Protein AF-A0A9D6MMX1-F1 (afdb_monomer)

Structure (mmCIF, N/CA/C/O backbone):
data_AF-A0A9D6MMX1-F1
#
_entry.id   AF-A0A9D6MMX1-F1
#
loop_
_atom_site.group_PDB
_atom_site.id
_atom_site.type_symbol
_atom_site.label_atom_id
_atom_site.label_alt_id
_atom_site.label_comp_id
_atom_site.label_asym_id
_atom_site.label_entity_id
_atom_site.label_seq_id
_atom_site.pdbx_PDB_ins_code
_atom_site.Cartn_x
_atom_site.Cartn_y
_atom_site.Cartn_z
_atom_site.occupancy
_atom_site.B_iso_or_equiv
_atom_site.auth_seq_id
_atom_site.auth_comp_id
_atom_site.auth_asym_id
_atom_site.auth_atom_id
_atom_site.pdbx_PDB_model_num
ATOM 1 N N . MET A 1 1 ? -53.018 -69.168 -6.377 1.00 38.03 1 MET A N 1
ATOM 2 C CA . MET A 1 1 ? -51.899 -69.593 -7.239 1.00 38.03 1 MET A CA 1
ATOM 3 C C . MET A 1 1 ? -51.483 -68.393 -8.081 1.00 38.03 1 MET A C 1
ATOM 5 O O . MET A 1 1 ? -52.353 -67.804 -8.701 1.00 38.03 1 MET A O 1
ATOM 9 N N . THR A 1 2 ? -50.204 -67.999 -7.970 1.00 39.16 2 THR A N 1
ATOM 10 C CA . THR A 1 2 ? -49.379 -67.255 -8.962 1.00 39.16 2 THR A CA 1
ATOM 11 C C . THR A 1 2 ? -50.019 -66.037 -9.648 1.00 39.16 2 THR A C 1
ATOM 13 O O . THR A 1 2 ? -50.788 -66.190 -10.584 1.00 39.16 2 THR A O 1
ATOM 16 N N . ARG A 1 3 ? -49.842 -64.813 -9.120 1.00 39.12 3 ARG A N 1
ATOM 17 C CA . ARG A 1 3 ? -48.726 -63.858 -9.371 1.00 39.12 3 ARG A CA 1
ATOM 18 C C . ARG A 1 3 ? -48.495 -63.585 -10.867 1.00 39.12 3 ARG A C 1
ATOM 20 O O . ARG A 1 3 ? -48.343 -64.536 -11.615 1.00 39.12 3 ARG A O 1
ATOM 27 N N . TRP A 1 4 ? -48.420 -62.299 -11.224 1.00 38.41 4 TRP A N 1
ATOM 28 C CA . TRP A 1 4 ? -47.456 -61.623 -12.119 1.00 38.41 4 TRP A CA 1
ATOM 29 C C . TRP A 1 4 ? -48.097 -60.304 -12.600 1.00 38.41 4 TRP A C 1
ATOM 31 O O . TRP A 1 4 ? -48.757 -60.248 -13.630 1.00 38.41 4 TRP A O 1
ATOM 41 N N . THR A 1 5 ? -47.925 -59.235 -11.821 1.00 42.16 5 THR A N 1
ATOM 42 C CA . THR A 1 5 ? -48.168 -57.855 -12.267 1.00 42.16 5 THR A CA 1
ATOM 43 C C . THR A 1 5 ? -46.875 -57.083 -12.077 1.00 42.16 5 THR A C 1
ATOM 45 O O . THR A 1 5 ? -46.398 -56.898 -10.957 1.00 42.16 5 THR A O 1
ATOM 48 N N . THR A 1 6 ? -46.289 -56.705 -13.201 1.00 39.97 6 THR A N 1
ATOM 49 C CA . THR A 1 6 ? -45.070 -55.922 -13.357 1.00 39.97 6 THR A CA 1
ATOM 50 C C . THR A 1 6 ? -45.279 -54.531 -12.753 1.00 39.97 6 THR A C 1
ATOM 52 O O . THR A 1 6 ? -46.044 -53.731 -13.283 1.00 39.97 6 THR A O 1
ATOM 55 N N . LEU A 1 7 ? -44.616 -54.236 -11.633 1.00 38.66 7 LEU A N 1
ATOM 56 C CA . LEU A 1 7 ? -44.490 -52.875 -11.110 1.00 38.66 7 LEU A CA 1
ATOM 57 C C . LEU A 1 7 ? -43.286 -52.218 -11.789 1.00 38.66 7 LEU A C 1
ATOM 59 O O . LEU A 1 7 ? -42.140 -52.570 -11.518 1.00 38.66 7 LEU A O 1
ATOM 63 N N . VAL A 1 8 ? -43.557 -51.275 -12.690 1.00 39.72 8 VAL A N 1
ATOM 64 C CA . VAL A 1 8 ? -42.559 -50.345 -13.226 1.00 39.72 8 VAL A CA 1
ATOM 65 C C . VAL A 1 8 ? -42.269 -49.317 -12.132 1.00 39.72 8 VAL A C 1
ATOM 67 O O . VAL A 1 8 ? -43.088 -48.443 -11.858 1.00 39.72 8 VAL A O 1
ATOM 70 N N . ALA A 1 9 ? -41.119 -49.442 -11.473 1.00 36.94 9 ALA A N 1
ATOM 71 C CA . ALA A 1 9 ? -40.614 -48.421 -10.566 1.00 36.94 9 ALA A CA 1
ATOM 72 C C . ALA A 1 9 ? -40.028 -47.268 -11.396 1.00 36.94 9 ALA A C 1
ATOM 74 O O . ALA A 1 9 ? -38.931 -47.377 -11.943 1.00 36.94 9 ALA A O 1
ATOM 75 N N . ILE A 1 10 ? -40.769 -46.166 -11.505 1.00 38.41 10 ILE A N 1
ATOM 76 C CA . ILE A 1 10 ? -40.238 -44.896 -12.005 1.00 38.41 10 ILE A CA 1
ATOM 77 C C . ILE A 1 10 ? -39.390 -44.299 -10.877 1.00 38.41 10 ILE A C 1
ATOM 79 O O . ILE A 1 10 ? -39.916 -43.724 -9.926 1.00 38.41 10 ILE A O 1
ATOM 83 N N . ALA A 1 11 ? -38.073 -44.462 -10.964 1.00 37.06 11 ALA A N 1
ATOM 84 C CA . ALA A 1 11 ? -37.140 -43.710 -10.140 1.00 37.06 11 ALA A CA 1
ATOM 85 C C . ALA A 1 11 ? -37.073 -42.269 -10.674 1.00 37.06 11 ALA A C 1
ATOM 87 O O . ALA A 1 11 ? -36.419 -42.004 -11.682 1.00 37.06 11 ALA A O 1
ATOM 88 N N . LEU A 1 12 ? -37.767 -41.334 -10.016 1.00 37.78 12 LEU A N 1
ATOM 89 C CA . LEU A 1 12 ? -37.498 -39.906 -10.190 1.00 37.78 12 LEU A CA 1
ATOM 90 C C . LEU A 1 12 ? -36.109 -39.611 -9.608 1.00 37.78 12 LEU A C 1
ATOM 92 O O . LEU A 1 12 ? -35.944 -39.475 -8.397 1.00 37.78 12 LEU A O 1
ATOM 96 N N . ALA A 1 13 ? -35.107 -39.504 -10.477 1.00 36.59 13 ALA A N 1
ATOM 97 C CA . ALA A 1 13 ? -33.850 -38.860 -10.135 1.00 36.59 13 ALA A CA 1
ATOM 98 C C . ALA A 1 13 ? -34.105 -37.349 -10.016 1.00 36.59 13 ALA A C 1
ATOM 100 O O . ALA A 1 13 ? -34.213 -36.640 -11.016 1.00 36.59 13 ALA A O 1
ATOM 101 N N . LEU A 1 14 ? -34.231 -36.860 -8.781 1.00 36.56 14 LEU A N 1
ATOM 102 C CA . LEU A 1 14 ? -34.102 -35.440 -8.463 1.00 36.56 14 LEU A CA 1
ATOM 103 C C . LEU A 1 14 ? -32.655 -35.027 -8.757 1.00 36.56 14 LEU A C 1
ATOM 105 O O . LEU A 1 14 ? -31.758 -35.216 -7.938 1.00 36.56 14 LEU A O 1
ATOM 109 N N . VAL A 1 15 ? -32.423 -34.496 -9.956 1.00 34.88 15 VAL A N 1
ATOM 110 C CA . VAL A 1 15 ? -31.188 -33.784 -10.286 1.00 34.88 15 VAL A CA 1
ATOM 111 C C . VAL A 1 15 ? -31.246 -32.447 -9.556 1.00 34.88 15 VAL A C 1
ATOM 113 O O . VAL A 1 15 ? -31.789 -31.465 -10.057 1.00 34.88 15 VAL A O 1
ATOM 116 N N . SER A 1 16 ? -30.720 -32.417 -8.334 1.00 35.53 16 SER A N 1
ATOM 117 C CA . SER A 1 16 ? -30.366 -31.168 -7.669 1.00 35.53 16 SER A CA 1
ATOM 118 C C . SER A 1 16 ? -29.275 -30.504 -8.503 1.00 35.53 16 SER A C 1
ATOM 120 O O . SER A 1 16 ? -28.126 -30.946 -8.496 1.00 35.53 16 SER A O 1
ATOM 122 N N . ALA A 1 17 ? -29.640 -29.469 -9.257 1.00 33.06 17 ALA A N 1
ATOM 123 C CA . ALA A 1 17 ? -28.690 -28.577 -9.900 1.00 33.06 17 ALA A CA 1
ATOM 124 C C . ALA A 1 17 ? -27.917 -27.833 -8.802 1.00 33.06 17 ALA A C 1
ATOM 126 O O . ALA A 1 17 ? -28.325 -26.777 -8.325 1.00 33.06 17 ALA A O 1
ATOM 127 N N . VAL A 1 18 ? -26.814 -28.432 -8.353 1.00 33.44 18 VAL A N 1
ATOM 128 C CA . VAL A 1 18 ? -25.785 -27.736 -7.589 1.00 33.44 18 VAL A CA 1
ATOM 129 C C . VAL A 1 18 ? -25.142 -26.761 -8.566 1.00 33.44 18 VAL A C 1
ATOM 131 O O . VAL A 1 18 ? -24.314 -27.146 -9.391 1.00 33.44 18 VAL A O 1
ATOM 134 N N . SER A 1 19 ? -25.567 -25.502 -8.507 1.00 30.84 19 SER A N 1
ATOM 135 C CA . SER A 1 19 ? -24.850 -24.390 -9.118 1.00 30.84 19 SER A CA 1
ATOM 136 C C . SER A 1 19 ? -23.493 -24.284 -8.430 1.00 30.84 19 SER A C 1
ATOM 138 O O . SER A 1 19 ? -23.352 -23.640 -7.393 1.00 30.84 19 SER A O 1
ATOM 140 N N . ALA A 1 20 ? -22.500 -24.985 -8.971 1.00 27.14 20 ALA A N 1
ATOM 141 C CA . ALA A 1 20 ? -21.110 -24.783 -8.619 1.00 27.14 20 ALA A CA 1
ATOM 142 C C . ALA A 1 20 ? -20.724 -23.377 -9.090 1.00 27.14 20 ALA A C 1
ATOM 144 O O . ALA A 1 20 ? -20.540 -23.140 -10.283 1.00 27.14 20 ALA A O 1
ATOM 145 N N . SER A 1 21 ? -20.652 -22.432 -8.154 1.00 29.41 21 SER A N 1
ATOM 146 C CA . SER A 1 21 ? -20.025 -21.137 -8.395 1.00 29.41 21 SER A CA 1
ATOM 147 C C . SER A 1 21 ? -18.577 -21.388 -8.825 1.00 29.41 21 SER A C 1
ATOM 149 O O . SER A 1 21 ? -17.851 -22.066 -8.089 1.00 29.41 21 SER A O 1
ATOM 151 N N . PRO A 1 22 ? -18.128 -20.894 -9.990 1.00 30.33 22 PRO A N 1
ATOM 152 C CA . PRO A 1 22 ? -16.727 -20.998 -10.344 1.00 30.33 22 PRO A CA 1
ATOM 153 C C . PRO A 1 22 ? -15.923 -20.169 -9.339 1.00 30.33 22 PRO A C 1
ATOM 155 O O . PRO A 1 22 ? -16.138 -18.971 -9.168 1.00 30.33 22 PRO A O 1
ATOM 158 N N . SER A 1 23 ? -15.014 -20.842 -8.639 1.00 30.48 23 SER A N 1
ATOM 159 C CA . SER A 1 23 ? -13.913 -20.208 -7.928 1.00 30.48 23 SER A CA 1
ATOM 160 C C . SER A 1 23 ? -13.032 -19.528 -8.974 1.00 30.48 23 SER A C 1
ATOM 162 O O . SER A 1 23 ? -12.185 -20.164 -9.596 1.00 30.48 23 SER A O 1
ATOM 164 N N . GLU A 1 24 ? -13.240 -18.233 -9.198 1.00 30.95 24 GLU A N 1
ATOM 165 C CA . GLU A 1 24 ? -12.280 -17.390 -9.910 1.00 30.95 24 GLU A CA 1
ATOM 166 C C . GLU A 1 24 ? -11.145 -16.997 -8.957 1.00 30.95 24 GLU A C 1
ATOM 168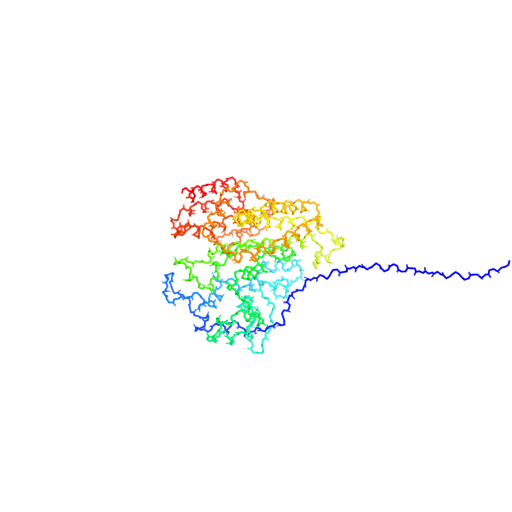 O O . GLU A 1 24 ? -10.926 -15.840 -8.622 1.00 30.95 24 GLU A O 1
ATOM 173 N N . ALA A 1 25 ? -10.353 -17.999 -8.576 1.00 31.48 25 ALA A N 1
ATOM 174 C CA . ALA A 1 25 ? -8.911 -17.827 -8.474 1.00 31.48 25 ALA A CA 1
ATOM 175 C C . ALA A 1 25 ? -8.316 -17.991 -9.884 1.00 31.48 25 ALA A C 1
ATOM 177 O O . ALA A 1 25 ? -7.488 -18.859 -10.145 1.00 31.48 25 ALA A O 1
ATOM 178 N N . ALA A 1 26 ? -8.794 -17.181 -10.827 1.00 26.95 26 ALA A N 1
ATOM 179 C CA . ALA A 1 26 ? -8.183 -17.032 -12.130 1.00 26.95 26 ALA A CA 1
ATOM 180 C C . ALA A 1 26 ? -7.408 -15.721 -12.078 1.00 26.95 26 ALA A C 1
ATOM 182 O O . ALA A 1 26 ? -7.972 -14.633 -12.186 1.00 26.95 26 ALA A O 1
ATOM 183 N N . GLY A 1 27 ? -6.090 -15.821 -11.886 1.00 28.53 27 GLY A N 1
ATOM 184 C CA . GLY A 1 27 ? -5.219 -14.748 -12.333 1.00 28.53 27 GLY A CA 1
ATOM 185 C C . GLY A 1 27 ? -5.613 -14.444 -13.771 1.00 28.53 27 GLY A C 1
ATOM 186 O O . GLY A 1 27 ? -5.670 -15.359 -14.593 1.00 28.53 27 GLY A O 1
ATOM 187 N N . VAL A 1 28 ? -5.951 -13.186 -14.047 1.00 27.47 28 VAL A N 1
ATOM 188 C CA . VAL A 1 28 ? -6.108 -12.695 -15.410 1.00 27.47 28 VAL A CA 1
ATOM 189 C C . VAL A 1 28 ? -4.778 -12.969 -16.100 1.00 27.47 28 VAL A C 1
ATOM 191 O O . VAL A 1 28 ? -3.836 -12.184 -16.003 1.00 27.47 28 VAL A O 1
ATOM 194 N N . GLN A 1 29 ? -4.675 -14.119 -16.762 1.00 31.86 29 GLN A N 1
ATOM 195 C CA . GLN A 1 29 ? -3.773 -14.261 -17.875 1.00 31.86 29 GLN A CA 1
ATOM 196 C C . GLN A 1 29 ? -4.390 -13.375 -18.944 1.00 31.86 29 GLN A C 1
ATOM 198 O O . GLN A 1 29 ? -5.283 -13.775 -19.686 1.00 31.86 29 GLN A O 1
ATOM 203 N N . THR A 1 30 ? -3.939 -12.119 -18.972 1.00 38.09 30 THR A N 1
ATOM 204 C CA . THR A 1 30 ? -3.869 -11.414 -20.243 1.00 38.09 30 THR A CA 1
ATOM 205 C C . THR A 1 30 ? -3.204 -12.386 -21.215 1.00 38.09 30 THR A C 1
ATOM 207 O O . THR A 1 30 ? -2.318 -13.133 -20.795 1.00 38.09 30 THR A O 1
ATOM 210 N N . GLU A 1 31 ? -3.632 -12.446 -22.476 1.00 46.75 31 GLU A N 1
ATOM 211 C CA . GLU A 1 31 ? -2.791 -13.040 -23.518 1.00 46.75 31 GLU A CA 1
ATOM 212 C C . GLU A 1 31 ? -1.454 -12.289 -23.460 1.00 46.75 31 GLU A C 1
ATOM 214 O O . GLU A 1 31 ? -1.332 -11.133 -23.866 1.00 46.75 31 GLU A O 1
ATOM 219 N N . GLY A 1 32 ? -0.532 -12.858 -22.689 1.00 55.53 32 GLY A N 1
ATOM 220 C CA . GLY A 1 32 ? 0.336 -12.051 -21.850 1.00 55.53 32 GLY A CA 1
ATOM 221 C C . GLY A 1 32 ? 1.580 -11.743 -22.630 1.00 55.53 32 GLY A C 1
ATOM 222 O O . GLY A 1 32 ? 2.315 -12.665 -22.981 1.00 55.53 32 GLY A O 1
ATOM 223 N N . GLY A 1 33 ? 1.818 -10.459 -22.899 1.00 80.06 33 GLY A N 1
ATOM 224 C CA . GLY A 1 33 ? 3.090 -10.020 -23.458 1.00 80.06 33 GLY A CA 1
ATOM 225 C C . GLY A 1 33 ? 4.260 -10.637 -22.687 1.00 80.06 33 GLY A C 1
ATOM 226 O O . GLY A 1 33 ? 4.155 -10.960 -21.499 1.00 80.06 33 GLY A O 1
ATOM 227 N N . ARG A 1 34 ? 5.391 -10.808 -23.357 1.00 94.88 34 ARG A N 1
ATOM 228 C CA . ARG A 1 34 ? 6.576 -11.432 -22.770 1.00 94.88 34 ARG A CA 1
ATOM 229 C C . ARG A 1 34 ? 7.555 -10.383 -22.245 1.00 94.88 34 ARG A C 1
ATOM 231 O O . ARG A 1 34 ? 7.574 -9.230 -22.678 1.00 94.88 34 ARG A O 1
ATOM 238 N N . PHE A 1 35 ? 8.388 -10.799 -21.301 1.00 96.62 35 PHE A N 1
ATOM 239 C CA . PHE A 1 35 ? 9.425 -9.977 -20.699 1.00 96.62 35 PHE A CA 1
ATOM 240 C C . PHE A 1 35 ? 10.650 -9.910 -21.602 1.00 96.62 35 PHE A C 1
ATOM 242 O O . PHE A 1 35 ? 11.131 -10.936 -22.101 1.00 96.62 35 PHE A O 1
ATOM 249 N N . VAL A 1 36 ? 11.196 -8.711 -21.762 1.00 95.50 36 VAL A N 1
ATOM 250 C CA . VAL A 1 36 ? 12.408 -8.446 -22.559 1.00 95.50 36 VAL A CA 1
ATOM 251 C C . VAL A 1 36 ? 13.666 -8.291 -21.705 1.00 95.50 36 VAL A C 1
ATOM 253 O O . VAL A 1 36 ? 14.775 -8.398 -22.238 1.00 95.50 36 VAL A O 1
ATOM 256 N N . GLY A 1 37 ? 13.498 -8.068 -20.400 1.00 94.06 37 GLY A N 1
ATOM 257 C CA . GLY A 1 37 ? 14.565 -7.831 -19.439 1.00 94.06 37 GLY A CA 1
ATOM 258 C C . GLY A 1 37 ? 14.751 -6.349 -19.102 1.00 94.06 37 GLY A C 1
ATOM 259 O O . GLY A 1 37 ? 14.775 -5.468 -19.964 1.00 94.06 37 GLY A O 1
ATOM 260 N N . GLU A 1 38 ? 14.953 -6.084 -17.817 1.00 89.69 38 GLU A N 1
ATOM 261 C CA . GLU A 1 38 ? 15.253 -4.800 -17.178 1.00 89.69 38 GLU A CA 1
ATOM 262 C C . GLU A 1 38 ? 16.460 -4.070 -17.782 1.00 89.69 38 GLU A C 1
ATOM 264 O O . GLU A 1 38 ? 16.473 -2.835 -17.845 1.00 89.69 38 GLU A O 1
ATOM 269 N N . GLY A 1 39 ? 17.450 -4.804 -18.299 1.00 91.38 39 GLY A N 1
ATOM 270 C CA . GLY A 1 39 ? 18.584 -4.255 -19.038 1.00 91.38 39 GLY A CA 1
ATOM 271 C C . GLY A 1 39 ? 18.169 -3.398 -20.238 1.00 91.38 39 GLY A C 1
ATOM 272 O O . GLY A 1 39 ? 18.829 -2.398 -20.529 1.00 91.38 39 GLY A O 1
ATOM 273 N N . ARG A 1 40 ? 17.034 -3.706 -20.886 1.00 92.81 40 ARG A N 1
ATOM 274 C CA . ARG A 1 40 ? 16.488 -2.923 -22.013 1.00 92.81 40 ARG A CA 1
ATOM 275 C C . ARG A 1 40 ? 15.965 -1.549 -21.588 1.00 92.81 40 ARG A C 1
ATOM 277 O O . ARG A 1 40 ? 15.952 -0.629 -22.399 1.00 92.81 40 ARG A O 1
ATOM 284 N N . CYS A 1 41 ? 15.595 -1.388 -20.320 1.00 93.25 41 CYS A N 1
ATOM 285 C CA . CYS A 1 41 ? 15.192 -0.106 -19.738 1.00 93.25 41 CYS A CA 1
ATOM 286 C C . CYS A 1 41 ? 16.414 0.731 -19.311 1.00 93.25 41 CYS A C 1
ATOM 288 O O . CYS A 1 41 ? 16.359 1.961 -19.243 1.00 93.25 41 CYS A O 1
ATOM 290 N N . GLY A 1 42 ? 17.522 0.056 -18.991 1.00 92.44 42 GLY A N 1
ATOM 291 C CA . GLY A 1 42 ? 18.651 0.586 -18.227 1.00 92.44 42 GLY A CA 1
ATOM 292 C C . GLY A 1 42 ? 19.741 1.313 -19.014 1.00 92.44 42 GLY A C 1
ATOM 293 O O . GLY A 1 42 ? 20.810 1.541 -18.451 1.00 92.44 42 GLY A O 1
ATOM 294 N N . ALA A 1 43 ? 19.527 1.680 -20.281 1.00 91.94 43 ALA A N 1
ATOM 295 C CA . ALA A 1 43 ? 20.491 2.516 -20.999 1.00 91.94 43 ALA A CA 1
ATOM 296 C C . ALA A 1 43 ? 20.611 3.908 -20.327 1.00 91.94 43 ALA A C 1
ATOM 298 O O . ALA A 1 43 ? 19.590 4.450 -19.891 1.00 91.94 43 ALA A O 1
ATOM 299 N N . PRO A 1 44 ? 21.806 4.535 -20.263 1.00 90.50 44 PRO A N 1
ATOM 300 C CA . PRO A 1 44 ? 21.988 5.839 -19.606 1.00 90.50 44 PRO A CA 1
ATOM 301 C C . PRO A 1 44 ? 21.136 6.981 -20.176 1.00 90.50 44 PRO A C 1
ATOM 303 O O . PRO A 1 44 ? 20.800 7.917 -19.458 1.00 90.50 44 PRO A O 1
ATOM 306 N N . THR A 1 45 ? 20.779 6.908 -21.461 1.00 90.50 45 THR A N 1
ATOM 307 C CA . THR A 1 45 ? 19.882 7.863 -22.135 1.00 90.50 45 THR A CA 1
ATOM 308 C C . THR A 1 45 ? 18.396 7.588 -21.878 1.00 90.50 45 THR A C 1
ATOM 310 O O . THR A 1 45 ? 17.565 8.427 -22.217 1.00 90.50 45 THR A O 1
ATOM 313 N N . CYS A 1 46 ? 18.068 6.432 -21.294 1.00 93.06 46 CYS A N 1
ATOM 314 C CA . CYS A 1 46 ? 16.719 5.986 -20.951 1.00 93.06 46 CYS A CA 1
ATOM 315 C C . CYS A 1 46 ? 16.501 6.107 -19.430 1.00 93.06 46 CYS A C 1
ATOM 317 O O . CYS A 1 46 ? 16.438 7.220 -18.910 1.00 93.06 46 CYS A O 1
ATOM 319 N N . HIS A 1 47 ? 16.422 4.981 -18.708 1.00 93.75 47 HIS A N 1
ATOM 320 C CA . HIS A 1 47 ? 16.188 4.936 -17.259 1.00 93.75 47 HIS A CA 1
ATOM 321 C C . HIS A 1 47 ? 17.431 4.546 -16.434 1.00 93.75 47 HIS A C 1
ATOM 323 O O . HIS A 1 47 ? 17.315 4.289 -15.235 1.00 93.75 47 HIS A O 1
ATOM 329 N N . GLY A 1 48 ? 18.617 4.471 -17.048 1.00 93.31 48 GLY A N 1
ATOM 330 C CA . GLY A 1 48 ? 19.864 4.034 -16.405 1.00 93.31 48 GLY A CA 1
ATOM 331 C C . GLY A 1 48 ? 20.883 5.127 -16.091 1.00 93.31 48 GLY A C 1
ATOM 332 O O . GLY A 1 48 ? 22.064 4.822 -15.936 1.00 93.31 48 GLY A O 1
ATOM 333 N N . ALA A 1 49 ? 20.484 6.397 -16.045 1.00 91.38 49 ALA A N 1
ATOM 334 C CA . ALA A 1 49 ? 21.386 7.478 -15.664 1.00 91.38 49 ALA A CA 1
ATOM 335 C C . ALA A 1 49 ? 21.899 7.289 -14.223 1.00 91.38 49 ALA A C 1
ATOM 337 O O . ALA A 1 49 ? 21.195 6.770 -13.350 1.00 91.38 49 ALA A O 1
ATOM 338 N N . GLY A 1 50 ? 23.126 7.738 -13.953 1.00 88.00 50 GLY A N 1
ATOM 339 C CA . GLY A 1 50 ? 23.722 7.678 -12.615 1.00 88.00 50 GLY A CA 1
ATOM 340 C C . GLY A 1 50 ? 22.933 8.478 -11.571 1.00 88.00 50 GLY A C 1
ATOM 341 O O . GLY A 1 50 ? 22.202 9.411 -11.909 1.00 88.00 50 GLY A O 1
ATOM 342 N N . LEU A 1 51 ? 23.086 8.107 -10.298 1.00 83.38 51 LEU A N 1
ATOM 343 C CA . LEU A 1 51 ? 22.518 8.860 -9.178 1.00 83.38 51 LEU A CA 1
ATOM 344 C C . LEU A 1 51 ? 23.255 10.197 -8.994 1.00 83.38 51 LEU A C 1
ATOM 346 O O . LEU A 1 51 ? 24.446 10.296 -9.307 1.00 83.38 51 LEU A O 1
ATOM 350 N N . PRO A 1 52 ? 22.581 11.239 -8.482 1.00 75.38 52 PRO A N 1
ATOM 351 C CA . PRO A 1 52 ? 23.248 12.481 -8.140 1.00 75.38 52 PRO A CA 1
ATOM 352 C C . PRO A 1 52 ? 24.271 12.234 -7.023 1.00 75.38 52 PRO A C 1
ATOM 354 O O . PRO A 1 52 ? 24.014 11.530 -6.055 1.00 75.38 52 PRO A O 1
ATOM 357 N N . SER A 1 53 ? 25.444 12.850 -7.157 1.00 68.94 53 SER A N 1
ATOM 358 C CA . SER A 1 53 ? 26.554 12.753 -6.200 1.00 68.94 53 SER A CA 1
ATOM 359 C C . SER A 1 53 ? 26.352 13.568 -4.913 1.00 68.94 53 SER A C 1
ATOM 361 O O . SER A 1 53 ? 27.203 13.534 -4.032 1.00 68.94 53 SER A O 1
ATOM 363 N N . THR A 1 54 ? 25.280 14.359 -4.835 1.00 65.81 54 THR A N 1
ATOM 364 C CA . THR A 1 54 ? 24.956 15.251 -3.713 1.00 65.81 54 THR A CA 1
ATOM 365 C C . THR A 1 54 ? 23.448 15.284 -3.506 1.00 65.81 54 THR A C 1
ATOM 367 O O . THR A 1 54 ? 22.705 15.200 -4.483 1.00 65.81 54 THR A O 1
ATOM 370 N N . GLU A 1 55 ? 23.003 15.519 -2.273 1.00 59.91 55 GLU A N 1
ATOM 371 C CA . GLU A 1 55 ? 21.577 15.676 -1.935 1.00 59.91 55 GLU A CA 1
ATOM 372 C C . GLU A 1 55 ? 20.959 16.976 -2.484 1.00 59.91 55 GLU A C 1
ATOM 374 O O . GLU A 1 55 ? 19.740 17.104 -2.574 1.00 59.91 55 GLU A O 1
ATOM 379 N N . ALA A 1 56 ? 21.786 17.949 -2.888 1.00 59.56 56 ALA A N 1
ATOM 380 C CA . ALA A 1 56 ? 21.313 19.183 -3.505 1.00 59.56 56 ALA A CA 1
ATOM 381 C C . ALA A 1 56 ? 20.573 18.902 -4.824 1.00 59.56 56 ALA A C 1
ATOM 383 O O . ALA A 1 56 ? 21.108 18.248 -5.726 1.00 59.56 56 ALA A O 1
ATOM 384 N N . ALA A 1 57 ? 19.361 19.451 -4.952 1.00 58.41 57 ALA A N 1
ATOM 385 C CA . ALA A 1 57 ? 18.553 19.349 -6.159 1.00 58.41 57 ALA A CA 1
ATOM 386 C C . ALA A 1 57 ? 19.322 19.901 -7.371 1.00 58.41 57 ALA A C 1
ATOM 388 O O . ALA A 1 57 ? 19.622 21.094 -7.452 1.00 58.41 57 ALA A O 1
ATOM 389 N N . LYS A 1 58 ? 19.638 19.030 -8.332 1.00 62.69 58 LYS A N 1
ATOM 390 C CA . LYS A 1 58 ? 20.228 19.436 -9.611 1.00 62.69 58 LYS A CA 1
ATOM 391 C C . LYS A 1 58 ? 19.099 19.785 -10.574 1.00 62.69 58 LYS A C 1
ATOM 393 O O . LYS A 1 58 ? 18.219 18.960 -10.798 1.00 62.69 58 LYS A O 1
ATOM 398 N N . ARG A 1 59 ? 19.149 20.987 -11.159 1.00 63.03 59 ARG A N 1
ATOM 399 C CA . ARG A 1 59 ? 18.099 21.532 -12.043 1.00 63.03 59 ARG A CA 1
ATOM 400 C C . ARG A 1 59 ? 17.716 20.598 -13.197 1.00 63.03 59 ARG A C 1
ATOM 402 O O . ARG A 1 59 ? 16.560 20.580 -13.595 1.00 63.03 59 ARG A O 1
ATOM 409 N N . ASP A 1 60 ? 18.672 19.805 -13.676 1.00 66.94 60 ASP A N 1
ATOM 410 C CA . ASP A 1 60 ? 18.506 18.957 -14.861 1.00 66.94 60 ASP A CA 1
ATOM 411 C C . ASP A 1 60 ? 18.416 17.451 -14.522 1.00 66.94 60 ASP A C 1
ATOM 413 O O . ASP A 1 60 ? 18.406 16.602 -15.422 1.00 66.94 60 ASP A O 1
ATOM 417 N N . TRP A 1 61 ? 18.370 17.095 -13.228 1.00 73.81 61 TRP A N 1
ATOM 418 C CA . TRP A 1 61 ? 18.201 15.709 -12.784 1.00 73.81 61 TRP A CA 1
ATOM 419 C C . TRP A 1 61 ? 16.729 15.379 -12.522 1.00 73.81 61 TRP A C 1
ATOM 421 O O . TRP A 1 61 ? 15.994 16.144 -11.900 1.00 73.81 61 TRP A O 1
ATOM 431 N N . HIS A 1 62 ? 16.328 14.201 -12.990 1.00 77.75 62 HIS A N 1
ATOM 432 C CA . HIS A 1 62 ? 14.963 13.697 -12.945 1.00 77.75 62 HIS A CA 1
ATOM 433 C C . HIS A 1 62 ? 14.991 12.249 -12.432 1.00 77.75 62 HIS A C 1
ATOM 435 O O . HIS A 1 62 ? 15.654 11.427 -13.078 1.00 77.75 62 HIS A O 1
ATOM 441 N N . PRO A 1 63 ? 14.309 11.903 -11.320 1.00 80.44 63 PRO A N 1
ATOM 442 C CA . PRO A 1 63 ? 14.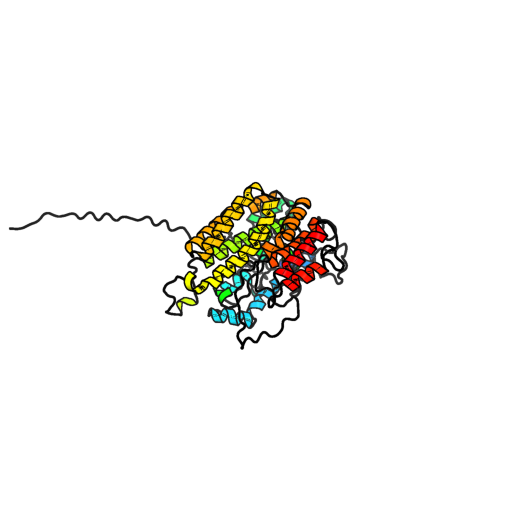298 10.544 -10.774 1.00 80.44 63 PRO A CA 1
ATOM 443 C C . PRO A 1 63 ? 14.034 9.430 -11.796 1.00 80.44 63 PRO A C 1
ATOM 445 O O . PRO A 1 63 ? 14.697 8.392 -11.746 1.00 80.44 63 PRO A O 1
ATOM 448 N N . TRP A 1 64 ? 13.140 9.642 -12.771 1.00 86.00 64 TRP A N 1
ATOM 449 C CA . TRP A 1 64 ? 12.848 8.609 -13.777 1.00 86.00 64 TRP A CA 1
ATOM 450 C C . TRP A 1 64 ? 14.045 8.270 -14.667 1.00 86.00 64 TRP A C 1
ATOM 452 O O . TRP A 1 64 ? 14.152 7.127 -15.109 1.00 86.00 64 TRP A O 1
ATOM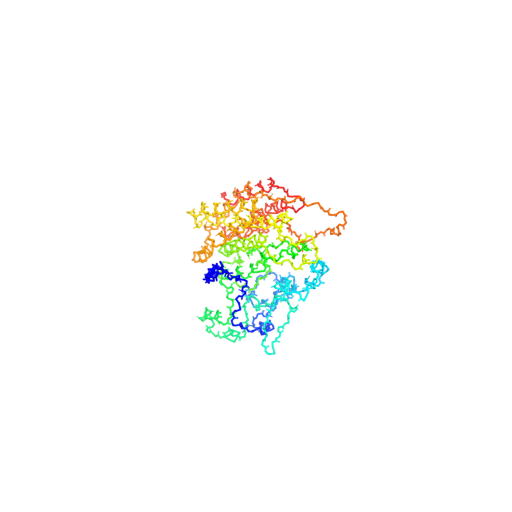 462 N N . LYS A 1 65 ? 14.963 9.217 -14.918 1.00 88.81 65 LYS A N 1
ATOM 463 C CA . LYS A 1 65 ? 16.168 8.959 -15.725 1.00 88.81 65 LYS A CA 1
ATOM 464 C C . LYS A 1 65 ? 17.110 7.985 -15.033 1.00 88.81 65 LYS A C 1
ATOM 466 O O . LYS A 1 65 ? 17.866 7.302 -15.708 1.00 88.81 65 LYS A O 1
ATOM 471 N N . SER A 1 66 ? 17.061 7.919 -13.706 1.00 89.12 66 SER A N 1
ATOM 472 C CA . SER A 1 66 ? 17.886 7.036 -12.881 1.00 89.12 66 SER A CA 1
ATOM 473 C C . SER A 1 66 ? 17.089 5.872 -12.288 1.00 89.12 66 SER A C 1
ATOM 475 O O . SER A 1 66 ? 17.592 5.212 -11.384 1.00 89.12 66 SER A O 1
ATOM 477 N N . ALA A 1 67 ? 15.855 5.614 -12.740 1.00 90.62 67 ALA A N 1
ATOM 478 C CA . ALA A 1 67 ? 14.968 4.625 -12.122 1.00 90.62 67 ALA A CA 1
ATOM 479 C C . ALA A 1 67 ? 15.585 3.217 -12.063 1.00 90.62 67 ALA A C 1
ATOM 481 O O . ALA A 1 67 ? 15.545 2.577 -11.020 1.00 90.62 67 ALA A O 1
ATOM 482 N N . ARG A 1 68 ? 16.258 2.751 -13.123 1.00 93.12 68 ARG A N 1
ATOM 483 C CA . ARG A 1 68 ? 16.957 1.453 -13.103 1.00 93.12 68 ARG A CA 1
ATOM 484 C C . ARG A 1 68 ? 18.150 1.461 -12.147 1.00 93.12 68 ARG A C 1
ATOM 486 O O . ARG A 1 68 ? 18.423 0.456 -11.498 1.00 93.12 68 ARG A O 1
ATOM 493 N N . THR A 1 69 ? 18.873 2.576 -12.055 1.00 91.31 69 THR A N 1
ATOM 494 C CA . THR A 1 69 ? 20.000 2.719 -11.119 1.00 91.31 69 THR A CA 1
ATOM 495 C C . THR A 1 69 ? 19.513 2.696 -9.670 1.00 91.31 69 THR A C 1
ATOM 497 O O . THR A 1 69 ? 20.124 2.027 -8.841 1.00 91.31 69 THR A O 1
ATOM 500 N N . GLN A 1 70 ? 18.398 3.371 -9.373 1.00 88.62 70 GLN A N 1
ATOM 501 C CA . GLN A 1 70 ? 17.739 3.340 -8.063 1.00 88.62 70 GLN A CA 1
ATOM 502 C C . GLN A 1 70 ? 17.257 1.931 -7.725 1.00 88.62 70 GLN A C 1
ATOM 504 O O . GLN A 1 70 ? 17.617 1.420 -6.669 1.00 88.62 70 GLN A O 1
ATOM 509 N N . TRP A 1 71 ? 16.564 1.276 -8.662 1.00 92.19 71 TRP A N 1
ATOM 510 C CA . TRP A 1 71 ? 16.127 -0.113 -8.535 1.00 92.19 71 TRP A CA 1
ATOM 511 C C . TRP A 1 71 ? 17.287 -1.048 -8.169 1.00 92.19 71 TRP A C 1
ATOM 513 O O . TRP A 1 71 ? 17.210 -1.795 -7.198 1.00 92.19 71 TRP A O 1
ATOM 523 N N . ASN A 1 72 ? 18.407 -0.964 -8.893 1.00 91.25 72 ASN A N 1
ATOM 524 C CA . ASN A 1 72 ? 19.581 -1.805 -8.639 1.00 91.25 72 ASN A CA 1
ATOM 525 C C . ASN A 1 72 ? 20.340 -1.427 -7.347 1.00 91.25 72 ASN A C 1
ATOM 527 O O . ASN A 1 72 ? 21.167 -2.189 -6.848 1.00 91.25 72 ASN A O 1
ATOM 531 N N . THR A 1 73 ? 20.076 -0.249 -6.780 1.00 88.25 73 THR A N 1
ATOM 532 C CA . THR A 1 73 ? 20.683 0.190 -5.521 1.00 88.25 73 THR A CA 1
ATOM 533 C C . THR A 1 73 ? 19.851 -0.347 -4.361 1.00 88.25 73 THR A C 1
ATOM 535 O O . THR A 1 73 ? 18.903 0.290 -3.916 1.00 88.25 73 THR A O 1
ATOM 538 N N . SER A 1 74 ? 20.222 -1.516 -3.832 1.00 79.88 74 SER A N 1
ATOM 539 C CA . SER A 1 74 ? 19.442 -2.241 -2.808 1.00 79.88 74 SER A CA 1
ATOM 540 C C . SER A 1 74 ? 19.207 -1.504 -1.477 1.00 79.88 74 SER A C 1
ATOM 542 O O . SER A 1 74 ? 18.427 -1.984 -0.655 1.00 79.88 74 SER A O 1
ATOM 544 N N . SER A 1 75 ? 19.898 -0.390 -1.218 1.00 80.00 75 SER A N 1
ATOM 545 C CA . SER A 1 75 ? 19.642 0.493 -0.068 1.00 80.00 75 SER A CA 1
ATOM 546 C C . SER A 1 75 ? 18.581 1.565 -0.345 1.00 80.00 75 SER A C 1
ATOM 548 O O . SER A 1 75 ? 18.177 2.254 0.584 1.00 80.00 75 SER A O 1
ATOM 550 N N . ILE A 1 76 ? 18.181 1.726 -1.608 1.00 79.06 76 ILE A N 1
ATOM 551 C CA . ILE A 1 76 ? 17.121 2.624 -2.074 1.00 79.06 76 ILE A CA 1
ATOM 552 C C . ILE A 1 76 ? 15.882 1.779 -2.376 1.00 79.06 76 ILE A C 1
ATOM 554 O O . ILE A 1 76 ? 14.878 1.890 -1.683 1.00 79.06 76 ILE A O 1
ATOM 558 N N . ASP A 1 77 ? 15.971 0.864 -3.345 1.00 86.06 77 ASP A N 1
ATOM 559 C CA . ASP A 1 77 ? 14.855 -0.002 -3.725 1.00 86.06 77 ASP A CA 1
ATOM 560 C C . ASP A 1 77 ? 15.105 -1.452 -3.288 1.00 86.06 77 ASP A C 1
ATOM 562 O O . ASP A 1 77 ? 16.091 -2.094 -3.656 1.00 86.06 77 ASP A O 1
ATOM 566 N N . HIS A 1 78 ? 14.191 -1.989 -2.483 1.00 90.06 78 HIS A N 1
ATOM 567 C CA . HIS A 1 78 ? 14.289 -3.351 -1.968 1.00 90.06 78 HIS A CA 1
ATOM 568 C C . HIS A 1 78 ? 13.799 -4.415 -2.961 1.00 90.06 78 HIS A C 1
ATOM 570 O O . HIS A 1 78 ? 14.089 -5.596 -2.767 1.00 90.06 78 HIS A O 1
ATOM 576 N N . HIS A 1 79 ? 13.101 -4.029 -4.030 1.00 93.44 79 HIS A N 1
ATOM 577 C CA . HIS A 1 79 ? 12.550 -4.963 -5.011 1.00 93.44 79 HIS A CA 1
ATOM 578 C C . HIS A 1 79 ? 13.630 -5.776 -5.740 1.00 93.44 79 HIS A C 1
ATOM 580 O O . HIS A 1 79 ? 13.457 -6.980 -5.935 1.00 93.44 79 HIS A O 1
ATOM 586 N N . SER A 1 80 ? 14.787 -5.171 -6.040 1.00 92.06 80 SER A N 1
ATOM 587 C CA . SER A 1 80 ? 15.931 -5.850 -6.682 1.00 92.06 80 SER A CA 1
ATOM 588 C C . SER A 1 80 ? 16.645 -6.878 -5.796 1.00 92.06 80 SER A C 1
ATOM 590 O O . SER A 1 80 ? 17.491 -7.647 -6.259 1.00 92.06 80 SER A O 1
ATOM 592 N N . ARG A 1 81 ? 16.355 -6.883 -4.488 1.00 92.38 81 ARG A N 1
ATOM 593 C CA . ARG A 1 81 ? 16.870 -7.880 -3.536 1.00 92.38 81 ARG A CA 1
ATOM 594 C C . ARG A 1 81 ? 15.791 -8.816 -3.007 1.00 92.38 81 ARG A C 1
ATOM 596 O O . ARG A 1 81 ? 16.102 -9.629 -2.142 1.00 92.38 81 ARG A O 1
ATOM 603 N N . ALA A 1 82 ? 14.557 -8.719 -3.503 1.00 95.31 82 ALA A N 1
ATOM 604 C CA . ALA A 1 82 ? 13.436 -9.482 -2.971 1.00 95.31 82 ALA A CA 1
ATOM 605 C C . ALA A 1 82 ? 13.695 -10.998 -3.043 1.00 95.31 82 ALA A C 1
ATOM 607 O O . ALA A 1 82 ? 13.518 -11.684 -2.040 1.00 95.31 82 ALA A O 1
ATOM 608 N N . TYR A 1 83 ? 14.241 -11.512 -4.151 1.00 97.00 83 TYR A N 1
ATOM 609 C CA . TYR A 1 83 ? 14.650 -12.918 -4.243 1.00 97.00 83 TYR A CA 1
ATOM 610 C C . TYR A 1 83 ? 15.712 -13.286 -3.195 1.00 97.00 83 TYR A C 1
ATOM 612 O O . TYR A 1 83 ? 15.568 -14.283 -2.496 1.00 97.00 83 TYR A O 1
ATOM 620 N N . ARG A 1 84 ? 16.743 -12.446 -3.011 1.00 95.69 84 ARG A N 1
ATOM 621 C CA . ARG A 1 84 ? 17.810 -12.678 -2.016 1.00 95.69 84 ARG A CA 1
ATOM 622 C C . ARG A 1 84 ? 17.281 -12.739 -0.581 1.00 95.69 84 ARG A C 1
ATOM 624 O O . ARG A 1 84 ? 17.864 -13.417 0.259 1.00 95.69 84 ARG A O 1
ATOM 631 N N . THR A 1 85 ? 16.157 -12.087 -0.273 1.00 94.56 85 THR A N 1
ATOM 632 C CA . THR A 1 85 ? 15.491 -12.246 1.032 1.00 94.56 85 THR A CA 1
ATOM 633 C C . THR A 1 85 ? 15.092 -13.702 1.293 1.00 94.56 85 THR A C 1
ATOM 635 O O . THR A 1 85 ? 15.193 -14.155 2.435 1.00 94.56 85 THR A O 1
ATOM 638 N N . LEU A 1 86 ? 14.724 -14.461 0.255 1.00 96.25 86 LEU A N 1
ATOM 639 C CA . LEU A 1 86 ? 14.368 -15.880 0.362 1.00 96.25 86 LEU A CA 1
ATOM 640 C C . LEU A 1 86 ? 15.566 -16.788 0.685 1.00 96.25 86 LEU A C 1
ATOM 642 O O . LEU A 1 86 ? 15.382 -17.913 1.142 1.00 96.25 86 LEU A O 1
ATOM 646 N N . GLU A 1 87 ? 16.791 -16.296 0.497 1.00 95.88 87 GLU A N 1
ATOM 647 C CA . GLU A 1 87 ? 18.032 -17.020 0.795 1.00 95.88 87 GLU A CA 1
ATOM 648 C C . GLU A 1 87 ? 18.481 -16.848 2.256 1.00 95.88 87 GLU A C 1
ATOM 650 O O . GLU A 1 87 ? 19.420 -17.511 2.706 1.00 95.88 87 GLU A O 1
ATOM 655 N N . THR A 1 88 ? 17.814 -15.973 3.016 1.00 94.12 88 THR A N 1
ATOM 656 C CA . THR A 1 88 ? 18.117 -15.735 4.433 1.00 94.12 88 THR A CA 1
ATOM 657 C C . THR A 1 88 ? 17.666 -16.901 5.314 1.00 94.12 88 THR A C 1
ATOM 659 O O . THR A 1 88 ? 16.694 -17.593 5.013 1.00 94.12 88 THR A O 1
ATOM 662 N N . GLU A 1 89 ? 18.323 -17.091 6.462 1.00 91.75 89 GLU A N 1
ATOM 663 C CA . GLU A 1 89 ? 17.948 -18.142 7.422 1.00 91.75 89 GLU A CA 1
ATOM 664 C C . GLU A 1 89 ? 16.512 -17.987 7.947 1.00 91.75 89 GLU A C 1
ATOM 666 O O . GLU A 1 89 ? 15.823 -18.981 8.160 1.00 91.75 89 GLU A O 1
ATOM 671 N N . GLY A 1 90 ? 16.021 -16.749 8.086 1.00 87.75 90 GLY A N 1
ATOM 672 C CA . GLY A 1 90 ? 14.631 -16.485 8.469 1.00 87.75 90 GLY A CA 1
ATOM 673 C C . GLY A 1 90 ? 13.630 -16.982 7.423 1.00 87.75 90 GLY A C 1
ATOM 674 O O . GLY A 1 90 ? 12.678 -17.680 7.767 1.00 87.75 90 GLY A O 1
ATOM 675 N N . ALA A 1 91 ? 13.869 -16.692 6.141 1.00 89.81 91 ALA A N 1
ATOM 676 C CA . ALA A 1 91 ? 13.006 -17.172 5.063 1.00 89.81 91 ALA A CA 1
ATOM 677 C C . ALA A 1 91 ? 13.075 -18.698 4.894 1.00 89.81 91 ALA A C 1
ATOM 679 O O . ALA A 1 91 ? 12.043 -19.342 4.703 1.00 89.81 91 ALA A O 1
ATOM 680 N N . LYS A 1 92 ? 14.266 -19.296 5.039 1.00 90.81 92 LYS A N 1
ATOM 681 C CA . LYS A 1 92 ? 14.426 -20.759 5.057 1.00 90.81 92 LYS A CA 1
ATOM 682 C C . LYS A 1 92 ? 13.658 -21.398 6.210 1.00 90.81 92 LYS A C 1
ATOM 684 O O . LYS A 1 92 ? 13.019 -22.420 5.998 1.00 90.81 92 LYS A O 1
ATOM 689 N N . ALA A 1 93 ? 13.669 -20.802 7.403 1.00 86.62 93 ALA A N 1
ATOM 690 C CA . ALA A 1 93 ? 12.905 -21.306 8.544 1.00 86.62 93 ALA A CA 1
ATOM 691 C C . ALA A 1 93 ? 11.388 -21.300 8.275 1.00 86.62 93 ALA A C 1
ATOM 693 O O . ALA A 1 93 ? 10.729 -22.311 8.516 1.00 86.62 93 ALA A O 1
ATOM 694 N N . ILE A 1 94 ? 10.859 -20.211 7.701 1.00 83.31 94 ILE A N 1
ATOM 695 C CA . ILE A 1 94 ? 9.448 -20.109 7.281 1.00 83.31 94 ILE A CA 1
ATOM 696 C C . ILE A 1 94 ? 9.118 -21.181 6.227 1.00 83.31 94 ILE A C 1
ATOM 698 O O . ILE A 1 94 ? 8.117 -21.883 6.334 1.00 83.31 94 ILE A O 1
ATOM 702 N N . ALA A 1 95 ? 9.973 -21.358 5.218 1.00 88.19 95 ALA A N 1
ATOM 703 C CA . ALA A 1 95 ? 9.774 -22.365 4.176 1.00 88.19 95 ALA A CA 1
ATOM 704 C C . ALA A 1 95 ? 9.839 -23.806 4.718 1.00 88.19 95 ALA A C 1
ATOM 706 O O . ALA A 1 95 ? 9.002 -24.640 4.366 1.00 88.19 95 ALA A O 1
ATOM 707 N N . ASN A 1 96 ? 10.769 -24.081 5.636 1.00 86.50 96 ASN A N 1
ATOM 708 C CA . ASN A 1 96 ? 10.903 -25.376 6.299 1.00 86.50 96 ASN A CA 1
ATOM 709 C C . ASN A 1 96 ? 9.647 -25.739 7.104 1.00 86.50 96 ASN A C 1
ATOM 711 O O . ASN A 1 96 ? 9.251 -26.902 7.089 1.00 86.50 96 ASN A O 1
ATOM 715 N N . TYR A 1 97 ? 8.991 -24.761 7.745 1.00 82.12 97 TYR A N 1
ATOM 716 C CA . TYR A 1 97 ? 7.711 -24.971 8.437 1.00 82.12 97 TYR A CA 1
ATOM 717 C C . TYR A 1 97 ? 6.633 -25.539 7.498 1.00 82.12 97 TYR A C 1
ATOM 719 O O . TYR A 1 97 ? 5.898 -26.450 7.870 1.00 82.12 97 TYR A O 1
ATOM 727 N N . MET A 1 98 ? 6.590 -25.065 6.252 1.00 83.88 98 MET A N 1
ATOM 728 C CA . MET A 1 98 ? 5.659 -25.551 5.225 1.00 83.88 98 MET A CA 1
ATOM 729 C C . MET A 1 98 ? 6.175 -26.793 4.470 1.00 83.88 98 MET A C 1
ATOM 731 O O . MET A 1 98 ? 5.450 -27.384 3.669 1.00 83.88 98 MET A O 1
ATOM 735 N N . GLY A 1 99 ? 7.422 -27.217 4.701 1.00 87.56 99 GLY A N 1
ATOM 736 C CA . GLY A 1 99 ? 8.067 -28.297 3.949 1.00 87.56 99 GLY A CA 1
ATOM 737 C C . GLY A 1 99 ? 8.317 -27.953 2.477 1.00 87.56 99 GLY A C 1
ATOM 738 O O . GLY A 1 99 ? 8.271 -28.846 1.630 1.00 87.56 99 GLY A O 1
ATOM 739 N N . ILE A 1 100 ? 8.548 -26.674 2.177 1.00 91.56 100 ILE A N 1
ATOM 740 C CA . ILE A 1 100 ? 8.885 -26.154 0.845 1.00 91.56 100 ILE A CA 1
ATOM 741 C C . ILE A 1 100 ? 10.291 -25.546 0.862 1.00 91.56 100 ILE A C 1
ATOM 743 O O . ILE A 1 100 ? 10.880 -25.332 1.919 1.00 91.56 100 ILE A O 1
ATOM 747 N N . LYS A 1 101 ? 10.822 -25.203 -0.313 1.00 94.81 101 LYS A N 1
ATOM 748 C CA . LYS A 1 101 ? 12.008 -24.346 -0.428 1.00 94.81 101 LYS A CA 1
ATOM 749 C C . LYS A 1 101 ? 11.582 -22.944 -0.841 1.00 94.81 101 LYS A C 1
ATOM 751 O O . LYS A 1 101 ? 10.885 -22.788 -1.843 1.00 94.81 101 LYS A O 1
ATOM 756 N N . ALA A 1 102 ? 12.029 -21.935 -0.095 1.00 94.38 102 ALA A N 1
ATOM 757 C CA . ALA A 1 102 ? 11.638 -20.542 -0.309 1.00 94.38 102 ALA A CA 1
ATOM 758 C C . ALA A 1 102 ? 11.897 -20.084 -1.756 1.00 94.38 102 ALA A C 1
ATOM 760 O O . ALA A 1 102 ? 11.019 -19.520 -2.394 1.00 94.38 102 ALA A O 1
ATOM 761 N N . THR A 1 103 ? 13.075 -20.400 -2.297 1.00 96.75 103 THR A N 1
ATOM 762 C CA . THR A 1 103 ? 13.530 -19.983 -3.633 1.00 96.75 103 THR A CA 1
ATOM 763 C C . THR A 1 103 ? 12.933 -20.778 -4.798 1.00 96.75 103 THR A C 1
ATOM 765 O O . THR A 1 103 ? 13.179 -20.426 -5.946 1.00 96.75 103 THR A O 1
ATOM 768 N N . GLU A 1 104 ? 12.182 -21.850 -4.532 1.00 95.44 104 GLU A N 1
ATOM 769 C CA . GLU A 1 104 ? 11.583 -22.709 -5.570 1.00 95.44 104 GLU A CA 1
ATOM 770 C C . GLU A 1 104 ? 10.045 -22.678 -5.541 1.00 95.44 104 GLU A C 1
ATOM 772 O O . GLU A 1 104 ? 9.405 -23.022 -6.530 1.00 95.44 104 GLU A O 1
ATOM 777 N N . SER A 1 105 ? 9.432 -22.271 -4.425 1.00 93.94 105 SER A N 1
ATOM 778 C CA . SER A 1 105 ? 7.978 -22.300 -4.258 1.00 93.94 105 SER A CA 1
ATOM 779 C C . SER A 1 105 ? 7.308 -21.009 -4.713 1.00 93.94 105 SER A C 1
ATOM 781 O O . SER A 1 105 ? 7.603 -19.928 -4.199 1.00 93.94 105 SER A O 1
ATOM 783 N N . GLU A 1 106 ? 6.306 -21.129 -5.587 1.00 92.25 106 GLU A N 1
ATOM 784 C CA . GLU A 1 106 ? 5.479 -19.996 -6.021 1.00 92.25 106 GLU A CA 1
ATOM 785 C C . GLU A 1 106 ? 4.744 -19.304 -4.864 1.00 92.25 106 GLU A C 1
ATOM 787 O O . GLU A 1 106 ? 4.481 -18.109 -4.958 1.00 92.25 106 GLU A O 1
ATOM 792 N N . LYS A 1 107 ? 4.519 -19.987 -3.727 1.00 89.94 107 LYS A N 1
ATOM 793 C CA . LYS A 1 107 ? 3.991 -19.347 -2.505 1.00 89.94 107 LYS A CA 1
ATOM 794 C C . LYS A 1 107 ? 4.848 -18.156 -2.061 1.00 89.94 107 LYS A C 1
ATOM 796 O O . LYS A 1 107 ? 4.319 -17.150 -1.611 1.00 89.94 107 LYS A O 1
ATOM 801 N N . CYS A 1 108 ? 6.170 -18.262 -2.194 1.00 93.81 108 CYS A N 1
ATOM 802 C CA . CYS A 1 108 ? 7.101 -17.187 -1.855 1.00 93.81 108 CYS A CA 1
ATOM 803 C C . CYS A 1 108 ? 7.438 -16.328 -3.081 1.00 93.81 108 CYS A C 1
ATOM 805 O O . CYS A 1 108 ? 7.528 -15.101 -2.991 1.00 93.81 108 CYS A O 1
ATOM 807 N N . LEU A 1 109 ? 7.629 -16.967 -4.238 1.00 95.50 109 LEU A N 1
ATOM 808 C CA . LEU A 1 109 ? 8.094 -16.292 -5.447 1.00 95.50 109 LEU A CA 1
ATOM 809 C C . LEU A 1 109 ? 7.049 -15.338 -6.036 1.00 95.50 109 LEU A C 1
ATOM 811 O O . LEU A 1 109 ? 7.456 -14.354 -6.642 1.00 95.50 109 LEU A O 1
ATOM 815 N N . VAL A 1 110 ? 5.747 -15.535 -5.790 1.00 92.81 110 VAL A N 1
ATOM 816 C CA . VAL A 1 110 ? 4.677 -14.639 -6.278 1.00 92.81 110 VAL A CA 1
ATOM 817 C C . VAL A 1 110 ? 4.886 -13.164 -5.907 1.00 92.81 110 VAL A C 1
ATOM 819 O O . VAL A 1 110 ? 4.486 -12.293 -6.672 1.00 92.81 110 VAL A O 1
ATOM 822 N N . CYS A 1 111 ? 5.569 -12.877 -4.791 1.00 94.69 111 CYS A N 1
ATOM 823 C CA . CYS A 1 111 ? 5.925 -11.513 -4.377 1.00 94.69 111 CYS A CA 1
ATOM 824 C C . CYS A 1 111 ? 7.430 -11.219 -4.465 1.00 94.69 111 CYS A C 1
ATOM 826 O O . CYS A 1 111 ? 7.819 -10.062 -4.600 1.00 94.69 111 CYS A O 1
ATOM 828 N N . HIS A 1 112 ? 8.288 -12.239 -4.363 1.00 96.12 112 HIS A N 1
ATOM 829 C CA . HIS A 1 112 ? 9.740 -12.048 -4.256 1.00 96.12 112 HIS A CA 1
ATOM 830 C C . HIS A 1 112 ? 10.500 -12.189 -5.579 1.00 96.12 112 HIS A C 1
ATOM 832 O O . HIS A 1 112 ? 11.596 -11.647 -5.702 1.00 96.12 112 HIS A O 1
ATOM 838 N N . ALA A 1 113 ? 9.944 -12.919 -6.544 1.00 96.19 113 ALA A N 1
ATOM 839 C CA . ALA A 1 113 ? 10.460 -13.091 -7.901 1.00 96.19 113 ALA A CA 1
ATOM 840 C C . ALA A 1 113 ? 9.349 -13.677 -8.794 1.00 96.19 113 ALA A C 1
ATOM 842 O O . ALA A 1 113 ? 9.385 -14.877 -9.125 1.00 96.19 113 ALA A O 1
ATOM 843 N N . PRO A 1 114 ? 8.317 -12.870 -9.106 1.00 94.62 114 PRO A N 1
ATOM 844 C CA . PRO A 1 114 ? 7.117 -13.370 -9.761 1.00 94.62 114 PRO A CA 1
ATOM 845 C C . PRO A 1 114 ? 7.451 -14.030 -11.101 1.00 94.62 114 PRO A C 1
ATOM 847 O O . PRO A 1 114 ? 8.414 -13.669 -11.777 1.00 94.62 114 PRO A O 1
ATOM 850 N N . ALA A 1 115 ? 6.684 -15.053 -11.468 1.00 92.50 115 ALA A N 1
ATOM 851 C CA . ALA A 1 115 ? 6.897 -15.741 -12.732 1.00 92.50 115 ALA A CA 1
ATOM 852 C C . ALA A 1 115 ? 6.605 -14.805 -13.918 1.00 92.50 115 ALA A C 1
ATOM 854 O O . ALA A 1 115 ? 5.607 -14.083 -13.922 1.00 92.50 115 ALA A O 1
ATOM 855 N N . ALA A 1 116 ? 7.456 -14.866 -14.940 1.00 92.25 116 ALA A N 1
ATOM 856 C CA . ALA A 1 116 ? 7.342 -14.043 -16.133 1.00 92.25 116 ALA A CA 1
ATOM 857 C C . ALA A 1 116 ? 7.728 -14.845 -17.391 1.00 92.25 116 ALA A C 1
ATOM 859 O O . ALA A 1 116 ? 8.860 -15.328 -17.482 1.00 92.25 116 ALA A O 1
ATOM 860 N N . PRO A 1 117 ? 6.828 -14.995 -18.380 1.00 93.69 117 PRO A N 1
ATOM 861 C CA . PRO A 1 117 ? 7.197 -15.487 -19.706 1.00 93.69 117 PRO A CA 1
ATOM 862 C C . PRO A 1 117 ? 8.179 -14.516 -20.367 1.00 93.69 117 PRO A C 1
ATOM 864 O O . PRO A 1 117 ? 7.971 -13.311 -20.296 1.00 93.69 117 PRO A O 1
ATOM 867 N N . THR A 1 118 ? 9.218 -15.004 -21.042 1.00 95.38 118 THR A N 1
ATOM 868 C CA . THR A 1 118 ? 10.282 -14.161 -21.625 1.00 95.38 118 THR A CA 1
ATOM 869 C C . THR A 1 118 ? 10.380 -14.319 -23.134 1.00 95.38 118 THR A C 1
ATOM 871 O O . THR A 1 118 ? 10.165 -15.408 -23.652 1.00 95.38 118 THR A O 1
ATOM 874 N N . VAL A 1 119 ? 10.700 -13.263 -23.884 1.00 94.88 119 VAL A N 1
ATOM 875 C CA . VAL A 1 119 ? 11.024 -13.395 -25.322 1.00 94.88 119 VAL A CA 1
ATOM 876 C C . VAL A 1 119 ? 12.320 -14.185 -25.526 1.00 94.88 119 VAL A C 1
ATOM 878 O O . VAL A 1 119 ? 13.149 -14.287 -24.618 1.00 94.88 119 VAL A O 1
ATOM 881 N N . GLU A 1 120 ? 12.530 -14.718 -26.729 1.00 92.50 120 GLU A N 1
ATOM 882 C CA . GLU A 1 120 ? 13.840 -15.254 -27.106 1.00 92.50 120 GLU A CA 1
ATOM 883 C C . GLU A 1 120 ? 14.913 -14.154 -27.005 1.00 92.50 120 GLU A C 1
ATOM 885 O O . GLU A 1 120 ? 14.703 -13.021 -27.440 1.00 92.50 120 GLU A O 1
ATOM 890 N N . GLY A 1 121 ? 16.054 -14.463 -26.380 1.00 90.44 121 GLY A N 1
ATOM 891 C CA . GLY A 1 121 ? 17.121 -13.483 -26.144 1.00 90.44 121 GLY A CA 1
ATOM 892 C C . GLY A 1 121 ? 16.793 -12.406 -25.097 1.00 90.44 121 GLY A C 1
ATOM 893 O O . GLY A 1 121 ? 17.483 -11.384 -25.040 1.00 90.44 121 GLY A O 1
ATOM 894 N N . SER A 1 122 ? 15.747 -12.606 -24.285 1.00 93.62 122 SER A N 1
ATOM 895 C CA . SER A 1 122 ? 15.471 -11.779 -23.105 1.00 93.62 122 SER A CA 1
ATOM 896 C C . SER A 1 122 ? 16.652 -11.791 -22.136 1.00 93.62 122 SER A C 1
ATOM 898 O O . SER A 1 122 ? 17.301 -12.822 -21.955 1.00 93.62 122 SER A O 1
ATOM 900 N N . THR A 1 123 ? 16.917 -10.652 -21.493 1.00 92.00 123 THR A N 1
ATOM 901 C CA . THR A 1 123 ? 17.924 -10.568 -20.422 1.00 92.00 123 THR A CA 1
ATOM 902 C C . THR A 1 123 ? 17.327 -10.766 -19.034 1.00 92.00 123 THR A C 1
ATOM 904 O O . THR A 1 123 ? 18.070 -10.692 -18.066 1.00 92.00 123 THR A O 1
ATOM 907 N N . HIS A 1 124 ? 16.014 -11.000 -18.924 1.00 94.44 124 HIS A N 1
ATOM 908 C CA . HIS A 1 124 ? 15.353 -11.158 -17.635 1.00 94.44 124 HIS A CA 1
ATOM 909 C C . HIS A 1 124 ? 15.912 -12.361 -16.871 1.00 94.44 124 HIS A C 1
ATOM 911 O O . HIS A 1 124 ? 15.863 -13.493 -17.364 1.00 94.44 124 HIS A O 1
ATOM 917 N N . VAL A 1 125 ? 16.360 -12.131 -15.635 1.00 92.31 125 VAL A N 1
ATOM 918 C CA . VAL A 1 125 ? 16.741 -13.206 -14.721 1.00 92.31 125 VAL A CA 1
ATOM 919 C C . VAL A 1 125 ? 15.824 -13.194 -13.505 1.00 92.31 125 VAL A C 1
ATOM 921 O O . VAL A 1 125 ? 15.718 -12.213 -12.776 1.00 92.31 125 VAL A O 1
ATOM 924 N N . ARG A 1 126 ? 15.166 -14.328 -13.242 1.00 91.19 126 ARG A N 1
ATOM 925 C CA . ARG A 1 126 ? 14.174 -14.439 -12.162 1.00 91.19 126 ARG A CA 1
ATOM 926 C C . ARG A 1 126 ? 14.740 -14.080 -10.779 1.00 91.19 126 ARG A C 1
ATOM 928 O O . ARG A 1 126 ? 14.043 -13.494 -9.958 1.00 91.19 126 ARG A O 1
ATOM 935 N N . ASN A 1 127 ? 16.010 -14.393 -10.513 1.00 93.62 127 ASN A N 1
ATOM 936 C CA . ASN A 1 127 ? 16.649 -14.106 -9.223 1.00 93.62 127 ASN A CA 1
ATOM 937 C C . ASN A 1 127 ? 17.033 -12.624 -9.013 1.00 93.62 127 ASN A C 1
ATOM 939 O O . ASN A 1 127 ? 17.516 -12.269 -7.937 1.00 93.62 127 ASN A O 1
ATOM 943 N N . GLU A 1 128 ? 16.770 -11.747 -9.985 1.00 92.69 128 GLU A N 1
ATOM 944 C CA . GLU A 1 128 ? 16.844 -10.289 -9.814 1.00 92.69 128 GLU A CA 1
ATOM 945 C C . GLU A 1 128 ? 15.631 -9.723 -9.057 1.00 92.69 128 GLU A C 1
ATOM 947 O O . GLU A 1 128 ? 15.561 -8.526 -8.779 1.00 92.69 128 GLU A O 1
ATOM 952 N N . GLY A 1 129 ? 14.687 -10.587 -8.674 1.00 95.25 129 GLY A N 1
ATOM 953 C CA . GLY A 1 129 ? 13.530 -10.235 -7.869 1.00 95.25 129 GLY A CA 1
ATOM 954 C C . GLY A 1 129 ? 12.451 -9.522 -8.677 1.00 95.25 129 GLY A C 1
ATOM 955 O O . GLY A 1 129 ? 12.122 -9.916 -9.796 1.00 95.25 129 GLY A O 1
ATOM 956 N N . VAL A 1 130 ? 11.870 -8.472 -8.101 1.00 96.06 130 VAL A N 1
ATOM 957 C CA . VAL A 1 130 ? 10.796 -7.706 -8.744 1.00 96.06 130 VAL A CA 1
ATOM 958 C C . VAL A 1 130 ? 11.424 -6.636 -9.645 1.00 96.06 130 VAL A C 1
ATOM 960 O O . VAL A 1 130 ? 11.845 -5.574 -9.192 1.00 96.06 130 VAL A O 1
ATOM 963 N N . THR A 1 131 ? 11.540 -6.944 -10.935 1.00 94.62 131 THR A N 1
ATOM 964 C CA . THR A 1 131 ? 12.084 -6.064 -11.989 1.00 94.62 131 THR A CA 1
ATOM 965 C C . THR A 1 131 ? 11.068 -5.039 -12.525 1.00 94.62 131 THR A C 1
ATOM 967 O O . THR A 1 131 ? 9.880 -5.083 -12.203 1.00 94.62 131 THR A O 1
ATOM 970 N N . CYS A 1 132 ? 11.517 -4.133 -13.407 1.00 94.56 132 CYS A N 1
ATOM 971 C CA . CYS A 1 132 ? 10.708 -3.058 -14.001 1.00 94.56 132 CYS A CA 1
ATOM 972 C C . CYS A 1 132 ? 9.376 -3.542 -14.608 1.00 94.56 132 CYS A C 1
ATOM 974 O O . CYS A 1 132 ? 8.340 -2.901 -14.426 1.00 94.56 132 CYS A O 1
ATOM 976 N N . GLU A 1 133 ? 9.401 -4.673 -15.313 1.00 95.69 133 GLU A N 1
ATOM 977 C CA . GLU A 1 133 ? 8.259 -5.230 -16.051 1.00 95.69 133 GLU A CA 1
ATOM 978 C C . GLU A 1 133 ? 7.188 -5.836 -15.125 1.00 95.69 133 GLU A C 1
ATOM 980 O O . GLU A 1 133 ? 6.023 -5.936 -15.501 1.00 95.69 133 GLU A O 1
ATOM 985 N N . HIS A 1 134 ? 7.510 -6.133 -13.862 1.00 94.31 134 HIS A N 1
ATOM 986 C CA . HIS A 1 134 ? 6.500 -6.541 -12.878 1.00 94.31 134 HIS A CA 1
ATOM 987 C C . HIS A 1 134 ? 5.547 -5.391 -12.521 1.00 94.31 134 HIS A C 1
ATOM 989 O O . HIS A 1 134 ? 4.345 -5.601 -12.317 1.00 94.31 134 HIS A O 1
ATOM 995 N N . CYS A 1 135 ? 6.069 -4.160 -12.499 1.00 92.00 135 CYS A N 1
ATOM 996 C CA . CYS A 1 135 ? 5.296 -2.952 -12.224 1.00 92.00 135 CYS A CA 1
ATOM 997 C C . CYS A 1 135 ? 4.731 -2.327 -13.502 1.00 92.00 135 CYS A C 1
ATOM 999 O O . CYS A 1 135 ? 3.566 -1.947 -13.503 1.00 92.00 135 CYS A O 1
ATOM 1001 N N . HIS A 1 136 ? 5.531 -2.212 -14.567 1.00 93.38 136 HIS A N 1
ATOM 1002 C CA . HIS A 1 136 ? 5.151 -1.574 -15.838 1.00 93.38 136 HIS A CA 1
ATOM 1003 C C . HIS A 1 136 ? 4.483 -2.523 -16.840 1.00 93.38 136 HIS A C 1
ATOM 1005 O O . HIS A 1 136 ? 4.019 -2.071 -17.885 1.00 93.38 136 HIS A O 1
ATOM 1011 N N . GLY A 1 137 ? 4.400 -3.811 -16.509 1.00 94.12 137 GLY A N 1
ATOM 1012 C CA . GLY A 1 137 ? 3.902 -4.857 -17.392 1.00 94.12 137 GLY A CA 1
ATOM 1013 C C . GLY A 1 137 ? 4.961 -5.360 -18.385 1.00 94.12 137 GLY A C 1
ATOM 1014 O O . GLY A 1 137 ? 6.027 -4.754 -18.517 1.00 94.12 137 GLY A O 1
ATOM 1015 N N . PRO A 1 138 ? 4.689 -6.477 -19.077 1.00 95.50 138 PRO A N 1
ATOM 1016 C CA . PRO A 1 138 ? 5.624 -7.089 -20.019 1.00 95.50 138 PRO A CA 1
ATOM 1017 C C . PRO A 1 138 ? 5.883 -6.202 -21.238 1.00 95.50 138 PRO A C 1
ATOM 1019 O O . PRO A 1 138 ? 4.936 -5.787 -21.907 1.00 95.50 138 PRO A O 1
ATOM 1022 N N . ALA A 1 139 ? 7.149 -5.921 -21.549 1.00 95.88 139 ALA A N 1
ATOM 1023 C CA . ALA A 1 139 ? 7.502 -4.853 -22.481 1.00 95.88 139 ALA A CA 1
ATOM 1024 C C . ALA A 1 139 ? 7.592 -5.253 -23.957 1.00 95.88 139 ALA A C 1
ATOM 1026 O O . ALA A 1 139 ? 7.743 -4.367 -24.798 1.00 95.88 139 ALA A O 1
ATOM 1027 N N . GLU A 1 140 ? 7.444 -6.535 -24.308 1.00 95.56 140 GLU A N 1
ATOM 1028 C CA . GLU A 1 140 ? 7.530 -7.023 -25.697 1.00 95.56 140 GLU A CA 1
ATOM 1029 C C . GLU A 1 140 ? 6.726 -6.168 -26.690 1.00 95.56 140 GLU A C 1
ATOM 1031 O O . GLU A 1 140 ? 7.241 -5.777 -27.738 1.00 95.56 140 GLU A O 1
ATOM 1036 N N . SER A 1 141 ? 5.484 -5.820 -26.341 1.00 93.94 141 SER A N 1
ATOM 1037 C CA . SER A 1 141 ? 4.558 -5.144 -27.260 1.00 93.94 141 SER A CA 1
ATOM 1038 C C . SER A 1 141 ? 4.498 -3.617 -27.110 1.00 93.94 141 SER A C 1
ATOM 1040 O O . SER A 1 141 ? 3.830 -2.949 -27.909 1.00 93.94 141 SER A O 1
ATOM 1042 N N . TRP A 1 142 ? 5.196 -3.035 -26.126 1.00 94.44 142 TRP A N 1
ATOM 1043 C CA . TRP A 1 142 ? 5.180 -1.584 -25.883 1.00 94.44 142 TRP A CA 1
ATOM 1044 C C . TRP A 1 142 ? 6.559 -0.924 -25.770 1.00 94.44 142 TRP A C 1
ATOM 1046 O O . TRP A 1 142 ? 6.624 0.295 -25.907 1.00 94.44 142 TRP A O 1
ATOM 1056 N N . LEU A 1 143 ? 7.666 -1.668 -25.636 1.00 94.31 143 LEU A N 1
ATOM 1057 C CA . LEU A 1 143 ? 9.012 -1.086 -25.530 1.00 94.31 143 LEU A CA 1
ATOM 1058 C C . LEU A 1 143 ? 9.391 -0.247 -26.758 1.00 94.31 143 LEU A C 1
ATOM 1060 O O . LEU A 1 143 ? 9.906 0.858 -26.614 1.00 94.31 143 LEU A O 1
ATOM 1064 N N . LYS A 1 144 ? 9.147 -0.754 -27.973 1.00 93.50 144 LYS A N 1
ATOM 1065 C CA . LYS A 1 144 ? 9.440 0.003 -29.200 1.00 93.50 144 LYS A CA 1
ATOM 1066 C C . LYS A 1 144 ? 8.536 1.242 -29.326 1.00 93.50 144 LYS A C 1
ATOM 1068 O O . LYS A 1 144 ? 9.082 2.330 -29.456 1.00 93.50 144 LYS A O 1
ATOM 1073 N N . PRO A 1 145 ? 7.198 1.135 -29.219 1.00 93.81 145 PRO A N 1
ATOM 1074 C CA . PRO A 1 145 ? 6.336 2.318 -29.215 1.00 93.81 145 PRO A CA 1
ATOM 1075 C C . PRO A 1 145 ? 6.655 3.346 -28.118 1.00 93.81 145 PRO A C 1
ATOM 1077 O O . PRO A 1 145 ? 6.405 4.532 -28.299 1.00 93.81 145 PRO A O 1
ATOM 1080 N N . HIS A 1 146 ? 7.223 2.918 -26.986 1.00 93.94 146 HIS A N 1
ATOM 1081 C CA . HIS A 1 146 ? 7.578 3.795 -25.868 1.00 93.94 146 HIS A CA 1
ATOM 1082 C C . HIS A 1 146 ? 8.588 4.890 -26.215 1.00 93.94 146 HIS A C 1
ATOM 1084 O O . HIS A 1 146 ? 8.531 5.977 -25.638 1.00 93.94 146 HIS A O 1
ATOM 1090 N N . VAL A 1 147 ? 9.492 4.626 -27.159 1.00 92.94 147 VAL A N 1
ATOM 1091 C CA . VAL A 1 147 ? 10.495 5.608 -27.593 1.00 92.94 147 VAL A CA 1
ATOM 1092 C C . VAL A 1 147 ? 10.015 6.481 -28.756 1.00 92.94 147 VAL A C 1
ATOM 1094 O O . VAL A 1 147 ? 10.715 7.416 -29.146 1.00 92.94 147 VAL A O 1
ATOM 1097 N N . GLU A 1 148 ? 8.828 6.205 -29.299 1.00 94.62 148 GLU A N 1
ATOM 1098 C CA . GLU A 1 148 ? 8.257 6.969 -30.404 1.00 94.62 148 GLU A CA 1
ATOM 1099 C C . GLU A 1 148 ? 7.710 8.322 -29.926 1.00 94.62 148 GLU A C 1
ATOM 1101 O O . GLU A 1 148 ? 7.279 8.511 -28.782 1.00 94.62 148 GLU A O 1
ATOM 1106 N N . ARG A 1 149 ? 7.726 9.310 -30.825 1.00 93.94 149 ARG A N 1
ATOM 1107 C CA . ARG A 1 149 ? 7.380 10.708 -30.499 1.00 93.94 149 ARG A CA 1
ATOM 1108 C C . ARG A 1 149 ? 5.926 10.886 -30.056 1.00 93.94 149 ARG A C 1
ATOM 1110 O O . ARG A 1 149 ? 5.622 11.831 -29.329 1.00 93.94 149 ARG A O 1
ATOM 1117 N N . ASP A 1 150 ? 5.043 10.007 -30.506 1.00 93.44 150 ASP A N 1
ATOM 1118 C CA . ASP A 1 150 ? 3.602 10.014 -30.276 1.00 93.44 150 ASP A CA 1
ATOM 1119 C C . ASP A 1 150 ? 3.164 9.116 -29.104 1.00 93.44 150 ASP A C 1
ATOM 1121 O O . ASP A 1 150 ? 1.972 9.073 -28.798 1.00 93.44 150 ASP A O 1
ATOM 1125 N N . TRP A 1 151 ? 4.099 8.486 -28.370 1.00 93.19 151 TRP A N 1
ATOM 1126 C CA . TRP A 1 151 ? 3.810 7.642 -27.197 1.00 93.19 151 TRP A CA 1
ATOM 1127 C C . TRP A 1 151 ? 2.760 8.253 -26.263 1.00 93.19 151 TRP A C 1
ATOM 1129 O O . TRP A 1 151 ? 1.822 7.586 -25.832 1.00 93.19 151 TRP A O 1
ATOM 1139 N N . LYS A 1 152 ? 2.904 9.548 -25.952 1.00 89.88 152 LYS A N 1
ATOM 1140 C CA . LYS A 1 152 ? 1.996 10.254 -25.037 1.00 89.88 152 LYS A CA 1
ATOM 1141 C C . LYS A 1 152 ? 0.572 10.365 -25.580 1.00 89.88 152 LYS A C 1
ATOM 1143 O O . LYS A 1 152 ? -0.353 10.335 -24.777 1.00 89.88 152 LYS A O 1
ATOM 1148 N N . ALA A 1 153 ? 0.404 10.506 -26.895 1.00 92.81 153 ALA A N 1
ATOM 1149 C CA . ALA A 1 153 ? -0.906 10.612 -27.532 1.00 92.81 153 ALA A CA 1
ATOM 1150 C C . ALA A 1 153 ? -1.647 9.266 -27.521 1.00 92.81 153 ALA A C 1
ATOM 1152 O O . ALA A 1 153 ? -2.849 9.238 -27.284 1.00 92.81 153 ALA A O 1
ATOM 1153 N N . HIS A 1 154 ? -0.911 8.163 -27.669 1.00 90.62 154 HIS A N 1
ATOM 1154 C CA . HIS A 1 154 ? -1.464 6.805 -27.735 1.00 90.62 154 HIS A CA 1
ATOM 1155 C C . HIS A 1 154 ? -1.346 6.026 -26.419 1.00 90.62 154 HIS A C 1
ATOM 1157 O O . HIS A 1 154 ? -1.604 4.827 -26.369 1.00 90.62 154 HIS A O 1
ATOM 1163 N N . ARG A 1 155 ? -0.951 6.687 -25.322 1.00 88.69 155 ARG A N 1
ATOM 1164 C CA . ARG A 1 155 ? -0.553 6.018 -24.075 1.00 88.69 155 ARG A CA 1
ATOM 1165 C C . ARG A 1 155 ? -1.610 5.053 -23.531 1.00 88.69 155 ARG A C 1
ATOM 1167 O O . ARG A 1 155 ? -1.274 3.958 -23.088 1.00 88.69 155 ARG A O 1
ATOM 1174 N N . ALA A 1 156 ? -2.874 5.472 -23.563 1.00 87.62 156 ALA A N 1
ATOM 1175 C CA . ALA A 1 156 ? -3.997 4.691 -23.053 1.00 87.62 156 ALA A CA 1
ATOM 1176 C C . ALA A 1 156 ? -4.239 3.397 -23.854 1.00 87.62 156 ALA A C 1
ATOM 1178 O O . ALA A 1 156 ? -4.714 2.412 -23.296 1.00 87.62 156 ALA A O 1
ATOM 1179 N N . GLU A 1 157 ? -3.871 3.371 -25.138 1.00 89.44 157 GLU A N 1
ATOM 1180 C CA . GLU A 1 157 ? -4.056 2.215 -26.024 1.00 89.44 157 GLU A CA 1
ATOM 1181 C C . GLU A 1 157 ? -3.086 1.071 -25.688 1.00 89.44 157 GLU A C 1
ATOM 1183 O O . GLU A 1 157 ? -3.382 -0.100 -25.931 1.00 89.44 157 GLU A O 1
ATOM 1188 N N . TYR A 1 158 ? -1.940 1.377 -25.068 1.00 90.38 158 TYR A N 1
ATOM 1189 C CA . TYR A 1 158 ? -0.929 0.370 -24.728 1.00 90.38 158 TYR A CA 1
ATOM 1190 C C . TYR A 1 158 ? -1.327 -0.545 -23.568 1.00 90.38 158 TYR A C 1
ATOM 1192 O O . TYR A 1 158 ? -0.674 -1.572 -23.377 1.00 90.38 158 TYR A O 1
ATOM 1200 N N . ALA A 1 159 ? -2.416 -0.253 -22.849 1.00 89.06 159 ALA A N 1
ATOM 1201 C CA . ALA A 1 159 ? -2.988 -1.193 -21.884 1.00 89.06 159 ALA A CA 1
ATOM 1202 C C . ALA A 1 159 ? -3.311 -2.547 -22.544 1.00 89.06 159 ALA A C 1
ATOM 1204 O O . ALA A 1 159 ? -2.954 -3.597 -22.013 1.00 89.06 159 ALA A O 1
ATOM 1205 N N . GLY A 1 160 ? -3.868 -2.525 -23.764 1.00 86.94 160 GLY A N 1
ATOM 1206 C CA . GLY A 1 160 ? -4.118 -3.729 -24.568 1.00 86.94 160 GLY A CA 1
ATOM 1207 C C . GLY A 1 160 ? -2.849 -4.429 -25.069 1.00 86.94 160 GLY A C 1
ATOM 1208 O O . GLY A 1 160 ? -2.921 -5.539 -25.578 1.00 86.94 160 GLY A O 1
ATOM 1209 N N . ARG A 1 161 ? -1.677 -3.803 -24.909 1.00 89.06 161 ARG A N 1
ATOM 1210 C CA . ARG A 1 161 ? -0.356 -4.360 -25.246 1.00 89.06 161 ARG A CA 1
ATOM 1211 C C . ARG A 1 161 ? 0.434 -4.801 -24.012 1.00 89.06 161 ARG A C 1
ATOM 1213 O O . ARG A 1 161 ? 1.643 -4.994 -24.096 1.00 89.06 161 ARG A O 1
ATOM 1220 N N . GLY A 1 162 ? -0.227 -4.909 -22.861 1.00 90.31 162 GLY A N 1
ATOM 1221 C CA . GLY A 1 162 ? 0.396 -5.302 -21.601 1.00 90.31 162 GLY A CA 1
ATOM 1222 C C . GLY A 1 162 ? 1.087 -4.166 -20.847 1.00 90.31 162 GLY A C 1
ATOM 1223 O O . GLY A 1 162 ? 1.683 -4.435 -19.810 1.00 90.31 162 GLY A O 1
ATOM 1224 N N . PHE A 1 163 ? 1.009 -2.909 -21.303 1.00 93.00 163 PHE A N 1
ATOM 1225 C CA . PHE A 1 163 ? 1.554 -1.783 -20.542 1.00 93.00 163 PHE A CA 1
ATOM 1226 C C . PHE A 1 163 ? 0.679 -1.482 -19.327 1.00 93.00 163 PHE A C 1
ATOM 1228 O O . PHE A 1 163 ? -0.501 -1.152 -19.442 1.00 93.00 163 PHE A O 1
ATOM 1235 N N . TYR A 1 164 ? 1.286 -1.542 -18.150 1.00 92.19 164 TYR A N 1
ATOM 1236 C CA . TYR A 1 164 ? 0.661 -1.148 -16.904 1.00 92.19 164 TYR A CA 1
ATOM 1237 C C . TYR A 1 164 ? 0.998 0.309 -16.586 1.00 92.19 164 TYR A C 1
ATOM 1239 O O . TYR A 1 164 ? 2.105 0.647 -16.148 1.00 92.19 164 TYR A O 1
ATOM 1247 N N . ASP A 1 165 ? 0.030 1.196 -16.813 1.00 87.56 165 ASP A N 1
ATOM 1248 C CA . ASP A 1 165 ? 0.231 2.625 -16.618 1.00 87.56 165 ASP A CA 1
ATOM 1249 C C . ASP A 1 165 ? 0.194 3.020 -15.132 1.00 87.56 165 ASP A C 1
ATOM 1251 O O . ASP A 1 165 ? -0.829 3.436 -14.588 1.00 87.56 165 ASP A O 1
ATOM 1255 N N . ASN A 1 166 ? 1.365 3.005 -14.494 1.00 85.25 166 ASN A N 1
ATOM 1256 C CA . ASN A 1 166 ? 1.527 3.468 -13.116 1.00 85.25 166 ASN A CA 1
ATOM 1257 C C . ASN A 1 166 ? 1.292 4.978 -12.917 1.00 85.25 166 ASN A C 1
ATOM 1259 O O . ASN A 1 166 ? 1.372 5.442 -11.786 1.00 85.25 166 ASN A O 1
ATOM 1263 N N . SER A 1 167 ? 1.019 5.793 -13.941 1.00 82.62 167 SER A N 1
ATOM 1264 C CA . SER A 1 167 ? 0.547 7.173 -13.712 1.00 82.62 167 SER A CA 1
ATOM 1265 C C . SER A 1 167 ? -0.933 7.251 -13.352 1.00 82.62 167 SER A C 1
ATOM 1267 O O . SER A 1 167 ? -1.345 8.226 -12.728 1.00 82.62 167 SER A O 1
ATOM 1269 N N . ASN A 1 168 ? -1.717 6.224 -13.686 1.00 86.56 168 ASN A N 1
ATOM 1270 C CA . ASN A 1 168 ? -3.052 6.069 -13.137 1.00 86.56 168 ASN A CA 1
ATOM 1271 C C . ASN A 1 168 ? -2.913 5.669 -11.658 1.00 86.56 168 ASN A C 1
ATOM 1273 O O . ASN A 1 168 ? -2.403 4.593 -11.342 1.00 86.56 168 ASN A O 1
ATOM 1277 N N . LEU A 1 169 ? -3.332 6.555 -10.749 1.00 88.44 169 LEU A N 1
ATOM 1278 C CA . LEU A 1 169 ? -3.104 6.393 -9.308 1.00 88.44 169 LEU A CA 1
ATOM 1279 C C . LEU A 1 169 ? -3.794 5.150 -8.732 1.00 88.44 169 LEU A C 1
ATOM 1281 O O . LEU A 1 169 ? -3.229 4.488 -7.865 1.00 88.44 169 LEU A O 1
ATOM 1285 N N . LEU A 1 170 ? -4.976 4.799 -9.246 1.00 90.62 170 LEU A N 1
ATOM 1286 C CA . LEU A 1 170 ? -5.704 3.605 -8.817 1.00 90.62 170 LEU A CA 1
ATOM 1287 C C . LEU A 1 170 ? -4.995 2.326 -9.267 1.00 90.62 170 LEU A C 1
ATOM 1289 O O . LEU A 1 170 ? -4.825 1.398 -8.480 1.00 90.62 170 LEU A O 1
ATOM 1293 N N . SER A 1 171 ? -4.530 2.291 -10.515 1.00 89.31 171 SER A N 1
ATOM 1294 C CA . SER A 1 171 ? -3.720 1.183 -11.024 1.00 89.31 171 SER A CA 1
ATOM 1295 C C . SER A 1 171 ? -2.456 1.036 -10.173 1.00 89.31 171 SER A C 1
ATOM 1297 O O . SER A 1 171 ? -2.199 -0.021 -9.605 1.00 89.31 171 SER A O 1
ATOM 1299 N N . ARG A 1 172 ? -1.722 2.128 -9.939 1.00 89.12 172 ARG A N 1
ATOM 1300 C CA . ARG A 1 172 ? -0.541 2.104 -9.065 1.00 89.12 172 ARG A CA 1
ATOM 1301 C C . ARG A 1 172 ? -0.847 1.504 -7.684 1.00 89.12 172 ARG A C 1
ATOM 1303 O O . ARG A 1 172 ? -0.156 0.578 -7.268 1.00 89.12 172 ARG A O 1
ATOM 1310 N N . ALA A 1 173 ? -1.901 1.975 -7.013 1.00 91.50 173 ALA A N 1
ATOM 1311 C CA . ALA A 1 173 ? -2.305 1.463 -5.703 1.00 91.50 173 ALA A CA 1
ATOM 1312 C C . ALA A 1 173 ? -2.624 -0.043 -5.737 1.00 91.50 173 ALA A C 1
ATOM 1314 O O . ALA A 1 173 ? -2.107 -0.801 -4.914 1.00 91.50 173 ALA A O 1
ATOM 1315 N N . ARG A 1 174 ? -3.406 -0.499 -6.726 1.00 92.56 174 ARG A N 1
ATOM 1316 C CA . ARG A 1 174 ? -3.759 -1.919 -6.904 1.00 92.56 174 ARG A CA 1
ATOM 1317 C C . ARG A 1 174 ? -2.540 -2.797 -7.180 1.00 92.56 174 ARG A C 1
ATOM 1319 O O . ARG A 1 174 ? -2.458 -3.897 -6.639 1.00 92.56 174 ARG A O 1
ATOM 1326 N N . LYS A 1 175 ? -1.578 -2.324 -7.978 1.00 91.12 175 LYS A N 1
ATOM 1327 C CA . LYS A 1 175 ? -0.337 -3.062 -8.255 1.00 91.12 175 LYS A CA 1
ATOM 1328 C C . LYS A 1 175 ? 0.484 -3.261 -6.986 1.00 91.12 175 LYS A C 1
ATOM 1330 O O . LYS A 1 175 ? 0.883 -4.387 -6.712 1.00 91.12 175 LYS A O 1
ATOM 1335 N N . CYS A 1 176 ? 0.687 -2.220 -6.182 1.00 90.50 176 CYS A N 1
ATOM 1336 C CA . CYS A 1 176 ? 1.427 -2.343 -4.924 1.00 90.50 176 CYS A CA 1
ATOM 1337 C C . CYS A 1 176 ? 0.691 -3.253 -3.925 1.00 90.50 176 CYS A C 1
ATOM 1339 O O . CYS A 1 176 ? 1.279 -4.179 -3.366 1.00 90.50 176 CYS A O 1
ATOM 1341 N N . ALA A 1 177 ? -0.621 -3.060 -3.770 1.00 92.00 177 ALA A N 1
ATOM 1342 C CA . ALA A 1 177 ? -1.452 -3.859 -2.872 1.00 92.00 177 ALA A CA 1
ATOM 1343 C C . ALA A 1 177 ? -1.596 -5.333 -3.300 1.00 92.00 177 ALA A C 1
ATOM 1345 O O . ALA A 1 177 ? -2.084 -6.152 -2.521 1.00 92.00 177 ALA A O 1
ATOM 1346 N N . SER A 1 178 ? -1.181 -5.691 -4.521 1.00 89.56 178 SER A N 1
ATOM 1347 C CA . SER A 1 178 ? -1.182 -7.086 -4.971 1.00 89.56 178 SER A CA 1
ATOM 1348 C C . SER A 1 178 ? -0.194 -7.967 -4.201 1.00 89.56 178 SER A C 1
ATOM 1350 O O . SER A 1 178 ? -0.487 -9.145 -4.032 1.00 89.56 178 SER A O 1
ATOM 1352 N N . CYS A 1 179 ? 0.890 -7.381 -3.672 1.00 91.00 179 CYS A N 1
ATOM 1353 C CA . CYS A 1 179 ? 1.920 -8.084 -2.898 1.00 91.00 179 CYS A CA 1
ATOM 1354 C C . CYS A 1 179 ? 2.066 -7.572 -1.455 1.00 91.00 179 CYS A C 1
ATOM 1356 O O . CYS A 1 179 ? 2.570 -8.297 -0.605 1.00 91.00 179 CYS A O 1
ATOM 1358 N N . HIS A 1 180 ? 1.682 -6.319 -1.180 1.00 91.00 180 HIS A N 1
ATOM 1359 C CA . HIS A 1 180 ? 1.973 -5.637 0.092 1.00 91.00 180 HIS A CA 1
ATOM 1360 C C . HIS A 1 180 ? 0.820 -5.622 1.107 1.00 91.00 180 HIS A C 1
ATOM 1362 O O . HIS A 1 180 ? 0.959 -4.993 2.152 1.00 91.00 180 HIS A O 1
ATOM 1368 N N . VAL A 1 181 ? -0.303 -6.294 0.832 1.00 88.69 181 VAL A N 1
ATOM 1369 C CA . VAL A 1 181 ? -1.445 -6.352 1.766 1.00 88.69 181 VAL A CA 1
ATOM 1370 C C . VAL A 1 181 ? -1.752 -7.781 2.188 1.00 88.69 181 VAL A C 1
ATOM 1372 O O . VAL A 1 181 ? -1.763 -8.077 3.378 1.00 88.69 181 VAL A O 1
ATOM 1375 N N . ASP A 1 182 ? -1.984 -8.660 1.218 1.00 85.88 182 ASP A N 1
ATOM 1376 C CA . ASP A 1 182 ? -2.451 -10.019 1.466 1.00 85.88 182 ASP A CA 1
ATOM 1377 C C . ASP A 1 182 ? -1.410 -11.052 1.030 1.00 85.88 182 ASP A C 1
ATOM 1379 O O . ASP A 1 182 ? -0.848 -10.958 -0.062 1.00 85.88 182 ASP A O 1
ATOM 1383 N N . ILE A 1 183 ? -1.173 -12.029 1.904 1.00 85.12 183 ILE A N 1
ATOM 1384 C CA . ILE A 1 183 ? -0.351 -13.214 1.669 1.00 85.12 183 ILE A CA 1
ATOM 1385 C C . ILE A 1 183 ? -1.019 -14.429 2.297 1.00 85.12 183 ILE A C 1
ATOM 1387 O O . ILE A 1 183 ? -1.698 -14.334 3.328 1.00 85.12 183 ILE A O 1
ATOM 1391 N N . ASP A 1 184 ? -0.726 -15.582 1.695 1.00 81.44 184 ASP A N 1
ATOM 1392 C CA . ASP A 1 184 ? -1.130 -16.895 2.181 1.00 81.44 184 ASP A CA 1
ATOM 1393 C C . ASP A 1 184 ? -0.836 -17.024 3.682 1.00 81.44 184 ASP A C 1
ATOM 1395 O O . ASP A 1 184 ? 0.262 -16.746 4.177 1.00 81.44 184 ASP A O 1
ATOM 1399 N N . HIS A 1 185 ? -1.851 -17.428 4.430 1.00 77.44 185 HIS A N 1
ATOM 1400 C CA . HIS A 1 185 ? -1.777 -17.471 5.875 1.00 77.44 185 HIS A CA 1
ATOM 1401 C C . HIS A 1 185 ? -0.799 -18.547 6.388 1.00 77.44 185 HIS A C 1
ATOM 1403 O O . HIS A 1 185 ? -0.316 -18.400 7.509 1.00 77.44 185 HIS A O 1
ATOM 1409 N N . GLU A 1 186 ? -0.458 -19.592 5.615 1.00 76.94 186 GLU A N 1
ATOM 1410 C CA . GLU A 1 186 ? 0.581 -20.569 5.994 1.00 76.94 186 GLU A CA 1
ATOM 1411 C C . GLU A 1 186 ? 1.963 -19.898 6.060 1.00 76.94 186 GLU A C 1
ATOM 1413 O O . GLU A 1 186 ? 2.786 -20.236 6.913 1.00 76.94 186 GLU A O 1
ATOM 1418 N N . ILE A 1 187 ? 2.196 -18.886 5.215 1.00 80.62 187 ILE A N 1
ATOM 1419 C CA . ILE A 1 187 ? 3.420 -18.076 5.224 1.00 80.62 187 ILE A CA 1
ATOM 1420 C C . ILE A 1 187 ? 3.481 -17.250 6.517 1.00 80.62 187 ILE A C 1
ATOM 1422 O O . ILE A 1 187 ? 4.515 -17.212 7.190 1.00 80.62 187 ILE A O 1
ATOM 1426 N N . VAL A 1 188 ? 2.355 -16.648 6.915 1.00 77.56 188 VAL A N 1
ATOM 1427 C CA . VAL A 1 188 ? 2.226 -15.910 8.185 1.00 77.56 188 VAL A CA 1
ATOM 1428 C C . VAL A 1 188 ? 2.390 -16.844 9.387 1.00 77.56 188 VAL A C 1
ATOM 1430 O O . VAL A 1 188 ? 3.139 -16.529 10.311 1.00 77.56 188 VAL A O 1
ATOM 1433 N N . ALA A 1 189 ? 1.757 -18.019 9.362 1.00 74.94 189 ALA A N 1
ATOM 1434 C CA . ALA A 1 189 ? 1.863 -19.032 10.411 1.00 74.94 189 ALA A CA 1
ATOM 1435 C C . ALA A 1 189 ? 3.301 -19.552 10.578 1.00 74.94 189 ALA A C 1
ATOM 1437 O O . ALA A 1 189 ? 3.740 -19.784 11.704 1.00 74.94 189 ALA A O 1
ATOM 1438 N N . GLY A 1 190 ? 4.056 -19.653 9.479 1.00 73.38 190 GLY A N 1
ATOM 1439 C CA . GLY A 1 190 ? 5.483 -19.982 9.487 1.00 73.38 190 GLY A CA 1
ATOM 1440 C C . GLY A 1 190 ? 6.389 -18.885 10.060 1.00 73.38 190 GLY A C 1
ATOM 1441 O O . GLY A 1 190 ? 7.580 -19.127 10.249 1.00 73.38 190 GLY A O 1
ATOM 1442 N N . GLY A 1 191 ? 5.850 -17.700 10.366 1.00 74.94 191 GLY A N 1
ATOM 1443 C CA . GLY A 1 191 ? 6.569 -16.595 11.003 1.00 74.94 191 GLY A CA 1
ATOM 1444 C C . GLY A 1 191 ? 6.907 -15.428 10.075 1.00 74.94 191 GLY A C 1
ATOM 1445 O O . GLY A 1 191 ? 7.728 -14.587 10.448 1.00 74.94 191 GLY A O 1
ATOM 1446 N N . HIS A 1 192 ? 6.301 -15.351 8.885 1.00 81.19 192 HIS A N 1
ATOM 1447 C CA . HIS A 1 192 ? 6.445 -14.170 8.039 1.00 81.19 192 HIS A CA 1
ATOM 1448 C C . HIS A 1 192 ? 5.889 -12.932 8.762 1.00 81.19 192 HIS A C 1
ATOM 1450 O O . HIS A 1 192 ? 4.768 -12.981 9.278 1.00 81.19 192 HIS A O 1
ATOM 1456 N N . PRO A 1 193 ? 6.637 -11.815 8.810 1.00 74.62 193 PRO A N 1
ATOM 1457 C CA . PRO A 1 193 ? 6.138 -10.580 9.401 1.00 74.62 193 PRO A CA 1
ATOM 1458 C C . PRO A 1 193 ? 4.825 -10.134 8.738 1.00 74.62 193 PRO A C 1
ATOM 1460 O O . PRO A 1 193 ? 4.684 -10.293 7.523 1.00 74.62 193 PRO A O 1
ATOM 1463 N N . PRO A 1 194 ? 3.870 -9.549 9.480 1.00 70.06 194 PRO A N 1
ATOM 1464 C CA . PRO A 1 194 ? 2.707 -8.919 8.874 1.00 70.06 194 PRO A CA 1
ATOM 1465 C C . PRO A 1 194 ? 3.139 -7.914 7.808 1.00 70.06 194 PRO A C 1
ATOM 1467 O O . PRO A 1 194 ? 4.087 -7.147 8.010 1.00 70.06 194 PRO A O 1
ATOM 1470 N N . LEU A 1 195 ? 2.441 -7.918 6.678 1.00 80.38 195 LEU A N 1
ATOM 1471 C CA . LEU A 1 195 ? 2.664 -6.912 5.656 1.00 80.38 195 LEU A CA 1
ATOM 1472 C C . LEU A 1 195 ? 2.146 -5.559 6.141 1.00 80.38 195 LEU A C 1
ATOM 1474 O O . LEU A 1 195 ? 1.163 -5.474 6.878 1.00 80.38 195 LEU A O 1
ATOM 1478 N N . GLN A 1 196 ? 2.832 -4.499 5.726 1.00 76.75 196 GLN A N 1
ATOM 1479 C CA . GLN A 1 196 ? 2.341 -3.141 5.889 1.00 76.75 196 GLN A CA 1
ATOM 1480 C C . GLN A 1 196 ? 2.067 -2.525 4.549 1.00 76.75 196 GLN A C 1
ATOM 1482 O O . GLN A 1 196 ? 2.869 -2.638 3.619 1.00 76.75 196 GLN A O 1
ATOM 1487 N N . PHE A 1 197 ? 0.975 -1.779 4.523 1.00 85.31 197 PHE A N 1
ATOM 1488 C CA . PHE A 1 197 ? 0.607 -1.005 3.373 1.00 85.31 197 PHE A CA 1
ATOM 1489 C C . PHE A 1 197 ? 0.216 0.402 3.794 1.00 85.31 197 PHE A C 1
ATOM 1491 O O . PHE A 1 197 ? -0.742 0.620 4.532 1.00 85.31 197 PHE A O 1
ATOM 1498 N N . GLU A 1 198 ? 0.982 1.361 3.299 1.00 86.56 198 GLU A N 1
ATOM 1499 C CA . GLU A 1 198 ? 0.570 2.748 3.180 1.00 86.56 198 GLU A CA 1
ATOM 1500 C C . GLU A 1 198 ? 1.190 3.252 1.878 1.00 86.56 198 GLU A C 1
ATOM 1502 O O . GLU A 1 198 ? 2.410 3.235 1.697 1.00 86.56 198 GLU A O 1
ATOM 1507 N N . MET A 1 199 ? 0.332 3.581 0.918 1.00 86.94 199 MET A N 1
ATOM 1508 C CA . MET A 1 199 ? 0.743 3.739 -0.470 1.00 86.94 199 MET A CA 1
ATOM 1509 C C . MET A 1 199 ? 1.720 4.902 -0.653 1.00 86.94 199 MET A C 1
ATOM 1511 O O . MET A 1 199 ? 2.643 4.805 -1.457 1.00 86.94 199 MET A O 1
ATOM 1515 N N . VAL A 1 200 ? 1.525 6.003 0.070 1.00 82.62 200 VAL A N 1
ATOM 1516 C CA . VAL A 1 200 ? 2.311 7.225 -0.102 1.00 82.62 200 VAL A CA 1
ATOM 1517 C C . VAL A 1 200 ? 3.637 7.146 0.640 1.00 82.62 200 VAL A C 1
ATOM 1519 O O . VAL A 1 200 ? 4.666 7.451 0.039 1.00 82.62 200 VAL A O 1
ATOM 1522 N N . ALA A 1 201 ? 3.630 6.716 1.898 1.00 77.12 201 ALA A N 1
ATOM 1523 C CA . ALA A 1 201 ? 4.784 6.625 2.779 1.00 77.12 201 ALA A CA 1
ATOM 1524 C C . ALA A 1 201 ? 5.813 5.630 2.238 1.00 77.12 201 ALA A C 1
ATOM 1526 O O . ALA A 1 201 ? 6.989 5.964 2.105 1.00 77.12 201 ALA A O 1
ATOM 1527 N N . TYR A 1 202 ? 5.373 4.436 1.828 1.00 76.12 202 TYR A N 1
ATOM 1528 C CA . TYR A 1 202 ? 6.285 3.437 1.272 1.00 76.12 202 TYR A CA 1
ATOM 1529 C C . TYR A 1 202 ? 6.785 3.812 -0.122 1.00 76.12 202 TYR A C 1
ATOM 1531 O O . TYR A 1 202 ? 7.960 3.603 -0.415 1.00 76.12 202 TYR A O 1
ATOM 1539 N N . ALA A 1 203 ? 5.954 4.450 -0.955 1.00 74.50 203 ALA A N 1
ATOM 1540 C CA . ALA A 1 203 ? 6.382 4.931 -2.267 1.00 74.50 203 ALA A CA 1
ATOM 1541 C C . ALA A 1 203 ? 7.510 5.978 -2.199 1.00 74.50 203 ALA A C 1
ATOM 1543 O O . ALA A 1 203 ? 8.220 6.156 -3.190 1.00 74.50 203 ALA A O 1
ATOM 1544 N N . GLN A 1 204 ? 7.719 6.641 -1.051 1.00 69.12 204 GLN A N 1
ATOM 1545 C CA . GLN A 1 204 ? 8.849 7.561 -0.866 1.00 69.12 204 GLN A CA 1
ATOM 1546 C C . GLN A 1 204 ? 10.210 6.856 -0.888 1.00 69.12 204 GLN A C 1
ATOM 1548 O O . GLN A 1 204 ? 11.215 7.495 -1.193 1.00 69.12 204 GLN A O 1
ATOM 1553 N N . LEU A 1 205 ? 10.255 5.555 -0.582 1.00 68.12 205 LEU A N 1
ATOM 1554 C CA . LEU A 1 205 ? 11.504 4.795 -0.510 1.00 68.12 205 LEU A CA 1
ATOM 1555 C C . LEU A 1 205 ? 12.058 4.449 -1.905 1.00 68.12 205 LEU A C 1
ATOM 1557 O O . LEU A 1 205 ? 13.270 4.385 -2.078 1.00 68.12 205 LEU A O 1
ATOM 1561 N N . MET A 1 206 ? 11.192 4.288 -2.914 1.00 71.06 206 MET A N 1
ATOM 1562 C CA . MET A 1 206 ? 11.556 3.838 -4.269 1.00 71.06 206 MET A CA 1
ATOM 1563 C C . MET A 1 206 ? 11.107 4.817 -5.372 1.00 71.06 206 MET A C 1
ATOM 1565 O O . MET A 1 206 ? 10.303 4.494 -6.251 1.00 71.06 206 MET A O 1
ATOM 1569 N N . LYS A 1 207 ? 11.611 6.056 -5.334 1.00 73.00 207 LYS A N 1
ATOM 1570 C CA . LYS A 1 207 ? 11.138 7.133 -6.220 1.00 73.00 207 LYS A CA 1
ATOM 1571 C C . LYS A 1 207 ? 11.600 6.976 -7.676 1.00 73.00 207 LYS A C 1
ATOM 1573 O O . LYS A 1 207 ? 12.676 7.425 -8.060 1.00 73.00 207 LYS A O 1
ATOM 1578 N N . HIS A 1 208 ? 10.737 6.442 -8.540 1.00 82.25 208 HIS A N 1
ATOM 1579 C CA . HIS A 1 208 ? 11.013 6.274 -9.981 1.00 82.25 208 HIS A CA 1
ATOM 1580 C C . HIS A 1 208 ? 10.356 7.323 -10.900 1.00 82.25 208 HIS A C 1
ATOM 1582 O O . HIS A 1 208 ? 10.461 7.215 -12.120 1.00 82.25 208 HIS A O 1
ATOM 1588 N N . TRP A 1 209 ? 9.678 8.337 -10.359 1.00 76.81 209 TRP A N 1
ATOM 1589 C CA . TRP A 1 209 ? 8.892 9.311 -11.132 1.00 76.81 209 TRP A CA 1
ATOM 1590 C C . TRP A 1 209 ? 9.259 10.765 -10.813 1.00 76.81 209 TRP A C 1
ATOM 1592 O O . TRP A 1 209 ? 9.773 11.085 -9.739 1.00 76.81 209 TRP A O 1
ATOM 1602 N N . ASP A 1 210 ? 8.970 11.649 -11.772 1.00 69.94 210 ASP A N 1
ATOM 1603 C CA . ASP A 1 210 ? 9.065 13.095 -11.584 1.00 69.94 210 ASP A CA 1
ATOM 1604 C C . ASP A 1 210 ? 7.776 13.649 -11.003 1.00 69.94 210 ASP A C 1
ATOM 1606 O O . ASP A 1 210 ? 6.703 13.534 -11.590 1.00 69.94 210 ASP A O 1
ATOM 1610 N N . ASP A 1 211 ? 7.931 14.382 -9.917 1.00 59.66 211 ASP A N 1
ATOM 1611 C CA . ASP A 1 211 ? 6.845 15.087 -9.255 1.00 59.66 211 ASP A CA 1
ATOM 1612 C C . ASP A 1 211 ? 6.771 16.577 -9.659 1.00 59.66 211 ASP A C 1
ATOM 1614 O O . ASP A 1 211 ? 5.944 17.329 -9.149 1.00 59.66 211 ASP A O 1
ATOM 1618 N N . GLN A 1 212 ? 7.614 17.011 -10.607 1.00 46.88 212 GLN A N 1
ATOM 1619 C CA . GLN A 1 212 ? 7.912 18.417 -10.938 1.00 46.88 212 GLN A CA 1
ATOM 1620 C C . GLN A 1 212 ? 6.732 19.255 -11.477 1.00 46.88 212 GLN A C 1
ATOM 1622 O O . GLN A 1 212 ? 6.876 20.465 -11.643 1.00 46.88 212 GLN A O 1
ATOM 1627 N N . LYS A 1 213 ? 5.572 18.650 -11.774 1.00 45.19 213 LYS A N 1
ATOM 1628 C CA . LYS A 1 213 ? 4.356 19.388 -12.180 1.00 45.19 213 LYS A CA 1
ATOM 1629 C C . LYS A 1 213 ? 3.451 19.789 -11.011 1.00 45.19 213 LYS A C 1
ATOM 1631 O O . LYS A 1 213 ? 2.533 20.578 -11.206 1.00 45.19 213 LYS A O 1
ATOM 1636 N N . LEU A 1 214 ? 3.720 19.274 -9.820 1.00 45.66 214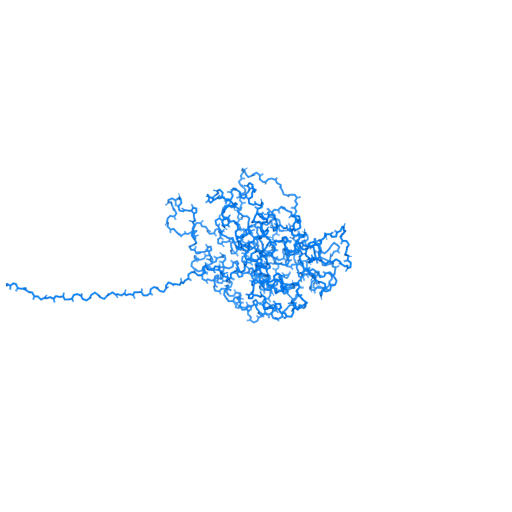 LEU A N 1
ATOM 1637 C CA . LEU A 1 214 ? 3.180 19.753 -8.553 1.00 45.66 214 LEU A CA 1
ATOM 1638 C C . LEU A 1 214 ? 4.328 20.524 -7.858 1.00 45.66 214 LEU A C 1
ATOM 1640 O O . LEU A 1 214 ? 5.494 20.257 -8.139 1.00 45.66 214 LEU A O 1
ATOM 1644 N N . ALA A 1 215 ? 4.019 21.549 -7.056 1.00 38.09 215 ALA A N 1
ATOM 1645 C CA . ALA A 1 215 ? 4.949 22.598 -6.593 1.00 38.09 215 ALA A CA 1
ATOM 1646 C C . ALA A 1 215 ? 6.349 22.123 -6.115 1.00 38.09 215 ALA A C 1
ATOM 1648 O O . ALA A 1 215 ? 6.532 20.988 -5.698 1.00 38.09 215 ALA A O 1
ATOM 1649 N N . ILE A 1 216 ? 7.355 23.013 -6.125 1.00 30.89 216 ILE A N 1
ATOM 1650 C CA . ILE A 1 216 ? 8.742 22.726 -5.687 1.00 30.89 216 ILE A CA 1
ATOM 1651 C C . ILE A 1 216 ? 8.746 22.092 -4.279 1.00 30.89 216 ILE A C 1
ATOM 1653 O O . ILE A 1 216 ? 8.409 22.774 -3.310 1.00 30.89 216 ILE A O 1
ATOM 1657 N N . ASN A 1 217 ? 9.213 20.836 -4.196 1.00 35.53 217 ASN A N 1
ATOM 1658 C CA . ASN A 1 217 ? 9.134 19.860 -3.084 1.00 35.53 217 ASN A CA 1
ATOM 1659 C C . ASN A 1 217 ? 7.962 18.868 -3.146 1.00 35.53 217 ASN A C 1
ATOM 1661 O O . ASN A 1 217 ? 7.717 18.159 -2.178 1.00 35.53 217 ASN A O 1
ATOM 1665 N N . SER A 1 218 ? 7.280 18.765 -4.281 1.00 40.53 218 SER A N 1
ATOM 1666 C CA . SER A 1 218 ? 6.366 17.672 -4.561 1.00 40.53 218 SER A CA 1
ATOM 1667 C C . SER A 1 218 ? 7.142 16.356 -4.479 1.00 40.53 218 SER A C 1
ATOM 1669 O O . SER A 1 218 ? 7.984 16.017 -5.310 1.00 40.53 218 SER A O 1
ATOM 1671 N N . PHE A 1 219 ? 6.966 15.689 -3.355 1.00 47.75 219 PHE A N 1
ATOM 1672 C CA . PHE A 1 219 ? 7.043 14.252 -3.245 1.00 47.75 219 PHE A CA 1
ATOM 1673 C C . PHE A 1 219 ? 5.655 13.715 -3.607 1.00 47.75 219 PHE A C 1
ATOM 1675 O O . PHE A 1 219 ? 4.700 14.485 -3.697 1.00 47.75 219 PHE A O 1
ATOM 1682 N N . THR A 1 220 ? 5.492 12.412 -3.794 1.00 57.31 220 THR A N 1
ATOM 1683 C CA . THR A 1 220 ? 4.183 11.767 -4.008 1.00 57.31 220 THR A CA 1
ATOM 1684 C C . THR A 1 220 ? 3.279 11.815 -2.768 1.00 57.31 220 THR A C 1
ATOM 1686 O O . THR A 1 220 ? 2.662 10.827 -2.410 1.00 57.31 220 THR A O 1
ATOM 1689 N N . ILE A 1 221 ? 3.173 12.963 -2.108 1.00 68.75 221 ILE A N 1
ATOM 1690 C CA . ILE A 1 221 ? 2.195 13.312 -1.076 1.00 68.75 221 ILE A CA 1
ATOM 1691 C C . ILE A 1 221 ? 0.831 13.640 -1.703 1.00 68.75 221 ILE A C 1
ATOM 1693 O O . ILE A 1 221 ? 0.097 14.470 -1.179 1.00 68.75 221 ILE A O 1
ATOM 1697 N N . ASP A 1 222 ? 0.500 13.047 -2.859 1.00 82.06 222 ASP A N 1
ATOM 1698 C CA . ASP A 1 222 ? -0.793 13.258 -3.511 1.00 82.06 222 ASP A CA 1
ATOM 1699 C C . ASP A 1 222 ? -1.891 12.675 -2.605 1.00 82.06 222 ASP A C 1
ATOM 1701 O O . ASP A 1 222 ? -1.957 11.451 -2.432 1.00 82.06 222 ASP A O 1
ATOM 1705 N N . PRO A 1 223 ? -2.771 13.514 -2.031 1.00 89.06 223 PRO A N 1
ATOM 1706 C CA . PRO A 1 223 ? -3.824 13.050 -1.135 1.00 89.06 223 PRO A CA 1
ATOM 1707 C C . PRO A 1 223 ? -4.799 12.089 -1.821 1.00 89.06 223 PRO A C 1
ATOM 1709 O O . PRO A 1 223 ? -5.379 11.229 -1.161 1.00 89.06 223 PRO A O 1
ATOM 1712 N N . THR A 1 224 ? -4.954 12.197 -3.144 1.00 92.38 224 THR A N 1
ATOM 1713 C CA . THR A 1 224 ? -5.751 11.271 -3.956 1.00 92.38 224 THR A CA 1
ATOM 1714 C C . THR A 1 224 ? -5.112 9.888 -3.962 1.00 92.38 224 THR A C 1
ATOM 1716 O O . THR A 1 224 ? -5.807 8.899 -3.743 1.00 92.38 224 THR A O 1
ATOM 1719 N N . LEU A 1 225 ? -3.791 9.798 -4.164 1.00 90.50 225 LEU A N 1
ATOM 1720 C CA . LEU A 1 225 ? -3.071 8.522 -4.110 1.00 90.50 225 LEU A CA 1
ATOM 1721 C C . LEU A 1 225 ? -3.134 7.909 -2.708 1.00 90.50 225 LEU A C 1
ATOM 1723 O O . LEU A 1 225 ? -3.344 6.704 -2.595 1.00 90.50 225 LEU A O 1
ATOM 1727 N N . TRP A 1 226 ? -3.000 8.728 -1.660 1.00 93.00 226 TRP A N 1
ATOM 1728 C CA . TRP A 1 226 ? -3.167 8.284 -0.274 1.00 93.00 226 TRP A CA 1
ATOM 1729 C C . TRP A 1 226 ? -4.556 7.667 -0.053 1.00 93.00 226 TRP A C 1
ATOM 1731 O O . TRP A 1 226 ? -4.660 6.514 0.359 1.00 93.00 226 TRP A O 1
ATOM 1741 N N . ALA A 1 227 ? -5.629 8.381 -0.410 1.00 96.31 227 ALA A N 1
ATOM 1742 C CA . ALA A 1 227 ? -6.996 7.897 -0.222 1.00 96.31 227 ALA A CA 1
ATOM 1743 C C . ALA A 1 227 ? -7.289 6.628 -1.040 1.00 96.31 227 ALA A C 1
ATOM 1745 O O . ALA A 1 227 ? -7.889 5.686 -0.523 1.00 96.31 227 ALA A O 1
ATOM 1746 N N . LEU A 1 228 ? -6.830 6.569 -2.297 1.00 95.88 228 LEU A N 1
ATOM 1747 C CA . LEU A 1 228 ? -6.931 5.364 -3.127 1.00 95.88 228 LEU A CA 1
ATOM 1748 C C . LEU A 1 228 ? -6.154 4.197 -2.515 1.00 95.88 228 LEU A C 1
ATOM 1750 O O . LEU A 1 228 ? -6.655 3.076 -2.513 1.00 95.88 228 LEU A O 1
ATOM 1754 N N . GLY A 1 229 ? -4.968 4.459 -1.962 1.00 94.81 229 GLY A N 1
ATOM 1755 C CA . GLY A 1 229 ? -4.180 3.488 -1.211 1.00 94.81 229 GLY A CA 1
ATOM 1756 C C . GLY A 1 229 ? -4.946 2.927 -0.016 1.00 94.81 229 GLY A C 1
ATOM 1757 O O . GLY A 1 229 ? -5.035 1.714 0.129 1.00 94.81 229 GLY A O 1
ATOM 1758 N N . GLN A 1 230 ? -5.576 3.780 0.791 1.00 96.25 230 GLN A N 1
ATOM 1759 C CA . GLN A 1 230 ? -6.356 3.342 1.952 1.00 96.25 230 GLN A CA 1
ATOM 1760 C C . GLN A 1 230 ? -7.583 2.511 1.560 1.00 96.25 230 GLN A C 1
ATOM 1762 O O . GLN A 1 230 ? -7.809 1.450 2.139 1.00 96.25 230 GLN A O 1
ATOM 1767 N N . VAL A 1 231 ? -8.340 2.927 0.537 1.00 97.75 231 VAL A N 1
ATOM 1768 C CA . VAL A 1 231 ? -9.499 2.153 0.052 1.00 97.75 231 VAL A CA 1
ATOM 1769 C C . VAL A 1 231 ? -9.058 0.826 -0.574 1.00 97.75 231 VAL A C 1
ATOM 1771 O O . VAL A 1 231 ? -9.643 -0.212 -0.269 1.00 97.75 231 VAL A O 1
ATOM 1774 N N . THR A 1 232 ? -7.995 0.827 -1.383 1.00 97.00 232 THR A N 1
ATOM 1775 C CA . THR A 1 232 ? -7.443 -0.400 -1.984 1.00 97.00 232 THR A CA 1
ATOM 1776 C C . THR A 1 232 ? -6.928 -1.353 -0.901 1.00 97.00 232 THR A C 1
ATOM 1778 O O . THR A 1 232 ? -7.198 -2.552 -0.947 1.00 97.00 232 THR A O 1
ATOM 1781 N N . GLY A 1 233 ? -6.213 -0.828 0.099 1.00 95.25 233 GLY A N 1
ATOM 1782 C CA . GLY A 1 233 ? -5.723 -1.585 1.249 1.00 95.25 233 GLY A CA 1
ATOM 1783 C C . GLY A 1 233 ? -6.861 -2.185 2.071 1.00 95.25 233 GLY A C 1
ATOM 1784 O O . GLY A 1 233 ? -6.816 -3.368 2.408 1.00 95.25 233 GLY A O 1
ATOM 1785 N N . LEU A 1 234 ? -7.932 -1.421 2.312 1.00 96.56 234 LEU A N 1
ATOM 1786 C CA . LEU A 1 234 ? -9.135 -1.918 2.979 1.00 96.56 234 LEU A CA 1
ATOM 1787 C C . LEU A 1 234 ? -9.779 -3.063 2.190 1.00 96.56 234 LEU A C 1
ATOM 1789 O O . LEU A 1 234 ? -10.044 -4.120 2.749 1.00 96.56 234 LEU A O 1
ATOM 1793 N N . ARG A 1 235 ? -9.976 -2.903 0.878 1.00 97.12 235 ARG A N 1
ATOM 1794 C CA . ARG A 1 235 ? -10.548 -3.964 0.032 1.00 97.12 235 ARG A CA 1
ATOM 1795 C C . ARG A 1 235 ? -9.698 -5.235 0.035 1.00 97.12 235 ARG A C 1
ATOM 1797 O O . ARG A 1 235 ? -10.234 -6.328 0.183 1.00 97.12 235 ARG A O 1
ATOM 1804 N N . ARG A 1 236 ? -8.372 -5.112 -0.081 1.00 94.81 236 ARG A N 1
ATOM 1805 C CA . ARG A 1 236 ? -7.462 -6.273 -0.083 1.00 94.81 236 ARG A CA 1
ATOM 1806 C C . ARG A 1 236 ? -7.357 -6.938 1.292 1.00 94.81 236 ARG A C 1
ATOM 1808 O O . ARG A 1 236 ? -7.296 -8.158 1.356 1.00 94.81 236 ARG A O 1
ATOM 1815 N N . SER A 1 237 ? -7.415 -6.174 2.381 1.00 92.88 237 SER A N 1
ATOM 1816 C CA . SER A 1 237 ? -7.456 -6.737 3.740 1.00 92.88 237 SER A CA 1
ATOM 1817 C C . SER A 1 237 ? -8.800 -7.394 4.076 1.00 92.88 237 SER A C 1
ATOM 1819 O O . SER A 1 237 ? -8.815 -8.415 4.758 1.00 92.88 237 SER A O 1
ATOM 1821 N N . LEU A 1 238 ? -9.916 -6.902 3.528 1.00 94.88 238 LEU A N 1
ATOM 1822 C CA . LEU A 1 238 ? -11.214 -7.583 3.598 1.00 94.88 238 LEU A CA 1
ATOM 1823 C C . LEU A 1 238 ? -11.218 -8.893 2.801 1.00 94.88 238 LEU A C 1
ATOM 1825 O O . LEU A 1 238 ? -11.734 -9.894 3.293 1.00 94.88 238 LEU A O 1
ATOM 1829 N N . ALA A 1 239 ? -10.609 -8.919 1.612 1.00 92.81 239 ALA A N 1
ATOM 1830 C CA . ALA A 1 239 ? -10.421 -10.158 0.854 1.00 92.81 239 ALA A CA 1
ATOM 1831 C C . ALA A 1 239 ? -9.581 -11.173 1.652 1.00 92.81 239 ALA A C 1
ATOM 1833 O O . ALA A 1 239 ? -10.016 -12.303 1.852 1.00 92.81 239 ALA A O 1
ATOM 1834 N N . MET A 1 240 ? -8.462 -10.729 2.233 1.00 89.06 240 MET A N 1
ATOM 1835 C CA . MET A 1 240 ? -7.638 -11.535 3.140 1.00 89.06 240 MET A CA 1
ATOM 1836 C C . MET A 1 240 ? -8.438 -12.075 4.336 1.00 89.06 240 MET A C 1
ATOM 1838 O O . MET A 1 240 ? -8.303 -13.242 4.704 1.00 89.06 240 MET A O 1
ATOM 1842 N N . LEU A 1 241 ? -9.262 -11.235 4.973 1.00 88.19 241 LEU A N 1
ATOM 1843 C CA . LEU A 1 241 ? -10.124 -11.634 6.088 1.00 88.19 241 LEU A CA 1
ATOM 1844 C C . LEU A 1 241 ? -11.141 -12.696 5.645 1.00 88.19 241 LEU A C 1
ATOM 1846 O O . LEU A 1 241 ? -11.326 -13.690 6.344 1.00 88.19 241 LEU A O 1
ATOM 1850 N N . SER A 1 242 ? -11.753 -12.507 4.476 1.00 89.19 242 SER A N 1
ATOM 1851 C CA . SER A 1 242 ? -12.682 -13.458 3.864 1.00 89.19 242 SER A CA 1
ATOM 1852 C C . SER A 1 242 ? -12.017 -14.814 3.599 1.00 89.19 242 SER A C 1
ATOM 1854 O O . SER A 1 242 ? -12.543 -15.853 4.005 1.00 89.19 242 SER A O 1
ATOM 1856 N N . ASP A 1 243 ? -10.826 -14.809 3.001 1.00 84.94 243 ASP A N 1
ATOM 1857 C CA . ASP A 1 243 ? -10.076 -16.020 2.653 1.00 84.94 243 ASP A CA 1
ATOM 1858 C C . ASP A 1 243 ? -9.578 -16.779 3.889 1.00 84.94 243 ASP A C 1
ATOM 1860 O O . ASP A 1 243 ? -9.619 -18.012 3.929 1.0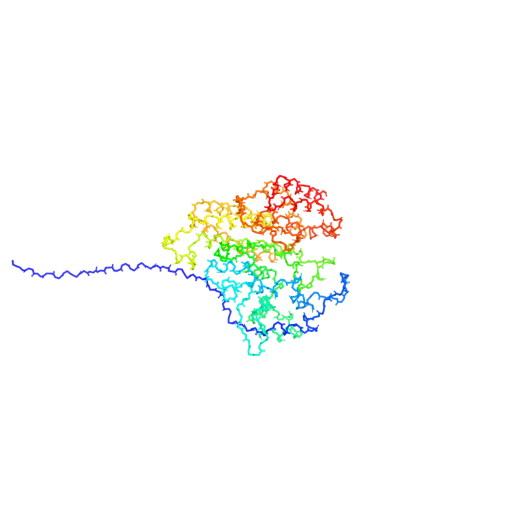0 84.94 243 ASP A O 1
ATOM 1864 N N . ARG A 1 244 ? -9.154 -16.052 4.931 1.00 80.50 244 ARG A N 1
ATOM 1865 C CA . ARG A 1 244 ? -8.726 -16.632 6.216 1.00 80.50 244 ARG A CA 1
ATOM 1866 C C . ARG A 1 244 ? -9.880 -17.163 7.053 1.00 80.50 244 ARG A C 1
ATOM 1868 O O . ARG A 1 244 ? -9.680 -18.091 7.831 1.00 80.50 244 ARG A O 1
ATOM 1875 N N . ALA A 1 245 ? -11.064 -16.571 6.926 1.00 79.12 245 ALA A N 1
ATOM 1876 C CA . ALA A 1 245 ? -12.264 -17.081 7.569 1.00 79.12 245 ALA A CA 1
ATOM 1877 C C . ALA A 1 245 ? -12.812 -18.335 6.863 1.00 79.12 245 ALA A C 1
ATOM 1879 O O . ALA A 1 245 ? -13.483 -19.143 7.500 1.00 79.12 245 ALA A O 1
ATOM 1880 N N . GLY A 1 246 ? -12.547 -18.503 5.563 1.00 70.44 246 GLY A N 1
ATOM 1881 C CA . GLY A 1 246 ? -12.993 -19.648 4.766 1.00 70.44 246 GLY A CA 1
ATOM 1882 C C . GLY A 1 246 ? -12.136 -20.918 4.895 1.00 70.44 246 GLY A C 1
ATOM 1883 O O . GLY A 1 246 ? -11.170 -20.990 5.649 1.00 70.44 246 GLY A O 1
ATOM 1884 N N . ASN A 1 247 ? -12.484 -21.939 4.103 1.00 57.84 247 ASN A N 1
ATOM 1885 C CA . ASN A 1 247 ? -11.735 -23.198 3.989 1.00 57.84 247 ASN A CA 1
ATOM 1886 C C . ASN A 1 247 ? -10.649 -23.078 2.905 1.00 57.84 247 ASN A C 1
ATOM 1888 O O . ASN A 1 247 ? -10.810 -23.610 1.806 1.00 57.84 247 ASN A O 1
ATOM 1892 N N . THR A 1 248 ? -9.564 -22.349 3.161 1.00 56.28 248 THR A N 1
ATOM 1893 C CA . THR A 1 248 ? -8.421 -22.342 2.231 1.00 56.28 248 THR A CA 1
ATOM 1894 C C . THR A 1 248 ? -7.618 -23.648 2.341 1.00 56.28 248 THR A C 1
ATOM 1896 O O . THR A 1 248 ? -7.531 -24.255 3.403 1.00 56.28 248 THR A O 1
ATOM 1899 N N . ASN A 1 249 ? -7.087 -24.142 1.215 1.00 49.50 249 ASN A N 1
ATOM 1900 C CA . ASN A 1 249 ? -6.379 -25.427 1.133 1.00 49.50 249 ASN A CA 1
ATOM 1901 C C . ASN A 1 249 ? -5.027 -25.375 1.863 1.00 49.50 249 ASN A C 1
ATOM 1903 O O . ASN A 1 249 ? -4.067 -24.786 1.366 1.00 49.50 249 ASN A O 1
ATOM 1907 N N . TYR A 1 250 ? -4.936 -26.065 2.997 1.00 55.91 250 TYR A N 1
ATOM 1908 C CA . TYR A 1 250 ? -3.707 -26.209 3.773 1.00 55.91 250 TYR A CA 1
ATOM 1909 C C . TYR A 1 250 ? -2.840 -27.350 3.233 1.00 55.91 250 TYR A C 1
ATOM 1911 O O . TYR A 1 250 ? -3.155 -28.531 3.410 1.00 55.91 250 TYR A O 1
ATOM 1919 N N . GLN A 1 251 ? -1.717 -27.020 2.598 1.00 53.31 251 GLN A N 1
ATOM 1920 C CA . GLN A 1 251 ? -0.797 -28.034 2.071 1.00 53.31 251 GLN A CA 1
ATOM 1921 C C . GLN A 1 251 ? 0.054 -28.673 3.178 1.00 53.31 251 GLN A C 1
ATOM 1923 O O . GLN A 1 251 ? 0.445 -29.838 3.069 1.00 53.31 251 GLN A O 1
ATOM 1928 N N . SER A 1 252 ? 0.330 -27.938 4.260 1.00 52.56 252 SER A N 1
ATOM 1929 C CA . SER A 1 252 ? 1.135 -28.430 5.386 1.00 52.56 252 SER A CA 1
ATOM 1930 C C . SER A 1 252 ? 0.348 -29.347 6.334 1.00 52.56 252 SER A C 1
ATOM 1932 O O . SER A 1 252 ? 0.906 -30.285 6.907 1.00 52.56 252 SER A O 1
ATOM 1934 N N . ILE A 1 253 ? -0.964 -29.130 6.443 1.00 51.38 253 ILE A N 1
ATOM 1935 C CA . ILE A 1 253 ? -1.847 -29.791 7.414 1.00 51.38 253 ILE A CA 1
ATOM 1936 C C . ILE A 1 253 ? -2.274 -31.202 6.980 1.00 51.38 253 ILE A C 1
ATOM 1938 O O . ILE A 1 253 ? -2.487 -32.070 7.826 1.00 51.38 253 ILE A O 1
ATOM 1942 N N . GLY A 1 254 ? -2.289 -31.503 5.676 1.00 49.72 254 GLY A N 1
ATOM 1943 C CA . GLY A 1 254 ? -2.536 -32.863 5.171 1.00 49.72 254 GLY A CA 1
ATOM 1944 C C . GLY A 1 254 ? -1.522 -33.920 5.651 1.00 49.72 254 GLY A C 1
ATOM 1945 O O . GLY A 1 254 ? -1.726 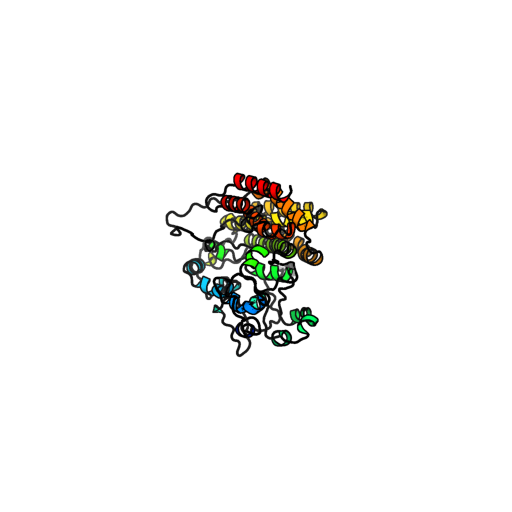-35.112 5.429 1.00 49.72 254 GLY A O 1
ATOM 1946 N N . LYS A 1 255 ? -0.439 -33.503 6.323 1.00 51.97 255 LYS A N 1
ATOM 1947 C CA . LYS A 1 255 ? 0.601 -34.371 6.898 1.00 51.97 255 LYS A CA 1
ATOM 1948 C C . LYS A 1 255 ? 0.358 -34.755 8.366 1.00 51.97 255 LYS A C 1
ATOM 1950 O O . LYS A 1 255 ? 1.088 -35.592 8.890 1.00 51.97 255 LYS A O 1
ATOM 1955 N N . VAL A 1 256 ? -0.642 -34.176 9.037 1.00 50.78 256 VAL A N 1
ATOM 1956 C CA . VAL A 1 256 ? -0.948 -34.426 10.456 1.00 50.78 256 VAL A CA 1
ATOM 1957 C C . VAL A 1 256 ? -2.396 -34.900 10.617 1.00 50.78 256 VAL A C 1
ATOM 1959 O O . VAL A 1 256 ? -3.350 -34.180 10.342 1.00 50.78 256 VAL A O 1
ATOM 1962 N N . SER A 1 257 ? -2.563 -36.143 11.083 1.00 49.12 257 SER A N 1
ATOM 1963 C CA . SER A 1 257 ? -3.841 -36.880 11.104 1.00 49.12 257 SER A CA 1
ATOM 1964 C C . SER A 1 257 ? -4.971 -36.225 11.908 1.00 49.12 257 SER A C 1
ATOM 1966 O O . SER A 1 257 ? -6.135 -36.535 11.680 1.00 49.12 257 SER A O 1
ATOM 1968 N N . HIS A 1 258 ? -4.654 -35.310 12.826 1.00 50.03 258 HIS A N 1
ATOM 1969 C CA . HIS A 1 258 ? -5.626 -34.669 13.719 1.00 50.03 258 HIS A CA 1
ATOM 1970 C C . HIS A 1 258 ? -6.398 -33.500 13.078 1.00 50.03 258 HIS A C 1
ATOM 1972 O O . HIS A 1 258 ? -7.316 -32.975 13.699 1.00 50.03 258 HIS A O 1
ATOM 1978 N N . PHE A 1 259 ? -6.066 -33.101 11.846 1.00 50.53 259 PHE A N 1
ATOM 1979 C CA . PHE A 1 259 ? -6.644 -31.918 11.195 1.00 50.53 259 PHE A CA 1
ATOM 1980 C C . PHE A 1 259 ? -7.546 -32.231 9.986 1.00 50.53 259 PHE A C 1
ATOM 1982 O O . PHE A 1 259 ? -7.913 -31.341 9.221 1.00 50.53 259 PHE A O 1
ATOM 1989 N N . GLN A 1 260 ? -7.943 -33.495 9.812 1.00 48.38 260 GLN A N 1
ATOM 1990 C CA . GLN A 1 260 ? -8.807 -33.941 8.708 1.00 48.38 260 GLN A CA 1
ATOM 1991 C C . GLN A 1 260 ? -10.237 -33.363 8.755 1.00 48.38 260 GLN A C 1
ATOM 1993 O O . GLN A 1 260 ? -10.972 -33.482 7.779 1.00 48.38 260 GLN A O 1
ATOM 1998 N N . SER A 1 261 ? -10.642 -32.732 9.866 1.00 51.00 261 SER A N 1
ATOM 1999 C CA . SER A 1 261 ? -11.985 -32.168 10.070 1.00 51.00 261 SER A CA 1
ATOM 2000 C C . SER A 1 261 ? -12.180 -30.748 9.514 1.00 51.00 261 SER A C 1
ATOM 2002 O O . SER A 1 261 ? -13.299 -30.241 9.553 1.00 51.00 261 SER A O 1
ATOM 2004 N N . GLY A 1 262 ? -11.134 -30.106 8.976 1.00 49.12 262 GLY A N 1
ATOM 2005 C CA . GLY A 1 262 ? -11.250 -28.957 8.064 1.00 49.12 262 GLY A CA 1
ATOM 2006 C C . GLY A 1 262 ? -11.791 -27.634 8.627 1.00 49.12 262 GLY A C 1
ATOM 2007 O O . GLY A 1 262 ? -11.852 -26.665 7.878 1.00 49.12 262 GLY A O 1
ATOM 2008 N N . ASN A 1 263 ? -12.159 -27.540 9.909 1.00 51.09 263 ASN A N 1
ATOM 2009 C CA . ASN A 1 263 ? -12.636 -26.284 10.497 1.00 51.09 263 ASN A CA 1
ATOM 2010 C C . ASN A 1 263 ? -11.510 -25.546 11.232 1.00 51.09 263 ASN A C 1
ATOM 2012 O O . ASN A 1 263 ? -11.291 -25.722 12.431 1.00 51.09 263 ASN A O 1
ATOM 2016 N N . CYS A 1 264 ? -10.803 -24.702 10.487 1.00 56.09 264 CYS A N 1
ATOM 2017 C CA . CYS A 1 264 ? -9.647 -23.957 10.978 1.00 56.09 264 CYS A CA 1
ATOM 2018 C C . CYS A 1 264 ? -10.041 -22.756 11.847 1.00 56.09 264 CYS A C 1
ATOM 2020 O O . CYS A 1 264 ? -9.234 -22.312 12.662 1.00 56.09 264 CYS A O 1
ATOM 2022 N N . TYR A 1 265 ? -11.292 -22.288 11.746 1.00 52.56 265 TYR A N 1
ATOM 2023 C CA . TYR A 1 265 ? -11.812 -21.154 12.512 1.00 52.56 265 TYR A CA 1
ATOM 2024 C C . TYR A 1 265 ? -11.657 -21.380 14.021 1.00 52.56 265 TYR A C 1
ATOM 2026 O O . TYR A 1 265 ? -11.093 -20.532 14.699 1.00 52.56 265 TYR A O 1
ATOM 2034 N N . GLN A 1 266 ? -12.010 -22.567 14.532 1.00 51.41 266 GLN A N 1
ATOM 2035 C CA . GLN A 1 266 ? -11.960 -22.857 15.973 1.00 51.41 266 GLN A CA 1
ATOM 2036 C C . GLN A 1 266 ? -10.542 -22.901 16.573 1.00 51.41 266 GLN A C 1
ATOM 2038 O O . GLN A 1 266 ? -10.389 -22.704 17.778 1.00 51.41 266 GLN A O 1
ATOM 2043 N N . CYS A 1 267 ? -9.506 -23.151 15.764 1.00 51.88 267 CYS A N 1
ATOM 2044 C CA . CYS A 1 267 ? -8.120 -23.257 16.241 1.00 51.88 267 CYS A CA 1
ATOM 2045 C C . CYS A 1 267 ? -7.238 -22.061 15.838 1.00 51.88 267 CYS A C 1
ATOM 2047 O O . CYS A 1 267 ? -6.262 -21.774 16.528 1.00 51.88 267 CYS A O 1
ATOM 2049 N N . HIS A 1 268 ? -7.580 -21.341 14.763 1.00 60.97 268 HIS A N 1
ATOM 2050 C CA . HIS A 1 268 ? -6.792 -20.240 14.199 1.00 60.97 268 HIS A CA 1
ATOM 2051 C C . HIS A 1 268 ? -7.465 -18.859 14.316 1.00 60.97 268 HIS A C 1
ATOM 2053 O O . HIS A 1 268 ? -7.127 -17.972 13.533 1.00 60.97 268 HIS A O 1
ATOM 2059 N N . HIS A 1 269 ? -8.336 -18.624 15.313 1.00 63.28 269 HIS A N 1
ATOM 2060 C CA . HIS A 1 269 ? -8.905 -17.291 15.617 1.00 63.28 269 HIS A CA 1
ATOM 2061 C C . HIS A 1 269 ? -7.858 -16.164 15.523 1.00 63.28 269 HIS A C 1
ATOM 2063 O O . HIS A 1 269 ? -8.104 -15.134 14.909 1.00 63.28 269 HIS A O 1
ATOM 2069 N N . LYS A 1 270 ? -6.621 -16.436 15.962 1.00 64.81 270 LYS A N 1
ATOM 2070 C CA . LYS A 1 270 ? -5.491 -15.506 15.869 1.00 64.81 270 LYS A CA 1
ATOM 2071 C C . LYS A 1 270 ? -5.245 -14.929 14.464 1.00 64.81 270 LYS A C 1
ATOM 2073 O O . LYS A 1 270 ? -4.920 -13.754 14.348 1.00 64.81 270 LYS A O 1
ATOM 2078 N N . LEU A 1 271 ? -5.381 -15.727 13.401 1.00 69.31 271 LEU A N 1
ATOM 2079 C CA . LEU A 1 271 ? -5.161 -15.272 12.018 1.00 69.31 271 LEU A CA 1
ATOM 2080 C C . LEU A 1 271 ? -6.297 -14.375 11.514 1.00 69.31 271 LEU A C 1
ATOM 2082 O O . LEU A 1 271 ? -6.050 -13.459 10.722 1.00 69.31 271 LEU A O 1
ATOM 2086 N N . VAL A 1 272 ? -7.519 -14.650 11.975 1.00 74.38 272 VAL A N 1
ATOM 2087 C CA . VAL A 1 272 ? -8.708 -13.839 11.705 1.00 74.38 272 VAL A CA 1
ATOM 2088 C C . VAL A 1 272 ? -8.606 -12.521 12.460 1.00 74.38 272 VAL A C 1
ATOM 2090 O O . VAL A 1 272 ? -8.740 -11.484 11.821 1.00 74.38 272 VAL A O 1
ATOM 2093 N N . ASP A 1 273 ? -8.259 -12.511 13.752 1.00 74.81 273 ASP A N 1
ATOM 2094 C CA . ASP A 1 273 ? -8.113 -11.236 14.467 1.00 74.81 273 ASP A CA 1
ATOM 2095 C C . ASP A 1 273 ? -6.866 -10.454 14.003 1.00 74.81 273 ASP A C 1
ATOM 2097 O O . ASP A 1 273 ? -6.877 -9.224 13.972 1.00 74.81 273 ASP A O 1
ATOM 2101 N N . ASP A 1 274 ? -5.804 -11.128 13.537 1.00 75.06 274 ASP A N 1
ATOM 2102 C CA . ASP A 1 274 ? -4.675 -10.470 12.861 1.00 75.06 274 ASP A CA 1
ATOM 2103 C C . ASP A 1 274 ? -5.101 -9.765 11.565 1.00 75.06 274 ASP A C 1
ATOM 2105 O O . ASP A 1 274 ? -4.626 -8.660 11.274 1.00 75.06 274 ASP A O 1
ATOM 2109 N N . ALA A 1 275 ? -5.977 -10.400 10.782 1.00 80.75 275 ALA A N 1
ATOM 2110 C CA . ALA A 1 275 ? -6.551 -9.808 9.580 1.00 80.75 275 ALA A CA 1
ATOM 2111 C C . ALA A 1 275 ? -7.529 -8.681 9.922 1.00 80.75 275 ALA A C 1
ATOM 2113 O O . ALA A 1 275 ? -7.456 -7.609 9.320 1.00 80.75 275 ALA A O 1
ATOM 2114 N N . LEU A 1 276 ? -8.395 -8.884 10.916 1.00 84.38 276 LEU A N 1
ATOM 2115 C CA . LEU A 1 276 ? -9.352 -7.886 11.373 1.00 84.38 276 LEU A CA 1
ATOM 2116 C C . LEU A 1 276 ? -8.623 -6.631 11.844 1.00 84.38 276 LEU A C 1
ATOM 2118 O O . LEU A 1 276 ? -8.944 -5.554 11.365 1.00 84.38 276 LEU A O 1
ATOM 2122 N N . ARG A 1 277 ? -7.568 -6.759 12.657 1.00 80.44 277 ARG A N 1
ATOM 2123 C CA . ARG A 1 277 ? -6.739 -5.628 13.104 1.00 80.44 277 ARG A CA 1
ATOM 2124 C C . ARG A 1 277 ? -6.172 -4.812 11.939 1.00 80.44 277 ARG A C 1
ATOM 2126 O O . ARG A 1 277 ? -6.264 -3.585 11.964 1.00 80.44 277 ARG A O 1
ATOM 2133 N N . GLN A 1 278 ? -5.595 -5.484 10.938 1.00 82.44 278 GLN A N 1
ATOM 2134 C CA . GLN A 1 278 ? -5.093 -4.845 9.711 1.00 82.44 278 GLN A CA 1
ATOM 2135 C C . GLN A 1 278 ? -6.193 -4.076 8.985 1.00 82.44 278 GLN A C 1
ATOM 2137 O O . GLN A 1 278 ? -6.025 -2.915 8.607 1.00 82.44 278 GLN A O 1
ATOM 2142 N N . THR A 1 279 ? -7.342 -4.728 8.857 1.00 90.56 279 THR A N 1
ATOM 2143 C CA . THR A 1 279 ? -8.527 -4.175 8.215 1.00 90.56 279 THR A CA 1
ATOM 2144 C C . THR A 1 279 ? -9.046 -2.953 8.982 1.00 90.56 279 THR A C 1
ATOM 2146 O O . THR A 1 279 ? -9.350 -1.934 8.368 1.00 90.56 279 THR A O 1
ATOM 2149 N N . SER A 1 280 ? -9.047 -2.989 10.320 1.00 89.50 280 SER A N 1
ATOM 2150 C CA . SER A 1 280 ? -9.456 -1.884 11.200 1.00 89.50 280 SER A CA 1
ATOM 2151 C C . SER A 1 280 ? -8.599 -0.636 11.004 1.00 89.50 280 SER A C 1
ATOM 2153 O O . SER A 1 280 ? -9.116 0.481 11.027 1.00 89.50 280 SER A O 1
ATOM 2155 N N . GLY A 1 281 ? -7.289 -0.810 10.795 1.00 89.50 281 GLY A N 1
ATOM 2156 C CA . GLY A 1 281 ? -6.377 0.299 10.525 1.00 89.50 281 GLY A CA 1
ATOM 2157 C C . GLY A 1 281 ? -6.741 1.043 9.240 1.00 89.50 281 GLY A C 1
ATOM 2158 O O . GLY A 1 281 ? -6.888 2.265 9.256 1.00 89.50 281 GLY A O 1
ATOM 2159 N N . HIS A 1 282 ? -6.949 0.307 8.145 1.00 93.31 282 HIS A N 1
ATOM 2160 C CA . HIS A 1 282 ? -7.389 0.896 6.880 1.00 93.31 282 HIS A CA 1
ATOM 2161 C C . HIS A 1 282 ? -8.808 1.468 6.967 1.00 93.31 282 HIS A C 1
ATOM 2163 O O . HIS A 1 282 ? -9.051 2.564 6.463 1.00 93.31 282 HIS A O 1
ATOM 2169 N N . TYR A 1 283 ? -9.729 0.781 7.650 1.00 95.31 283 TYR A N 1
ATOM 2170 C CA . TYR A 1 283 ? -11.093 1.263 7.876 1.00 95.31 283 TYR A CA 1
ATOM 2171 C C . TYR A 1 283 ? -11.098 2.652 8.516 1.00 95.31 283 TYR A C 1
ATOM 2173 O O . TYR A 1 283 ? -11.762 3.549 8.005 1.00 95.31 283 TYR A O 1
ATOM 2181 N N . ALA A 1 284 ? -10.310 2.860 9.572 1.00 93.75 284 ALA A N 1
ATOM 2182 C CA . ALA A 1 284 ? -10.248 4.146 10.259 1.00 93.75 284 ALA A CA 1
ATOM 2183 C C . ALA A 1 284 ? -9.795 5.293 9.334 1.00 93.75 284 ALA A C 1
ATOM 2185 O O . ALA A 1 284 ? -10.287 6.417 9.430 1.00 93.75 284 ALA A O 1
ATOM 2186 N N . MET A 1 285 ? -8.880 5.020 8.399 1.00 95.38 285 MET A N 1
ATOM 2187 C CA . MET A 1 285 ? -8.456 6.017 7.411 1.00 95.38 285 MET A CA 1
ATOM 2188 C C . MET A 1 285 ? -9.528 6.240 6.337 1.00 95.38 285 MET A C 1
ATOM 2190 O O . MET A 1 285 ? -9.782 7.378 5.939 1.00 95.38 285 MET A O 1
ATOM 2194 N N . VAL A 1 286 ? -10.198 5.174 5.889 1.00 97.69 286 VAL A N 1
ATOM 2195 C CA . VAL A 1 286 ? -11.309 5.252 4.929 1.00 97.69 286 VAL A CA 1
ATOM 2196 C C . VAL A 1 286 ? -12.512 5.990 5.523 1.00 97.69 286 VAL A C 1
ATOM 2198 O O . VAL A 1 286 ? -13.166 6.747 4.810 1.00 97.69 286 VAL A O 1
ATOM 2201 N N . GLU A 1 287 ? -12.769 5.874 6.823 1.00 96.81 287 GLU A N 1
ATOM 2202 C CA . GLU A 1 287 ? -13.791 6.656 7.523 1.00 96.81 287 GLU A CA 1
ATOM 2203 C C . GLU A 1 287 ? -13.519 8.166 7.417 1.00 96.81 287 GLU A C 1
ATOM 2205 O O . GLU A 1 287 ? -14.432 8.937 7.106 1.00 96.81 287 GLU A O 1
ATOM 2210 N N . ALA A 1 288 ? -12.260 8.598 7.555 1.00 97.12 288 ALA A N 1
ATOM 2211 C CA . ALA A 1 288 ? -11.872 9.996 7.349 1.00 97.12 288 ALA A CA 1
ATOM 2212 C C . ALA A 1 288 ? -12.084 10.460 5.894 1.00 97.12 288 ALA A C 1
ATOM 2214 O O . ALA A 1 288 ? -12.560 11.579 5.655 1.00 97.12 288 ALA A O 1
ATOM 2215 N N . VAL A 1 289 ? -11.774 9.591 4.922 1.00 97.94 289 VAL A N 1
ATOM 2216 C CA . VAL A 1 289 ? -12.031 9.831 3.491 1.00 97.94 289 VAL A CA 1
ATOM 2217 C C . VAL A 1 289 ? -13.530 10.003 3.242 1.00 97.94 289 VAL A C 1
ATOM 2219 O O . VAL A 1 289 ? -13.943 10.993 2.637 1.00 97.94 289 VAL A O 1
ATOM 2222 N N . PHE A 1 290 ? -14.360 9.085 3.737 1.00 98.25 290 PHE A N 1
ATOM 2223 C CA . PHE A 1 290 ? -15.809 9.104 3.526 1.00 98.25 290 PHE A CA 1
ATOM 2224 C C . PHE A 1 290 ? -16.473 10.284 4.225 1.00 98.25 290 PHE A C 1
ATOM 2226 O O . PHE A 1 290 ? -17.269 10.974 3.599 1.00 98.25 290 PHE A O 1
ATOM 2233 N N . THR A 1 291 ? -16.078 10.597 5.458 1.00 97.00 291 THR A N 1
ATOM 2234 C CA . THR A 1 291 ? -16.555 11.789 6.176 1.00 97.00 291 THR A CA 1
ATOM 2235 C C . THR A 1 291 ? -16.313 13.069 5.367 1.00 97.00 291 THR A C 1
ATOM 2237 O O . THR A 1 291 ? -17.110 14.004 5.407 1.00 97.00 291 THR A O 1
ATOM 2240 N N . THR A 1 292 ? -15.226 13.116 4.591 1.00 97.25 292 THR A N 1
ATOM 2241 C CA . THR A 1 292 ? -14.845 14.305 3.821 1.00 97.25 292 THR A CA 1
ATOM 2242 C C . THR A 1 292 ? -15.438 14.351 2.413 1.00 97.25 292 THR A C 1
ATOM 2244 O O . THR A 1 292 ? -15.796 15.437 1.947 1.00 97.25 292 THR A O 1
ATOM 2247 N N . LEU A 1 293 ? -15.477 13.217 1.709 1.00 97.19 293 LEU A N 1
ATOM 2248 C CA . LEU A 1 293 ? -15.836 13.146 0.286 1.00 97.19 293 LEU A CA 1
ATOM 2249 C C . LEU A 1 293 ? -17.249 12.609 0.044 1.00 97.19 293 LEU A C 1
ATOM 2251 O O . LEU A 1 293 ? -17.880 12.985 -0.941 1.00 97.19 293 LEU A O 1
ATOM 2255 N N . PHE A 1 294 ? -17.743 11.740 0.924 1.00 97.75 294 PHE A N 1
ATOM 2256 C CA . PHE A 1 294 ? -19.015 11.032 0.780 1.00 97.75 294 PHE A CA 1
ATOM 2257 C C . PHE A 1 294 ? -19.805 11.032 2.104 1.00 97.75 294 PHE A C 1
ATOM 2259 O O . PHE A 1 294 ? -20.148 9.954 2.596 1.00 97.75 294 PHE A O 1
ATOM 2266 N N . PRO A 1 295 ? -20.100 12.206 2.698 1.00 97.00 295 PRO A N 1
ATOM 2267 C CA . PRO A 1 295 ? -20.721 12.287 4.024 1.00 97.00 295 PRO A CA 1
ATOM 2268 C C . PRO A 1 295 ? -22.050 11.518 4.104 1.00 97.00 295 PRO A C 1
ATOM 2270 O O . PRO A 1 295 ? -22.295 10.814 5.080 1.00 97.00 295 PRO A O 1
ATOM 2273 N N . ASP A 1 296 ? -22.847 11.527 3.031 1.00 97.75 296 ASP A N 1
ATOM 2274 C CA . ASP A 1 296 ? -24.117 10.787 2.949 1.00 97.75 296 ASP A CA 1
ATOM 2275 C C . ASP A 1 296 ? -23.952 9.257 3.026 1.00 97.75 296 ASP A C 1
ATOM 2277 O O . ASP A 1 296 ? -24.916 8.530 3.251 1.00 97.75 296 ASP A O 1
ATOM 2281 N N . GLN A 1 297 ? -22.737 8.742 2.817 1.00 98.00 297 GLN A N 1
ATOM 2282 C CA . GLN A 1 297 ? -22.413 7.312 2.845 1.00 98.00 297 GLN A CA 1
ATOM 2283 C C . GLN A 1 297 ? -21.690 6.893 4.130 1.00 98.00 297 GLN A C 1
ATOM 2285 O O . GLN A 1 297 ? -21.431 5.705 4.317 1.00 98.00 297 GLN A O 1
ATOM 2290 N N . GLN A 1 298 ? -21.391 7.830 5.036 1.00 95.00 298 GLN A N 1
ATOM 2291 C CA . GLN A 1 298 ? -20.676 7.543 6.282 1.00 95.00 298 GLN A CA 1
ATOM 2292 C C . GLN A 1 298 ? -21.430 6.522 7.148 1.00 95.00 298 GLN A C 1
ATOM 2294 O O . GLN A 1 298 ? -20.838 5.554 7.620 1.00 95.00 298 GLN A O 1
ATOM 2299 N N . GLY A 1 299 ? -22.748 6.690 7.306 1.00 96.56 299 GLY A N 1
ATOM 2300 C CA . GLY A 1 299 ? -23.573 5.754 8.077 1.00 96.56 299 GLY A CA 1
ATOM 2301 C C . GLY A 1 299 ? -23.613 4.349 7.467 1.00 96.56 299 GLY A C 1
ATOM 2302 O O . GLY A 1 299 ? -23.570 3.357 8.193 1.00 96.56 299 GLY A O 1
ATOM 2303 N N . ALA A 1 300 ? -23.631 4.256 6.133 1.00 98.06 300 ALA A N 1
ATOM 2304 C CA . ALA A 1 300 ? -23.584 2.978 5.429 1.00 98.06 300 ALA A CA 1
ATOM 2305 C C . ALA A 1 300 ? -22.229 2.281 5.622 1.00 98.06 300 ALA A C 1
ATOM 2307 O O . ALA A 1 300 ? -22.204 1.102 5.968 1.00 98.06 300 ALA A O 1
ATOM 2308 N N . LEU A 1 301 ? -21.117 3.014 5.482 1.00 98.06 301 LEU A N 1
ATOM 2309 C CA . LEU A 1 301 ? -19.771 2.494 5.736 1.00 98.06 301 LEU A CA 1
ATOM 2310 C C . LEU A 1 301 ? -19.636 1.966 7.175 1.00 98.06 301 LEU A C 1
ATOM 2312 O O . LEU A 1 301 ? -19.207 0.829 7.371 1.00 98.06 301 LEU A O 1
ATOM 2316 N N . ALA A 1 302 ? -20.053 2.755 8.170 1.00 96.19 302 ALA A N 1
ATOM 2317 C CA . ALA A 1 302 ? -19.981 2.368 9.579 1.00 96.19 302 ALA A CA 1
ATOM 2318 C C . ALA A 1 302 ? -20.843 1.132 9.891 1.00 96.19 302 ALA A C 1
ATOM 2320 O O . ALA A 1 302 ? -20.420 0.242 10.630 1.00 96.19 302 ALA A O 1
ATOM 2321 N N . SER A 1 303 ? -22.037 1.037 9.295 1.00 97.25 303 SER A N 1
ATOM 2322 C CA . SER A 1 303 ? -22.914 -0.128 9.445 1.00 97.25 303 SER A CA 1
ATOM 2323 C C . SER A 1 303 ? -22.302 -1.396 8.841 1.00 97.25 303 SER A C 1
ATOM 2325 O O . SER A 1 303 ? -22.310 -2.443 9.490 1.00 97.25 303 SER A O 1
ATOM 2327 N N . GLN A 1 304 ? -21.729 -1.305 7.636 1.00 97.88 304 GLN A N 1
ATOM 2328 C CA . GLN A 1 304 ? -21.043 -2.430 6.993 1.00 97.88 304 GLN A CA 1
ATOM 2329 C C . GLN A 1 304 ? -19.849 -2.901 7.833 1.00 97.88 304 GLN A C 1
ATOM 2331 O O . GLN A 1 304 ? -19.712 -4.094 8.095 1.00 97.88 304 GLN A O 1
ATOM 2336 N N . TRP A 1 305 ? -19.027 -1.965 8.316 1.00 95.56 305 TRP A N 1
ATOM 2337 C CA . TRP A 1 305 ? -17.880 -2.275 9.166 1.00 95.56 305 TRP A CA 1
ATOM 2338 C C . TRP A 1 305 ? -18.276 -2.920 10.493 1.00 95.56 305 TRP A C 1
ATOM 2340 O O . TRP A 1 305 ? -17.718 -3.949 10.864 1.00 95.56 305 TRP A O 1
ATOM 2350 N N . SER A 1 306 ? -19.292 -2.385 11.175 1.00 93.75 306 SER A N 1
ATOM 2351 C CA . SER A 1 306 ? -19.831 -3.005 12.388 1.00 93.75 306 SER A CA 1
ATOM 2352 C C . SER A 1 306 ? -20.286 -4.446 12.131 1.00 93.75 306 SER A C 1
ATOM 2354 O O . SER A 1 306 ? -20.039 -5.322 12.961 1.00 93.75 306 SER A O 1
ATOM 2356 N N . GLY A 1 307 ? -20.874 -4.711 10.959 1.00 93.25 307 GLY A N 1
ATOM 2357 C CA . GLY A 1 307 ? -21.205 -6.060 10.507 1.00 93.25 307 GLY A CA 1
ATOM 2358 C C . GLY A 1 307 ? -19.981 -6.964 10.337 1.00 93.25 307 GLY A C 1
ATOM 2359 O O . GLY A 1 307 ? -20.033 -8.120 10.750 1.00 93.25 307 GLY A O 1
ATOM 2360 N N . VAL A 1 308 ? -18.878 -6.451 9.781 1.00 92.50 308 VAL A N 1
ATOM 2361 C CA . VAL A 1 308 ? -17.603 -7.184 9.662 1.00 92.50 308 VAL A CA 1
ATOM 2362 C C . VAL A 1 308 ? -17.031 -7.514 11.038 1.00 92.50 308 VAL A C 1
ATOM 2364 O O . VAL A 1 308 ? -16.769 -8.683 11.309 1.00 92.50 308 VAL A O 1
ATOM 2367 N N . SER A 1 309 ? -16.885 -6.526 11.926 1.00 88.31 309 SER A N 1
ATOM 2368 C CA . SER A 1 309 ? -16.309 -6.740 13.261 1.00 88.31 309 SER A CA 1
ATOM 2369 C C . SER A 1 309 ? -17.144 -7.711 14.102 1.00 88.31 309 SER A C 1
ATOM 2371 O O . SER A 1 309 ? -16.594 -8.612 14.731 1.00 88.31 309 SER A O 1
ATOM 2373 N N . ALA A 1 310 ? -18.476 -7.583 14.078 1.00 85.31 310 ALA A N 1
ATOM 2374 C CA . ALA A 1 310 ? -19.364 -8.504 14.786 1.00 85.31 310 ALA A CA 1
ATOM 2375 C C . ALA A 1 310 ? -19.352 -9.913 14.166 1.00 85.31 310 ALA A C 1
ATOM 2377 O O . ALA A 1 310 ? -19.320 -10.911 14.889 1.00 85.31 310 ALA A O 1
ATOM 2378 N N . GLY A 1 311 ? -19.348 -10.004 12.832 1.00 84.38 311 GLY A N 1
ATOM 2379 C CA . GLY A 1 311 ? -19.297 -11.271 12.105 1.00 84.38 311 GLY A CA 1
ATOM 2380 C C . GLY A 1 311 ? -17.999 -12.039 12.356 1.00 84.38 311 GLY A C 1
ATOM 2381 O O . GLY A 1 311 ? -18.051 -13.244 12.605 1.00 84.38 311 GLY A O 1
ATOM 2382 N N . ALA A 1 312 ? -16.862 -11.333 12.379 1.00 80.44 312 ALA A N 1
ATOM 2383 C CA . ALA A 1 312 ? -15.536 -11.884 12.658 1.00 80.44 312 ALA A CA 1
ATOM 2384 C C . ALA A 1 312 ? -15.462 -12.603 14.012 1.00 80.44 312 ALA A C 1
ATOM 2386 O O . ALA A 1 312 ? -14.888 -13.688 14.086 1.00 80.44 312 ALA A O 1
ATOM 2387 N N . GLY A 1 313 ? -16.105 -12.051 15.047 1.00 74.19 313 GLY A N 1
ATOM 2388 C CA . GLY A 1 313 ? -16.197 -12.674 16.372 1.00 74.19 313 GLY A CA 1
ATOM 2389 C C . GLY A 1 313 ? -17.304 -13.726 16.528 1.00 74.19 313 GLY A C 1
ATOM 2390 O O . GLY A 1 313 ? -17.383 -14.353 17.581 1.00 74.19 313 GLY A O 1
ATOM 2391 N N . SER A 1 314 ? -18.172 -13.909 15.525 1.00 79.12 314 SER A N 1
ATOM 2392 C CA . SER A 1 314 ? -19.343 -14.795 15.617 1.00 79.12 314 SER A CA 1
ATOM 2393 C C . SER A 1 314 ? -19.123 -16.161 14.959 1.00 79.12 314 SER A C 1
ATOM 2395 O O . SER A 1 314 ? -19.339 -17.194 15.589 1.00 79.12 314 SER A O 1
ATOM 2397 N N . SER A 1 315 ? -18.761 -16.187 13.671 1.00 80.38 315 SER A N 1
ATOM 2398 C CA . SER A 1 315 ? -18.524 -17.431 12.919 1.00 80.38 315 SER A CA 1
ATOM 2399 C C . SER A 1 315 ? -17.708 -17.172 11.652 1.00 80.38 315 SER A C 1
ATOM 2401 O O . SER A 1 315 ? -17.763 -16.072 11.103 1.00 80.38 315 SER A O 1
ATOM 2403 N N . SER A 1 316 ? -17.029 -18.198 11.134 1.00 78.50 316 SER A N 1
ATOM 2404 C CA . SER A 1 316 ? -16.298 -18.144 9.859 1.00 78.50 316 SER A CA 1
ATOM 2405 C C . SER A 1 316 ? -17.164 -17.708 8.681 1.00 78.50 316 SER A C 1
ATOM 2407 O O . SER A 1 316 ? -16.755 -16.870 7.883 1.00 78.50 316 SER A O 1
ATOM 2409 N N . GLU A 1 317 ? -18.372 -18.260 8.576 1.00 85.81 317 GLU A N 1
ATOM 2410 C CA . GLU A 1 317 ? -19.313 -17.939 7.503 1.00 85.81 317 GLU A CA 1
ATOM 2411 C C . GLU A 1 317 ? -19.702 -16.459 7.532 1.00 85.81 317 GLU A C 1
ATOM 2413 O O . GLU A 1 317 ? -19.542 -15.769 6.526 1.00 85.81 317 GLU A O 1
ATOM 2418 N N . GLN A 1 318 ? -20.099 -15.941 8.700 1.00 88.25 318 GLN A N 1
ATOM 2419 C CA . GLN A 1 318 ? -20.429 -14.522 8.844 1.00 88.25 318 GLN A CA 1
ATOM 2420 C C . GLN A 1 318 ? -19.221 -13.614 8.607 1.00 88.25 318 GLN A C 1
ATOM 2422 O O . GLN A 1 318 ? -19.362 -12.587 7.950 1.00 88.25 318 GLN A O 1
ATOM 2427 N N . ALA A 1 319 ? -18.038 -13.969 9.113 1.00 86.56 319 ALA A N 1
ATOM 2428 C CA . ALA A 1 319 ? -16.816 -13.208 8.871 1.00 86.56 319 ALA A CA 1
ATOM 2429 C C . ALA A 1 319 ? -16.535 -13.078 7.365 1.00 86.56 319 ALA A C 1
ATOM 2431 O O . ALA A 1 319 ? -16.331 -11.973 6.862 1.00 86.56 319 ALA A O 1
ATOM 2432 N N . ARG A 1 320 ? -16.617 -14.201 6.642 1.00 89.75 320 ARG A N 1
ATOM 2433 C CA . ARG A 1 320 ? -16.425 -14.275 5.192 1.00 89.75 320 ARG A CA 1
ATOM 2434 C C . ARG A 1 320 ? -17.457 -13.447 4.432 1.00 89.75 320 ARG A C 1
ATOM 2436 O O . ARG A 1 320 ? -17.092 -12.592 3.631 1.00 89.75 320 ARG A O 1
ATOM 2443 N N . GLU A 1 321 ? -18.741 -13.668 4.695 1.00 93.69 321 GLU A N 1
ATOM 2444 C CA . GLU A 1 321 ? -19.829 -12.990 3.984 1.00 93.69 321 GLU A CA 1
ATOM 2445 C C . GLU A 1 321 ? -19.817 -11.478 4.204 1.00 93.69 321 GLU A C 1
ATOM 2447 O O . GLU A 1 321 ? -19.975 -10.709 3.257 1.00 93.69 321 GLU A O 1
ATOM 2452 N N . ARG A 1 322 ? -19.596 -11.033 5.447 1.00 96.19 322 ARG A N 1
ATOM 2453 C CA . ARG A 1 322 ? -19.553 -9.604 5.778 1.00 96.19 322 ARG A CA 1
ATOM 2454 C C . ARG A 1 322 ? -18.328 -8.930 5.172 1.00 96.19 322 ARG A C 1
ATOM 2456 O O . ARG A 1 322 ? -18.457 -7.828 4.640 1.00 96.19 322 ARG A O 1
ATOM 2463 N N . ALA A 1 323 ? -17.165 -9.584 5.219 1.00 95.19 323 ALA A N 1
ATOM 2464 C CA . ALA A 1 323 ? -15.946 -9.054 4.620 1.00 95.19 323 ALA A CA 1
ATOM 2465 C C . ALA A 1 323 ? -16.083 -8.913 3.095 1.00 95.19 323 ALA A C 1
ATOM 2467 O O . ALA A 1 323 ? -15.811 -7.839 2.559 1.00 95.19 323 ALA A O 1
ATOM 2468 N N . ALA A 1 324 ? -16.592 -9.948 2.416 1.00 95.94 324 ALA A N 1
ATOM 2469 C CA . ALA A 1 324 ? -16.851 -9.918 0.976 1.00 95.94 324 ALA A CA 1
ATOM 2470 C C . ALA A 1 324 ? -17.881 -8.839 0.590 1.00 95.94 324 ALA A C 1
ATOM 2472 O O . ALA A 1 324 ? -17.691 -8.109 -0.381 1.00 95.94 324 ALA A O 1
ATOM 2473 N N . ALA A 1 325 ? -18.949 -8.680 1.379 1.00 97.81 325 ALA A N 1
ATOM 2474 C CA . ALA A 1 325 ? -19.965 -7.661 1.129 1.00 97.81 325 ALA A CA 1
ATOM 2475 C C . ALA A 1 325 ? -19.394 -6.232 1.189 1.00 97.81 325 ALA A C 1
ATOM 2477 O O . ALA A 1 325 ? -19.663 -5.430 0.291 1.00 97.81 325 ALA A O 1
ATOM 2478 N N . LEU A 1 326 ? -18.585 -5.910 2.207 1.00 98.31 326 LEU A N 1
ATOM 2479 C CA . LEU A 1 326 ? -17.960 -4.588 2.316 1.00 98.31 326 LEU A CA 1
ATOM 2480 C C . LEU A 1 326 ? -16.889 -4.370 1.234 1.00 98.31 326 LEU A C 1
ATOM 2482 O O . LEU A 1 326 ? -16.818 -3.284 0.659 1.00 98.31 326 LEU A O 1
ATOM 2486 N N . GLU A 1 327 ? -16.091 -5.393 0.918 1.00 97.81 327 GLU A N 1
ATOM 2487 C CA . GLU A 1 327 ? -15.091 -5.343 -0.157 1.00 97.81 327 GLU A CA 1
ATOM 2488 C C . GLU A 1 327 ? -15.733 -4.940 -1.491 1.00 97.81 327 GLU A C 1
ATOM 2490 O O . GLU A 1 327 ? -15.264 -4.007 -2.155 1.00 97.81 327 GLU A O 1
ATOM 2495 N N . SER A 1 328 ? -16.847 -5.589 -1.835 1.00 98.06 328 SER A N 1
ATOM 2496 C CA . SER A 1 328 ? -17.586 -5.335 -3.069 1.00 98.06 328 SER A CA 1
ATOM 2497 C C . SER A 1 328 ? -18.318 -3.991 -3.038 1.00 98.06 328 SER A C 1
ATOM 2499 O O . SER A 1 328 ? -18.337 -3.270 -4.037 1.00 98.06 328 SER A O 1
ATOM 2501 N N . TRP A 1 329 ? -18.867 -3.594 -1.884 1.00 98.44 329 TRP A N 1
ATOM 2502 C CA . TRP A 1 329 ? -19.520 -2.292 -1.710 1.00 98.44 329 TRP A CA 1
ATOM 2503 C C . TRP A 1 329 ? -18.550 -1.111 -1.880 1.00 98.44 329 TRP A C 1
ATOM 2505 O O . TRP A 1 329 ? -18.939 -0.062 -2.397 1.00 98.44 329 TRP A O 1
ATOM 2515 N N . LEU A 1 330 ? -17.280 -1.273 -1.493 1.00 98.31 330 LEU A N 1
ATOM 2516 C CA . LEU A 1 330 ? -16.242 -0.246 -1.640 1.00 98.31 330 LEU A CA 1
ATOM 2517 C C . LEU A 1 330 ? -15.772 -0.054 -3.091 1.00 98.31 330 LEU A C 1
ATOM 2519 O O . LEU A 1 330 ? -15.276 1.024 -3.427 1.00 98.31 330 LEU A O 1
ATOM 2523 N N . ALA A 1 331 ? -15.931 -1.056 -3.961 1.00 97.00 331 ALA A N 1
ATOM 2524 C CA . ALA A 1 331 ? -15.358 -1.059 -5.309 1.00 97.00 331 ALA A CA 1
ATOM 2525 C C . ALA A 1 331 ? -15.689 0.188 -6.163 1.00 97.00 331 ALA A C 1
ATOM 2527 O O . ALA A 1 331 ? -14.773 0.747 -6.774 1.00 97.00 331 ALA A O 1
ATOM 2528 N N . PRO A 1 332 ? -16.934 0.709 -6.191 1.00 97.94 332 PRO A N 1
ATOM 2529 C CA . PRO A 1 332 ? -17.263 1.894 -6.985 1.00 97.94 332 PRO A CA 1
ATOM 2530 C C . PRO A 1 332 ? -16.594 3.181 -6.481 1.00 97.94 332 PRO A C 1
ATOM 2532 O O . PRO A 1 332 ? -16.477 4.151 -7.235 1.00 97.94 332 PRO A O 1
ATOM 2535 N N . TYR A 1 333 ? -16.182 3.228 -5.210 1.00 98.12 333 TYR A N 1
ATOM 2536 C CA . TYR A 1 333 ? -15.640 4.440 -4.596 1.00 98.12 333 TYR A CA 1
ATOM 2537 C C . TYR A 1 333 ? -14.204 4.731 -5.016 1.00 98.12 333 TYR A C 1
ATOM 2539 O O . TYR A 1 333 ? -13.846 5.901 -5.105 1.00 98.12 333 TYR A O 1
ATOM 2547 N N . GLU A 1 334 ? -13.410 3.718 -5.363 1.00 96.69 334 GLU A N 1
ATOM 2548 C CA . GLU A 1 334 ? -12.061 3.916 -5.911 1.00 96.69 334 GLU A CA 1
ATOM 2549 C C . GLU A 1 334 ? -12.096 4.776 -7.184 1.00 96.69 334 GLU A C 1
ATOM 2551 O O . GLU A 1 334 ? -11.397 5.779 -7.301 1.00 96.69 334 GLU A O 1
ATOM 2556 N N . GLU A 1 335 ? -12.990 4.440 -8.112 1.00 95.81 335 GLU A N 1
ATOM 2557 C CA . GLU A 1 335 ? -13.177 5.185 -9.358 1.00 95.81 335 GLU A CA 1
A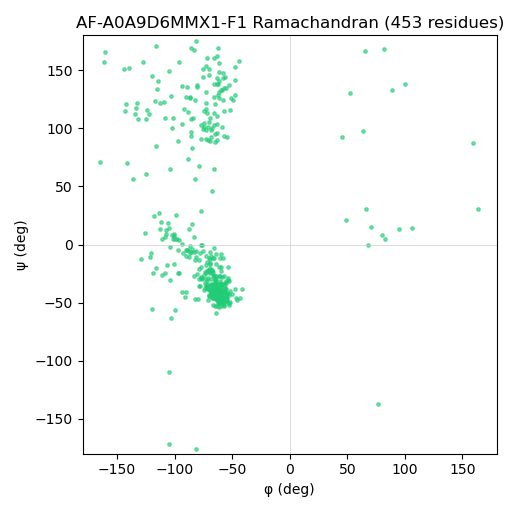TOM 2558 C C . GLU A 1 335 ? -13.778 6.581 -9.125 1.00 95.81 335 GLU A C 1
ATOM 2560 O O . GLU A 1 335 ? -13.445 7.541 -9.823 1.00 95.81 335 GLU A O 1
ATOM 2565 N N . ARG A 1 336 ? -14.657 6.730 -8.124 1.00 97.56 336 ARG A N 1
ATOM 2566 C CA . ARG A 1 336 ? -15.211 8.041 -7.743 1.00 97.56 336 ARG A CA 1
ATOM 2567 C C . ARG A 1 336 ? -14.136 8.958 -7.162 1.00 97.56 336 ARG A C 1
ATOM 2569 O O . ARG A 1 336 ? -14.072 10.113 -7.571 1.00 97.56 336 ARG A O 1
ATOM 2576 N N . ILE A 1 337 ? -13.289 8.446 -6.265 1.00 96.50 337 ILE A N 1
ATOM 2577 C CA . ILE A 1 337 ? -12.160 9.186 -5.680 1.00 96.50 337 ILE A CA 1
ATOM 2578 C C . ILE A 1 337 ? -11.181 9.595 -6.779 1.00 96.50 337 ILE A C 1
ATOM 2580 O O . ILE A 1 337 ? -10.803 10.763 -6.845 1.00 96.50 337 ILE A O 1
ATOM 2584 N N . LEU A 1 338 ? -10.820 8.667 -7.674 1.00 92.62 338 LEU A N 1
ATOM 2585 C CA . LEU A 1 338 ? -9.911 8.952 -8.785 1.00 92.62 338 LEU A CA 1
ATOM 2586 C C . LEU A 1 338 ? -10.444 10.075 -9.688 1.00 92.62 338 LEU A C 1
ATOM 2588 O O . LEU A 1 338 ? -9.688 10.976 -10.042 1.00 92.62 338 LEU A O 1
ATOM 2592 N N . ARG A 1 339 ? -11.736 10.039 -10.049 1.00 92.94 339 ARG A N 1
ATOM 2593 C CA . ARG A 1 339 ? -12.360 11.072 -10.897 1.00 92.94 339 ARG A CA 1
ATOM 2594 C C . ARG A 1 339 ? -12.491 12.425 -10.206 1.00 92.94 339 ARG A C 1
ATOM 2596 O O . ARG A 1 339 ? -12.341 13.448 -10.864 1.00 92.94 339 ARG A O 1
ATOM 2603 N N . GLN A 1 340 ? -12.826 12.433 -8.918 1.00 91.69 340 GLN A N 1
ATOM 2604 C CA . GLN A 1 340 ? -13.027 13.666 -8.157 1.00 91.69 340 GLN A CA 1
ATOM 2605 C C . GLN A 1 340 ? -11.697 14.366 -7.849 1.00 91.69 340 GLN A C 1
ATOM 2607 O O . GLN A 1 340 ? -11.636 15.595 -7.871 1.00 91.69 340 GLN A O 1
ATOM 2612 N N . GLY A 1 341 ? -10.647 13.589 -7.567 1.00 89.25 341 GLY A N 1
ATOM 2613 C CA . GLY A 1 341 ? -9.398 14.101 -7.013 1.00 89.25 341 GLY A CA 1
ATOM 2614 C C . GLY A 1 341 ? -9.578 14.664 -5.600 1.00 89.25 341 GLY A C 1
ATOM 2615 O O . GLY A 1 341 ? -10.691 14.884 -5.115 1.00 89.25 341 GLY A O 1
ATOM 2616 N N . ILE A 1 342 ? -8.467 14.900 -4.906 1.00 91.00 342 ILE A N 1
ATOM 2617 C CA . ILE A 1 342 ? -8.482 15.467 -3.555 1.00 91.00 342 ILE A CA 1
ATOM 2618 C C . ILE A 1 342 ? -7.612 16.717 -3.515 1.00 91.00 342 ILE A C 1
ATOM 2620 O O . ILE A 1 342 ? -6.385 16.663 -3.561 1.00 91.00 342 ILE A O 1
ATOM 2624 N N . GLY A 1 343 ? -8.283 17.864 -3.413 1.00 89.75 343 GLY A N 1
ATOM 2625 C CA . GLY A 1 343 ? -7.642 19.156 -3.210 1.00 89.75 343 GLY A CA 1
ATOM 2626 C C . GLY A 1 343 ? -7.316 19.430 -1.741 1.00 89.75 343 GLY A C 1
ATOM 2627 O O . GLY A 1 343 ? -7.839 18.788 -0.829 1.00 89.75 343 GLY A O 1
ATOM 2628 N N . ARG A 1 344 ? -6.502 20.463 -1.518 1.00 89.00 344 ARG A N 1
ATOM 2629 C CA . ARG A 1 344 ? -6.002 20.891 -0.202 1.00 89.00 344 ARG A CA 1
ATOM 2630 C C . ARG A 1 344 ? -7.075 20.961 0.888 1.00 89.00 344 ARG A C 1
ATOM 2632 O O . ARG A 1 344 ? -6.852 20.460 1.984 1.00 89.00 344 ARG A O 1
ATOM 2639 N N . ASP A 1 345 ? -8.228 21.571 0.622 1.00 93.00 345 ASP A N 1
ATOM 2640 C CA . ASP A 1 345 ? -9.264 21.746 1.650 1.00 93.00 345 ASP A CA 1
ATOM 2641 C C . ASP A 1 345 ? -9.842 20.411 2.122 1.00 93.00 345 ASP A C 1
ATOM 2643 O O . ASP A 1 345 ? -10.074 20.224 3.316 1.00 93.00 345 ASP A O 1
ATOM 2647 N N . ALA A 1 346 ? -10.033 19.462 1.202 1.00 95.25 346 ALA A N 1
ATOM 2648 C CA . ALA A 1 346 ? -10.429 18.106 1.556 1.00 95.25 346 ALA A CA 1
ATOM 2649 C C . ALA A 1 346 ? -9.313 17.410 2.353 1.00 95.25 346 ALA A C 1
ATOM 2651 O O . ALA A 1 346 ? -9.586 16.840 3.404 1.00 95.25 346 ALA A O 1
ATOM 2652 N N . THR A 1 347 ? -8.051 17.551 1.942 1.00 93.94 347 THR A N 1
ATOM 2653 C CA . THR A 1 347 ? -6.885 17.048 2.692 1.00 93.94 347 THR A CA 1
ATOM 2654 C C . THR A 1 347 ? -6.845 17.570 4.128 1.00 93.94 347 THR A C 1
ATOM 2656 O O . THR A 1 347 ? -6.665 16.792 5.063 1.00 93.94 347 THR A O 1
ATOM 2659 N N . ARG A 1 348 ? -7.078 18.875 4.329 1.00 94.81 348 ARG A N 1
ATOM 2660 C CA . ARG A 1 348 ? -7.153 19.503 5.657 1.00 94.81 348 ARG A CA 1
ATOM 2661 C C . ARG A 1 348 ? -8.272 18.910 6.503 1.00 94.81 348 ARG A C 1
ATOM 2663 O O . ARG A 1 348 ? -8.044 18.634 7.675 1.00 94.81 348 ARG A O 1
ATOM 2670 N N . ARG A 1 349 ? -9.465 18.711 5.929 1.00 96.94 349 ARG A N 1
ATOM 2671 C CA . ARG A 1 349 ? -10.606 18.116 6.644 1.00 96.94 349 ARG A CA 1
ATOM 2672 C C . ARG A 1 349 ? -10.349 16.658 7.027 1.00 96.94 349 ARG A C 1
ATOM 2674 O O . ARG A 1 349 ? -10.589 16.310 8.179 1.00 96.94 349 ARG A O 1
ATOM 2681 N N . MET A 1 350 ? -9.787 15.850 6.122 1.00 97.00 350 MET A N 1
ATOM 2682 C CA . MET A 1 350 ? -9.398 14.464 6.423 1.00 97.00 350 MET A CA 1
ATOM 2683 C C . MET A 1 350 ? -8.372 14.411 7.559 1.00 97.00 350 MET A C 1
ATOM 2685 O O . MET A 1 350 ? -8.585 13.720 8.552 1.00 97.00 350 MET A O 1
ATOM 2689 N N . LEU A 1 351 ? -7.293 15.194 7.462 1.00 95.56 351 LEU A N 1
ATOM 2690 C CA . LEU A 1 351 ? -6.262 15.252 8.501 1.00 95.56 351 LEU A CA 1
ATOM 2691 C C . LEU A 1 351 ? -6.812 15.780 9.836 1.00 95.56 351 LEU A C 1
ATOM 2693 O O . LEU A 1 351 ? -6.420 15.302 10.902 1.00 95.56 351 LEU A O 1
ATOM 2697 N N . GLY A 1 352 ? -7.739 16.739 9.791 1.00 96.94 352 GLY A N 1
ATOM 2698 C CA . GLY A 1 352 ? -8.436 17.253 10.968 1.00 96.94 352 GLY A CA 1
ATOM 2699 C C . GLY A 1 352 ? -9.250 16.172 11.666 1.00 96.94 352 GLY A C 1
ATOM 2700 O O . GLY A 1 352 ? -9.116 16.004 12.874 1.00 96.94 352 GLY A O 1
ATOM 2701 N N . HIS A 1 353 ? -10.018 15.390 10.905 1.00 96.56 353 HIS A N 1
ATOM 2702 C CA . HIS A 1 353 ? -10.786 14.265 11.434 1.00 96.56 353 HIS A CA 1
ATOM 2703 C C . HIS A 1 353 ? -9.882 13.195 12.064 1.00 96.56 353 HIS A C 1
ATOM 2705 O O . HIS A 1 353 ? -10.125 12.775 13.194 1.00 96.56 353 HIS A O 1
ATOM 2711 N N . ILE A 1 354 ? -8.797 12.812 11.382 1.00 96.44 354 ILE A N 1
ATOM 2712 C CA . ILE A 1 354 ? -7.827 11.822 11.880 1.00 96.44 354 ILE A CA 1
ATOM 2713 C C . ILE A 1 354 ? -7.202 12.298 13.196 1.00 96.44 354 ILE A C 1
ATOM 2715 O O . ILE A 1 354 ? -7.250 11.603 14.207 1.00 96.44 354 ILE A O 1
ATOM 2719 N N . THR A 1 355 ? -6.651 13.512 13.218 1.00 96.56 355 THR A N 1
ATOM 2720 C CA . THR A 1 355 ? -5.943 14.035 14.399 1.00 96.56 355 THR A CA 1
ATOM 2721 C C . THR A 1 355 ? -6.875 14.358 15.575 1.00 96.56 355 THR A C 1
ATOM 2723 O O . THR A 1 355 ? -6.431 14.345 16.719 1.00 96.56 355 THR A O 1
ATOM 2726 N N . ALA A 1 356 ? -8.169 14.586 15.332 1.00 96.00 356 ALA A N 1
ATOM 2727 C CA . ALA A 1 356 ? -9.172 14.755 16.387 1.00 96.00 356 ALA A CA 1
ATOM 2728 C C . ALA A 1 356 ? -9.643 13.426 17.014 1.00 96.00 356 ALA A C 1
ATOM 2730 O O . ALA A 1 356 ? -10.279 13.436 18.066 1.00 96.00 356 ALA A O 1
ATOM 2731 N N . SER A 1 357 ? -9.333 12.281 16.399 1.00 94.56 357 SER A N 1
ATOM 2732 C CA . SER A 1 357 ? -9.930 10.981 16.743 1.00 94.56 357 SER A CA 1
ATOM 2733 C C . SER A 1 357 ? -9.057 10.111 17.657 1.00 94.56 357 SER A C 1
ATOM 2735 O O . SER A 1 357 ? -9.194 8.889 17.664 1.00 94.56 357 SER A O 1
ATOM 2737 N N . GLY A 1 358 ? -8.167 10.711 18.457 1.00 90.56 358 GLY A N 1
ATOM 2738 C CA . GLY A 1 358 ? -7.181 9.989 19.281 1.00 90.56 358 GLY A CA 1
ATOM 2739 C C . GLY A 1 358 ? -7.769 8.923 20.209 1.00 90.56 358 GLY A C 1
ATOM 2740 O O . GLY A 1 358 ? -7.244 7.814 20.272 1.00 90.56 358 GLY A O 1
ATOM 2741 N N . GLU A 1 359 ? -8.900 9.201 20.860 1.00 89.75 359 GLU A N 1
ATOM 2742 C CA . GLU A 1 359 ? -9.563 8.249 21.767 1.00 89.75 359 GLU A CA 1
ATOM 2743 C C . GLU A 1 359 ? -10.156 7.025 21.056 1.00 89.75 359 GLU A C 1
ATOM 2745 O O . GLU A 1 359 ? -10.225 5.932 21.627 1.00 89.75 359 GLU A O 1
ATOM 2750 N N . THR A 1 360 ? -10.571 7.187 19.802 1.00 87.50 360 THR A N 1
ATOM 2751 C CA . THR A 1 360 ? -11.034 6.075 18.965 1.00 87.50 360 THR A CA 1
ATOM 2752 C C . THR A 1 360 ? -9.836 5.320 18.397 1.00 87.50 360 THR A C 1
ATOM 2754 O O . THR A 1 360 ? -9.764 4.098 18.509 1.00 87.50 360 THR A O 1
ATOM 2757 N N . LEU A 1 361 ? -8.857 6.052 17.861 1.00 88.62 361 LEU A N 1
ATOM 2758 C CA . LEU A 1 361 ? -7.705 5.499 17.152 1.00 88.62 361 LEU A CA 1
ATOM 2759 C C . LEU A 1 361 ? -6.702 4.804 18.075 1.00 88.62 361 LEU A C 1
ATOM 2761 O O . LEU A 1 361 ? -5.986 3.929 17.606 1.00 88.62 361 LEU A O 1
ATOM 2765 N N . LYS A 1 362 ? -6.659 5.130 19.377 1.00 83.88 362 LYS A N 1
ATOM 2766 C CA . LYS A 1 362 ? -5.762 4.467 20.345 1.00 83.88 362 LYS A CA 1
ATOM 2767 C C . LYS A 1 362 ? -6.140 3.016 20.659 1.00 83.88 362 LYS A C 1
ATOM 2769 O O . LYS A 1 362 ? -5.401 2.306 21.341 1.00 83.88 362 LYS A O 1
ATOM 2774 N N . ARG A 1 363 ? -7.331 2.573 20.249 1.00 78.00 363 ARG A N 1
ATOM 2775 C CA . ARG A 1 363 ? -7.798 1.218 20.548 1.00 78.00 363 ARG A CA 1
ATOM 2776 C C . ARG A 1 363 ? -7.047 0.236 19.663 1.00 78.00 363 ARG A C 1
ATOM 2778 O O . ARG A 1 363 ? -7.201 0.235 18.446 1.00 78.00 363 ARG A O 1
ATOM 2785 N N . VAL A 1 364 ? -6.242 -0.611 20.295 1.00 66.62 364 VAL A N 1
ATOM 2786 C CA . VAL A 1 364 ? -5.578 -1.730 19.631 1.00 66.62 364 VAL A CA 1
ATOM 2787 C C . VAL A 1 364 ? -6.167 -3.015 20.186 1.00 66.62 364 VAL A C 1
ATOM 2789 O O . VAL A 1 364 ? -6.070 -3.275 21.384 1.00 66.62 364 VAL A O 1
ATOM 2792 N N . GLU A 1 365 ? -6.732 -3.840 19.312 1.00 56.31 365 GLU A N 1
ATOM 2793 C CA . GLU A 1 365 ? -6.980 -5.250 19.611 1.00 56.31 365 GLU A CA 1
ATOM 2794 C C . GLU A 1 365 ? -5.613 -5.948 19.676 1.00 56.31 365 GLU A C 1
ATOM 2796 O O . GLU A 1 365 ? -5.032 -6.347 18.664 1.00 56.31 365 GLU A O 1
ATOM 2801 N N . ARG A 1 366 ? -5.004 -5.961 20.869 1.00 46.91 366 ARG A N 1
ATOM 2802 C CA . ARG A 1 366 ? -3.691 -6.575 21.094 1.00 46.91 366 ARG A CA 1
ATOM 2803 C C . ARG A 1 366 ? -3.832 -8.038 21.464 1.00 46.91 366 ARG A C 1
ATOM 2805 O O . ARG A 1 366 ? -4.551 -8.381 22.396 1.00 46.91 366 ARG A O 1
ATOM 2812 N N . PHE A 1 367 ? -2.994 -8.862 20.847 1.00 41.75 367 PHE A N 1
ATOM 2813 C CA . PHE A 1 367 ? -2.612 -10.147 21.413 1.00 41.75 367 PHE A CA 1
ATOM 2814 C C . PHE A 1 367 ? -1.516 -9.961 22.464 1.00 41.75 367 PHE A C 1
ATOM 2816 O O . PHE A 1 367 ? -0.530 -9.257 22.232 1.00 41.75 367 PHE A O 1
ATOM 2823 N N . SER A 1 368 ? -1.631 -10.654 23.594 1.00 33.00 368 SER A N 1
ATOM 2824 C CA . SER A 1 368 ? -0.492 -10.888 24.480 1.00 33.00 368 SER A CA 1
ATOM 2825 C C . SER A 1 368 ? 0.475 -11.868 23.804 1.00 33.00 368 SER A C 1
ATOM 2827 O O . SER A 1 368 ? 0.195 -13.065 23.728 1.00 33.00 368 SER A O 1
ATOM 2829 N N . PHE A 1 369 ? 1.615 -11.392 23.304 1.00 34.78 369 PHE A N 1
ATOM 2830 C CA . PHE A 1 369 ? 2.712 -12.268 22.885 1.00 34.78 369 PHE A CA 1
ATOM 2831 C C . PHE A 1 369 ? 3.786 -12.276 23.973 1.00 34.78 369 PHE A C 1
ATOM 2833 O O . PHE A 1 369 ? 4.497 -11.289 24.157 1.00 34.78 369 PHE A O 1
ATOM 2840 N N . SER A 1 370 ? 3.927 -13.391 24.693 1.00 31.16 370 SER A N 1
ATOM 2841 C CA . SER A 1 370 ? 5.111 -13.623 25.520 1.00 31.16 370 SER A CA 1
ATOM 2842 C C . SER A 1 370 ? 6.228 -14.171 24.640 1.00 31.16 370 SER A C 1
ATOM 2844 O O . SER A 1 370 ? 6.064 -15.198 23.979 1.00 31.16 370 SER A O 1
ATOM 2846 N N . ARG A 1 371 ? 7.383 -13.504 24.647 1.00 32.69 371 ARG A N 1
ATOM 2847 C CA . ARG A 1 371 ? 8.603 -13.992 23.998 1.00 32.69 371 ARG A CA 1
ATOM 2848 C C . ARG A 1 371 ? 8.938 -15.396 24.523 1.00 32.69 371 ARG A C 1
ATOM 2850 O O . ARG A 1 371 ? 8.936 -15.602 25.734 1.00 32.69 371 ARG A O 1
ATOM 2857 N N . SER A 1 372 ? 9.279 -16.337 23.638 1.00 31.67 372 SER A N 1
ATOM 2858 C CA . SER A 1 372 ? 9.904 -17.588 24.086 1.00 31.67 372 SER A CA 1
ATOM 2859 C C . SER A 1 372 ? 11.219 -17.255 24.810 1.00 31.67 372 SER A C 1
ATOM 2861 O O . SER A 1 372 ? 12.021 -16.493 24.253 1.00 31.67 372 SER A O 1
ATOM 2863 N N . PRO A 1 373 ? 11.493 -17.829 25.996 1.00 31.20 373 PRO A N 1
ATOM 2864 C CA . PRO A 1 373 ? 12.766 -17.662 26.703 1.00 31.20 373 PRO A CA 1
ATOM 2865 C C . PRO A 1 373 ? 14.003 -18.014 25.857 1.00 31.20 373 PRO A C 1
ATOM 2867 O O . PRO A 1 373 ? 15.101 -17.566 26.166 1.00 31.20 373 PRO A O 1
ATOM 2870 N N . THR A 1 374 ? 13.830 -18.777 24.771 1.00 33.59 374 THR A N 1
ATOM 2871 C CA . THR A 1 374 ? 14.891 -19.221 23.850 1.00 33.59 374 THR A CA 1
ATOM 2872 C C . THR A 1 374 ? 14.987 -18.407 22.551 1.00 33.59 374 THR A C 1
ATOM 2874 O O . THR A 1 374 ? 15.713 -18.781 21.634 1.00 33.59 374 THR A O 1
ATOM 2877 N N . GLY A 1 375 ? 14.244 -17.302 22.419 1.00 34.50 375 GLY A N 1
ATOM 2878 C CA . GLY A 1 375 ? 14.284 -16.468 21.216 1.00 34.50 375 GLY A CA 1
ATOM 2879 C C . GLY A 1 375 ? 15.583 -15.663 21.121 1.00 34.50 375 GLY A C 1
ATOM 2880 O O . GLY A 1 375 ? 15.813 -14.776 21.941 1.00 34.50 375 GLY A O 1
ATOM 2881 N N . ASN A 1 376 ? 16.399 -15.907 20.093 1.00 30.19 376 ASN A N 1
ATOM 2882 C CA . ASN A 1 376 ? 17.737 -15.311 19.930 1.00 30.19 376 ASN A CA 1
ATOM 2883 C C . ASN A 1 376 ? 17.755 -13.899 19.308 1.00 30.19 376 ASN A C 1
ATOM 2885 O O . ASN A 1 376 ? 18.821 -13.347 19.046 1.00 30.19 376 ASN A O 1
ATOM 2889 N N . THR A 1 377 ? 16.605 -13.263 19.076 1.00 29.48 377 THR A N 1
ATOM 2890 C CA . THR A 1 377 ? 16.548 -11.925 18.460 1.00 29.48 377 THR A CA 1
ATOM 2891 C C . THR A 1 377 ? 16.729 -10.842 19.523 1.00 29.48 377 THR A C 1
ATOM 2893 O O . THR A 1 377 ? 15.771 -10.332 20.114 1.00 29.48 377 THR A O 1
ATOM 2896 N N . VAL A 1 378 ? 17.981 -10.546 19.862 1.00 31.33 378 VAL A N 1
ATOM 2897 C CA . VAL A 1 378 ? 18.362 -9.542 20.862 1.00 31.33 378 VAL A CA 1
ATOM 2898 C C . VAL A 1 378 ? 18.975 -8.352 20.119 1.00 31.33 378 VAL A C 1
ATOM 2900 O O . VAL A 1 378 ? 20.087 -8.450 19.621 1.00 31.33 378 VAL A O 1
ATOM 2903 N N . ARG A 1 379 ? 18.241 -7.232 20.084 1.00 26.03 379 ARG A N 1
ATOM 2904 C CA . ARG A 1 379 ? 18.565 -5.913 19.489 1.00 26.03 379 ARG A CA 1
ATOM 2905 C C . ARG A 1 379 ? 18.195 -5.687 18.019 1.00 26.03 379 ARG A C 1
ATOM 2907 O O . ARG A 1 379 ? 18.500 -6.465 17.129 1.00 26.03 379 ARG A O 1
ATOM 2914 N N . VAL A 1 380 ? 17.570 -4.531 17.797 1.00 31.62 380 VAL A N 1
ATOM 2915 C CA . VAL A 1 380 ? 17.257 -3.934 16.498 1.00 31.62 380 VAL A CA 1
ATOM 2916 C C . VAL A 1 380 ? 17.653 -2.458 16.600 1.00 31.62 380 VAL A C 1
ATOM 2918 O O . VAL A 1 380 ? 17.084 -1.733 17.408 1.00 31.62 380 VAL A O 1
ATOM 2921 N N . GLY A 1 381 ? 18.692 -2.053 15.864 1.00 24.38 381 GLY A N 1
ATOM 2922 C CA . GLY A 1 381 ? 19.398 -0.772 16.023 1.00 24.38 381 GLY A CA 1
ATOM 2923 C C . GLY A 1 381 ? 19.344 0.159 14.810 1.00 24.38 381 GLY A C 1
ATOM 2924 O O . GLY A 1 381 ? 20.243 0.971 14.637 1.00 24.38 381 GLY A O 1
ATOM 2925 N N . SER A 1 382 ? 18.342 0.041 13.939 1.00 27.03 382 SER A N 1
ATOM 2926 C CA . SER A 1 382 ? 18.089 1.040 12.894 1.00 27.03 382 SER A CA 1
ATOM 2927 C C . SER A 1 382 ? 16.655 0.933 12.377 1.00 27.03 382 SER A C 1
ATOM 2929 O O . SER A 1 382 ? 15.979 -0.074 12.592 1.00 27.03 382 SER A O 1
ATOM 2931 N N . VAL A 1 383 ? 16.201 1.956 11.657 1.00 34.81 383 VAL A N 1
ATOM 2932 C CA . VAL A 1 383 ? 14.903 2.015 10.957 1.00 34.81 383 VAL A CA 1
ATOM 2933 C C . VAL A 1 383 ? 14.735 0.869 9.929 1.00 34.81 383 VAL A C 1
ATOM 2935 O O . VAL A 1 383 ? 13.629 0.597 9.490 1.00 34.81 383 VAL A O 1
ATOM 2938 N N . SER A 1 384 ? 15.807 0.123 9.610 1.00 32.31 384 SER A N 1
ATOM 2939 C CA . SER A 1 384 ? 15.774 -1.114 8.799 1.00 32.31 384 SER A CA 1
ATOM 2940 C C . SER A 1 384 ? 15.491 -2.406 9.592 1.00 32.31 384 SER A C 1
ATOM 2942 O O . SER A 1 384 ? 15.418 -3.494 9.026 1.00 32.31 384 SER A O 1
ATOM 2944 N N . ALA A 1 385 ? 15.338 -2.286 10.910 1.00 32.56 385 ALA A N 1
ATOM 2945 C CA . ALA A 1 385 ? 14.734 -3.265 11.803 1.00 32.56 385 ALA A CA 1
ATOM 2946 C C . ALA A 1 385 ? 13.256 -3.547 11.451 1.00 32.56 385 ALA A C 1
ATOM 2948 O O . ALA A 1 385 ? 12.592 -2.547 11.217 1.00 32.56 385 ALA A O 1
ATOM 2949 N N . PRO A 1 386 ? 12.644 -4.753 11.491 1.00 36.84 386 PRO A N 1
ATOM 2950 C CA . PRO A 1 386 ? 11.185 -4.832 11.463 1.00 36.84 386 PRO A CA 1
ATOM 2951 C C . PRO A 1 386 ? 10.650 -4.316 12.807 1.00 36.84 386 PRO A C 1
ATOM 2953 O O . PRO A 1 386 ? 10.536 -5.030 13.813 1.00 36.84 386 PRO A O 1
ATOM 2956 N N . TRP A 1 387 ? 10.410 -3.009 12.837 1.00 37.53 387 TRP A N 1
ATOM 2957 C CA . TRP A 1 387 ? 9.383 -2.380 13.654 1.00 37.53 387 TRP A CA 1
ATOM 2958 C C . TRP A 1 387 ? 8.023 -2.934 13.175 1.00 37.53 387 TRP A C 1
ATOM 2960 O O . TRP A 1 387 ? 7.996 -3.662 12.197 1.00 37.53 387 TRP A O 1
ATOM 2970 N N . TRP A 1 388 ? 6.930 -2.688 13.894 1.00 47.28 388 TRP A N 1
ATOM 2971 C CA . TRP A 1 388 ? 5.558 -3.149 13.600 1.00 47.28 388 TRP A CA 1
ATOM 2972 C C . TRP A 1 388 ? 5.279 -4.675 13.602 1.00 47.28 388 TRP A C 1
ATOM 2974 O O . TRP A 1 388 ? 5.397 -5.397 12.623 1.00 47.28 388 TRP A O 1
ATOM 2984 N N . TRP A 1 389 ? 4.748 -5.174 14.718 1.00 44.06 389 TRP A N 1
ATOM 2985 C CA . TRP A 1 389 ? 3.894 -6.379 14.711 1.00 44.06 389 TRP A CA 1
ATOM 2986 C C . TRP A 1 389 ? 2.402 -6.006 14.823 1.00 44.06 389 TRP A C 1
ATOM 2988 O O . TRP A 1 389 ? 1.538 -6.869 14.956 1.00 44.06 389 TRP A O 1
ATOM 2998 N N . THR A 1 390 ? 2.089 -4.709 14.742 1.00 50.78 390 THR A N 1
ATOM 2999 C CA . THR A 1 390 ? 0.754 -4.130 14.890 1.00 50.78 390 THR A CA 1
ATOM 3000 C C . THR A 1 390 ? 0.514 -3.160 13.737 1.00 50.78 390 THR A C 1
ATOM 3002 O O . THR A 1 390 ? 1.145 -2.121 13.626 1.00 50.78 390 THR A O 1
ATOM 3005 N N . THR A 1 391 ? -0.342 -3.541 12.802 1.00 61.53 391 THR A N 1
ATOM 3006 C CA . THR A 1 391 ? -0.815 -2.716 11.683 1.00 61.53 391 THR A CA 1
ATOM 3007 C C . THR A 1 391 ? -2.227 -2.252 11.999 1.00 61.53 391 THR A C 1
ATOM 3009 O O . THR A 1 391 ? -3.186 -2.715 11.397 1.00 61.53 391 THR A O 1
ATOM 3012 N N . GLY A 1 392 ? -2.373 -1.432 13.037 1.00 79.12 392 GLY A N 1
ATOM 3013 C CA . GLY A 1 392 ? -3.667 -0.946 13.499 1.00 79.12 392 GLY A CA 1
ATOM 3014 C C . GLY A 1 392 ? -3.927 0.507 13.110 1.00 79.12 392 GLY A C 1
ATOM 3015 O O . GLY A 1 392 ? -3.184 1.140 12.357 1.00 79.12 392 GLY A O 1
ATOM 3016 N N . ALA A 1 393 ? -5.010 1.047 13.665 1.00 87.31 393 ALA A N 1
ATOM 3017 C CA . ALA A 1 393 ? -5.365 2.457 13.535 1.00 87.31 393 ALA A CA 1
ATOM 3018 C C . ALA A 1 393 ? -4.253 3.423 14.005 1.00 87.31 393 ALA A C 1
ATOM 3020 O O . ALA A 1 393 ? -4.021 4.413 13.303 1.00 87.31 393 ALA A O 1
ATOM 3021 N N . PRO A 1 394 ? -3.531 3.178 15.122 1.00 87.81 394 PRO A N 1
ATOM 3022 C CA . PRO A 1 394 ? -2.483 4.094 15.569 1.00 87.81 394 PRO A CA 1
ATOM 3023 C C . PRO A 1 394 ? -1.336 4.259 14.565 1.00 87.81 394 PRO A C 1
ATOM 3025 O O . PRO A 1 394 ? -0.882 5.376 14.320 1.00 87.81 394 PRO A O 1
ATOM 3028 N N . GLU A 1 395 ? -0.881 3.167 13.950 1.00 83.94 395 GLU A N 1
ATOM 3029 C CA . GLU A 1 395 ? 0.210 3.199 12.976 1.00 83.94 395 GLU A CA 1
ATOM 3030 C C . GLU A 1 395 ? -0.228 3.868 11.670 1.00 83.94 395 GLU A C 1
ATOM 3032 O O . GLU A 1 395 ? 0.470 4.750 11.168 1.00 83.94 395 GLU A O 1
ATOM 3037 N N . GLN A 1 396 ? -1.421 3.528 11.166 1.00 88.38 396 GLN A N 1
ATOM 3038 C CA . GLN A 1 396 ? -1.998 4.199 9.996 1.00 88.38 396 GLN A CA 1
ATOM 3039 C C . GLN A 1 396 ? -2.179 5.705 10.235 1.00 88.38 396 GLN A C 1
ATOM 3041 O O . GLN A 1 396 ? -1.957 6.502 9.330 1.00 88.38 396 GLN A O 1
ATOM 3046 N N . THR A 1 397 ? -2.482 6.115 11.470 1.00 92.00 397 THR A N 1
ATOM 3047 C CA . THR A 1 397 ? -2.585 7.532 11.854 1.00 92.00 397 THR A CA 1
ATOM 3048 C C . THR A 1 397 ? -1.255 8.269 11.718 1.00 92.00 397 THR A C 1
ATOM 3050 O O . THR A 1 397 ? -1.217 9.366 11.159 1.00 92.00 397 THR A O 1
ATOM 3053 N N . ALA A 1 398 ? -0.156 7.684 12.207 1.00 88.88 398 ALA A N 1
ATOM 3054 C CA . ALA A 1 398 ? 1.166 8.296 12.088 1.00 88.88 398 ALA A CA 1
ATOM 3055 C C . ALA A 1 398 ? 1.583 8.441 10.614 1.00 88.88 398 ALA A C 1
ATOM 3057 O O . ALA A 1 398 ? 1.990 9.525 10.194 1.00 88.88 398 ALA A O 1
ATOM 3058 N N . LEU A 1 399 ? 1.380 7.392 9.810 1.00 87.31 399 LEU A N 1
ATOM 3059 C CA . LEU A 1 399 ? 1.693 7.417 8.378 1.00 87.31 399 LEU A CA 1
ATOM 3060 C C . LEU A 1 399 ? 0.783 8.382 7.596 1.00 87.31 399 LEU A C 1
ATOM 3062 O O . LEU A 1 399 ? 1.227 9.042 6.653 1.00 87.31 399 LEU A O 1
ATOM 3066 N N . ALA A 1 400 ? -0.482 8.525 8.001 1.00 90.31 400 ALA A N 1
ATOM 3067 C CA . ALA A 1 400 ? -1.397 9.508 7.430 1.00 90.31 400 ALA A CA 1
ATOM 3068 C C . ALA A 1 400 ? -0.958 10.946 7.735 1.00 90.31 400 ALA A C 1
ATOM 3070 O O . ALA A 1 400 ? -1.034 11.797 6.853 1.00 90.31 400 ALA A O 1
ATOM 3071 N N . ILE A 1 401 ? -0.451 11.233 8.941 1.00 90.12 401 ILE A N 1
ATOM 3072 C CA . ILE A 1 401 ? 0.129 12.549 9.259 1.00 90.12 401 ILE A CA 1
ATOM 3073 C C . ILE A 1 401 ? 1.325 12.834 8.349 1.00 90.12 401 ILE A C 1
ATOM 3075 O O . ILE A 1 401 ? 1.401 13.925 7.779 1.00 90.12 401 ILE A O 1
ATOM 3079 N N . GLU A 1 402 ? 2.226 11.863 8.180 1.00 84.50 402 GLU A N 1
ATOM 3080 C CA . GLU A 1 402 ? 3.387 12.015 7.297 1.00 84.50 402 GLU A CA 1
ATOM 3081 C C . GLU A 1 402 ? 2.979 12.289 5.846 1.00 84.50 402 GLU A C 1
ATOM 3083 O 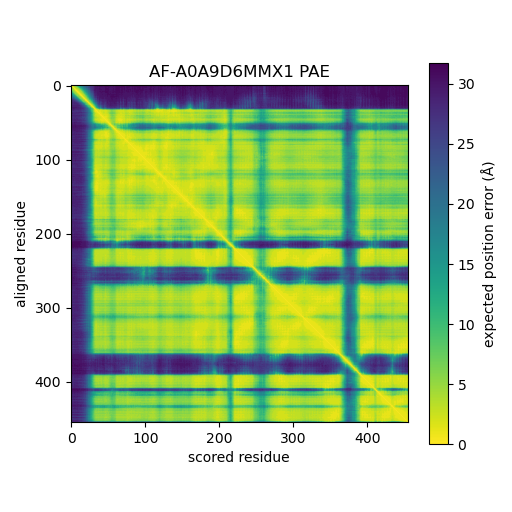O . GLU A 1 402 ? 3.551 13.160 5.191 1.00 84.50 402 GLU A O 1
ATOM 3088 N N . SER A 1 403 ? 1.934 11.609 5.375 1.00 84.88 403 SER A N 1
ATOM 3089 C CA . SER A 1 403 ? 1.445 11.716 3.998 1.00 84.88 403 SER A CA 1
ATOM 3090 C C . SER A 1 403 ? 0.623 12.981 3.734 1.00 84.88 403 SER A C 1
ATOM 3092 O O . SER A 1 403 ? 0.682 13.536 2.639 1.00 84.88 403 SER A O 1
ATOM 3094 N N . LEU A 1 404 ? -0.166 13.442 4.712 1.00 87.81 404 LEU A N 1
ATOM 3095 C CA . LEU A 1 404 ? -1.195 14.467 4.505 1.00 87.81 404 LEU A CA 1
ATOM 3096 C C . LEU A 1 404 ? -0.841 15.847 5.066 1.00 87.81 404 LEU A C 1
ATOM 3098 O O . LEU A 1 404 ? -1.466 16.829 4.661 1.00 87.81 404 LEU A O 1
ATOM 3102 N N . CYS A 1 405 ? 0.136 15.975 5.971 1.00 87.56 405 CYS A N 1
ATOM 3103 C CA . CYS A 1 405 ? 0.415 17.270 6.602 1.00 87.56 405 CYS A CA 1
ATOM 3104 C C . CYS A 1 405 ? 0.914 18.313 5.596 1.00 87.56 405 CYS A C 1
ATOM 3106 O O . CYS A 1 405 ? 0.334 19.390 5.471 1.00 87.56 405 CYS A O 1
ATOM 3108 N N . GLU A 1 406 ? 1.952 18.008 4.823 1.00 83.31 406 GLU A N 1
ATOM 3109 C CA . GLU A 1 406 ? 2.451 18.946 3.811 1.00 83.31 406 GLU A CA 1
ATOM 3110 C C . GLU A 1 406 ? 1.394 19.346 2.763 1.00 83.31 406 GLU A C 1
ATOM 3112 O O . GLU A 1 406 ? 1.192 20.554 2.582 1.00 83.31 406 GLU A O 1
ATOM 3117 N N . PRO A 1 407 ? 0.645 18.418 2.131 1.00 83.50 407 PRO A N 1
ATOM 3118 C CA . PRO A 1 407 ? -0.367 18.796 1.143 1.00 83.50 407 PRO A CA 1
ATOM 3119 C C . PRO A 1 407 ? -1.582 19.511 1.759 1.00 83.50 407 PRO A C 1
ATOM 3121 O O . PRO A 1 407 ? -2.285 20.226 1.048 1.00 83.50 407 PRO A O 1
ATOM 3124 N N . ALA A 1 408 ? -1.838 19.381 3.066 1.00 88.12 408 ALA A N 1
ATOM 3125 C CA . ALA A 1 408 ? -2.890 20.129 3.758 1.00 88.12 408 ALA A CA 1
ATOM 3126 C C . ALA A 1 408 ? -2.514 21.601 4.031 1.00 88.12 408 ALA A C 1
ATOM 3128 O O . ALA A 1 408 ? -3.395 22.465 4.122 1.00 88.12 408 ALA A O 1
ATOM 3129 N N . PHE A 1 409 ? -1.224 21.913 4.185 1.00 83.94 409 PHE A N 1
ATOM 3130 C CA . PHE A 1 409 ? -0.774 23.231 4.651 1.00 83.94 409 PHE A CA 1
ATOM 3131 C C . PHE A 1 409 ? 0.151 23.979 3.675 1.00 83.94 409 PHE A C 1
ATOM 3133 O O . PHE A 1 409 ? 0.391 25.160 3.905 1.00 83.94 409 PHE A O 1
ATOM 3140 N N . GLU A 1 410 ? 0.665 23.344 2.610 1.00 69.19 410 GLU A N 1
ATOM 3141 C CA . GLU A 1 410 ? 1.741 23.871 1.730 1.00 69.19 410 GLU A CA 1
ATOM 3142 C C . GLU A 1 410 ? 2.963 24.412 2.498 1.00 69.19 410 GLU A C 1
ATOM 3144 O O . GLU A 1 410 ? 3.763 25.202 1.994 1.00 69.19 410 GLU A O 1
ATOM 3149 N N . ARG A 1 411 ? 3.136 23.986 3.751 1.00 58.75 411 ARG A N 1
ATOM 3150 C CA . ARG A 1 411 ? 4.271 24.383 4.576 1.00 58.75 411 ARG A CA 1
ATOM 3151 C C . ARG A 1 411 ? 5.399 23.397 4.323 1.00 58.75 411 ARG A C 1
ATOM 3153 O O . ARG A 1 411 ? 5.300 22.237 4.715 1.00 58.75 411 ARG A O 1
ATOM 3160 N N . LYS A 1 412 ? 6.497 23.880 3.735 1.00 54.44 412 LYS A N 1
ATOM 3161 C CA . LYS A 1 412 ? 7.803 23.196 3.713 1.00 54.44 412 LYS A CA 1
ATOM 3162 C C . LYS A 1 412 ? 8.368 23.107 5.135 1.00 54.44 412 LYS A C 1
ATOM 3164 O O . LYS A 1 412 ? 9.293 23.849 5.441 1.00 54.44 412 LYS A O 1
ATOM 3169 N N . SER A 1 413 ? 7.725 22.367 6.040 1.00 62.19 413 SER A N 1
ATOM 3170 C CA . SER A 1 413 ? 8.121 22.216 7.458 1.00 62.19 413 SER A CA 1
ATOM 3171 C C . SER A 1 413 ? 6.998 21.654 8.341 1.00 62.19 413 SER A C 1
ATOM 3173 O O . SER A 1 413 ? 6.925 21.986 9.519 1.00 62.19 413 SER A O 1
ATOM 3175 N N . CYS A 1 414 ? 6.087 20.815 7.841 1.00 76.31 414 CYS A N 1
ATOM 3176 C CA . CYS A 1 414 ? 5.194 20.099 8.764 1.00 76.31 414 CYS A CA 1
ATOM 3177 C C . CYS A 1 414 ? 6.019 19.155 9.654 1.00 76.31 414 CYS A C 1
ATOM 3179 O O . CYS A 1 414 ? 6.063 19.304 10.877 1.00 76.31 414 CYS A O 1
ATOM 3181 N N . ILE A 1 415 ? 6.725 18.234 8.995 1.00 74.44 415 ILE A N 1
ATOM 3182 C CA . ILE A 1 415 ? 7.444 17.116 9.619 1.00 74.44 415 ILE A CA 1
ATOM 3183 C C . ILE A 1 415 ? 8.953 17.123 9.331 1.00 74.44 415 ILE A C 1
ATOM 3185 O O . ILE A 1 415 ? 9.685 16.323 9.903 1.00 74.44 415 ILE A O 1
ATOM 3189 N N . ALA A 1 416 ? 9.429 18.019 8.460 1.00 73.38 416 ALA A N 1
ATOM 3190 C CA . ALA A 1 416 ? 10.857 18.203 8.204 1.00 73.38 416 ALA A CA 1
ATOM 3191 C C . ALA A 1 416 ? 11.598 18.691 9.471 1.00 73.38 416 ALA A C 1
ATOM 3193 O O . ALA A 1 416 ? 10.949 19.221 10.375 1.00 73.38 416 ALA A O 1
ATOM 3194 N N . PRO A 1 417 ? 12.939 18.573 9.544 1.00 72.75 417 PRO A N 1
ATOM 3195 C CA . PRO A 1 417 ? 13.720 19.096 10.664 1.00 72.75 417 PRO A CA 1
ATOM 3196 C C . PRO A 1 417 ? 13.404 20.566 10.982 1.00 72.75 417 PRO A C 1
ATOM 3198 O O . PRO A 1 417 ? 13.464 21.426 10.104 1.00 72.75 417 PRO A O 1
ATOM 3201 N N . GLY A 1 418 ? 13.058 20.855 12.238 1.00 77.81 418 GLY A N 1
ATOM 3202 C CA . GLY A 1 418 ? 12.582 22.169 12.687 1.00 77.81 418 GLY A CA 1
ATOM 3203 C C . GLY A 1 418 ? 11.102 22.443 12.391 1.00 77.81 418 GLY A C 1
ATOM 3204 O O . GLY A 1 418 ? 10.639 23.568 12.576 1.00 77.81 418 GLY A O 1
ATOM 3205 N N . GLY A 1 419 ? 10.365 21.434 11.927 1.00 82.44 419 GLY A N 1
ATOM 3206 C CA . GLY A 1 419 ? 8.976 21.542 11.517 1.00 82.44 419 GLY A CA 1
ATOM 3207 C C . GLY A 1 419 ? 7.979 21.722 12.658 1.00 82.44 419 GLY A C 1
ATOM 3208 O O . GLY A 1 419 ? 8.256 21.403 13.815 1.00 82.44 419 GLY A O 1
ATOM 3209 N N . ALA A 1 420 ? 6.787 22.218 12.318 1.00 86.69 420 ALA A N 1
ATOM 3210 C CA . ALA A 1 420 ? 5.741 22.611 13.263 1.00 86.69 420 ALA A CA 1
ATOM 3211 C C . ALA A 1 420 ? 5.322 21.483 14.219 1.00 86.69 420 ALA A C 1
ATOM 3213 O O . ALA A 1 420 ? 4.978 21.758 15.371 1.00 86.69 420 ALA A O 1
ATOM 3214 N N . ILE A 1 421 ? 5.357 20.235 13.739 1.00 90.50 421 ILE A N 1
ATOM 3215 C CA . ILE A 1 421 ? 4.962 19.048 14.504 1.00 90.50 421 ILE A CA 1
ATOM 3216 C C . ILE A 1 421 ? 6.051 17.968 14.549 1.00 90.50 421 ILE A C 1
ATOM 3218 O O . ILE A 1 421 ? 5.776 16.863 15.001 1.00 90.50 421 ILE A O 1
ATOM 3222 N N . GLU A 1 422 ? 7.285 18.244 14.105 1.00 86.62 422 GLU A N 1
ATOM 3223 C CA . GLU A 1 422 ? 8.351 17.227 14.014 1.00 86.62 422 GLU A CA 1
ATOM 3224 C C . GLU A 1 422 ? 8.580 16.513 15.359 1.00 86.62 422 GLU A C 1
ATOM 3226 O O . GLU A 1 422 ? 8.602 15.284 15.443 1.00 86.62 422 GLU A O 1
ATOM 3231 N N . LYS A 1 423 ? 8.726 17.289 16.440 1.00 90.31 423 LYS A N 1
ATOM 3232 C CA . LYS A 1 423 ? 8.962 16.745 17.786 1.00 90.31 423 LYS A CA 1
ATOM 3233 C C . LYS A 1 423 ? 7.764 15.947 18.298 1.00 90.31 423 LYS A C 1
ATOM 3235 O O . LYS A 1 423 ? 7.955 14.912 18.932 1.00 90.31 423 LYS A O 1
ATOM 3240 N N . ASP A 1 424 ? 6.551 16.413 18.013 1.00 94.19 424 ASP A N 1
ATOM 3241 C CA . ASP A 1 424 ? 5.321 15.749 18.440 1.00 94.19 424 ASP A CA 1
ATOM 3242 C C . ASP A 1 424 ? 5.104 14.448 17.660 1.00 94.19 424 ASP A C 1
ATOM 3244 O O . ASP A 1 424 ? 4.736 13.444 18.256 1.00 94.19 424 ASP A O 1
ATOM 3248 N N . LEU A 1 425 ? 5.418 14.417 16.360 1.00 88.00 425 LEU A N 1
ATOM 3249 C CA . LEU A 1 425 ? 5.383 13.195 15.556 1.00 88.00 425 LEU A CA 1
ATOM 3250 C C . LEU A 1 425 ? 6.390 12.163 16.078 1.00 88.00 425 LEU A C 1
ATOM 3252 O O . LEU A 1 425 ? 6.040 10.998 16.242 1.00 88.00 425 LEU A O 1
ATOM 3256 N N . ARG A 1 426 ? 7.613 12.576 16.442 1.00 87.94 426 ARG A N 1
ATOM 3257 C CA . ARG A 1 426 ? 8.574 11.677 17.111 1.00 87.94 426 ARG A CA 1
ATOM 3258 C C . ARG A 1 426 ? 8.027 11.143 18.437 1.00 87.94 426 ARG A C 1
ATOM 3260 O O . ARG A 1 426 ? 8.198 9.966 18.739 1.00 87.94 426 ARG A O 1
ATOM 3267 N N . GLN A 1 427 ? 7.365 11.984 19.233 1.00 90.25 427 GLN A N 1
ATOM 3268 C CA . GLN A 1 427 ? 6.734 11.551 20.481 1.00 90.25 427 GLN A CA 1
ATOM 3269 C C . GLN A 1 427 ? 5.562 10.589 20.235 1.00 90.25 427 GLN A C 1
ATOM 3271 O O . GLN A 1 427 ? 5.411 9.629 20.991 1.00 90.25 427 GLN A O 1
ATOM 3276 N N . LEU A 1 428 ? 4.782 10.812 19.174 1.00 88.69 428 LEU A N 1
ATOM 3277 C CA . LEU A 1 428 ? 3.693 9.940 18.745 1.00 88.69 428 LEU A CA 1
ATOM 3278 C C . LEU A 1 428 ? 4.247 8.565 18.363 1.00 88.69 428 LEU A C 1
ATOM 3280 O O . LEU A 1 428 ? 3.801 7.562 18.905 1.00 88.69 428 LEU A O 1
ATOM 3284 N N . LEU A 1 429 ? 5.285 8.523 17.521 1.00 86.31 429 LEU A N 1
ATOM 3285 C CA . LEU A 1 429 ? 5.975 7.291 17.127 1.00 86.31 429 LEU A CA 1
ATOM 3286 C C . LEU A 1 429 ? 6.584 6.557 18.331 1.00 86.31 429 LEU A C 1
ATOM 3288 O O . LEU A 1 429 ? 6.479 5.339 18.424 1.00 86.31 429 LEU A O 1
ATOM 3292 N N . ASN A 1 430 ? 7.149 7.278 19.304 1.00 85.06 430 ASN A N 1
ATOM 3293 C CA . ASN A 1 430 ? 7.634 6.672 20.549 1.00 85.06 430 ASN A CA 1
ATOM 3294 C C . ASN A 1 430 ? 6.501 6.066 21.392 1.00 85.06 430 ASN A C 1
ATOM 3296 O O . ASN A 1 430 ? 6.735 5.120 22.145 1.00 85.06 430 ASN A O 1
ATOM 3300 N N . ALA A 1 431 ? 5.286 6.617 21.324 1.00 86.25 431 ALA A N 1
ATOM 3301 C CA . ALA A 1 431 ? 4.126 6.032 21.988 1.00 86.25 431 ALA A CA 1
ATOM 3302 C C . ALA A 1 431 ? 3.674 4.734 21.303 1.00 86.25 431 ALA A C 1
ATOM 3304 O O . ALA A 1 431 ? 3.063 3.912 21.975 1.00 86.25 431 ALA A O 1
ATOM 3305 N N . LEU A 1 432 ? 4.022 4.535 20.023 1.00 80.62 432 LEU A N 1
ATOM 3306 C CA . LEU A 1 432 ? 3.777 3.336 19.208 1.00 80.62 432 LEU A CA 1
ATOM 3307 C C . LEU A 1 432 ? 4.840 2.238 19.373 1.00 80.62 432 LEU A C 1
ATOM 3309 O O . LEU A 1 432 ? 4.937 1.348 18.527 1.00 80.62 432 LEU A O 1
ATOM 3313 N N . ASP A 1 433 ? 5.652 2.278 20.435 1.00 75.19 433 ASP A N 1
ATOM 3314 C CA . ASP A 1 433 ? 6.686 1.264 20.628 1.00 75.19 433 ASP A CA 1
ATOM 3315 C C . ASP A 1 433 ? 6.086 -0.154 20.670 1.00 75.19 433 ASP A C 1
ATOM 3317 O O . ASP A 1 433 ? 5.070 -0.433 21.315 1.00 75.19 433 ASP A O 1
ATOM 3321 N N . ARG A 1 434 ? 6.733 -1.077 19.950 1.00 66.12 434 ARG A N 1
ATOM 3322 C CA . ARG A 1 434 ? 6.229 -2.446 19.775 1.00 66.12 434 ARG A CA 1
ATOM 3323 C C . ARG A 1 434 ? 6.193 -3.243 21.079 1.00 66.12 434 ARG A C 1
ATOM 3325 O O . ARG A 1 434 ? 5.387 -4.161 21.201 1.00 66.12 434 ARG A O 1
ATOM 3332 N N . PHE A 1 435 ? 7.086 -2.940 22.016 1.00 67.56 435 PHE A N 1
ATOM 3333 C CA . PHE A 1 435 ? 7.172 -3.612 23.308 1.00 67.56 435 PHE A CA 1
ATOM 3334 C C . PHE A 1 435 ? 6.429 -2.840 24.399 1.00 67.56 435 PHE A C 1
ATOM 3336 O O . PHE A 1 435 ? 5.975 -3.461 25.355 1.00 67.56 435 PHE A O 1
ATOM 3343 N N . ASP A 1 436 ? 6.264 -1.527 24.230 1.00 75.81 436 ASP A N 1
ATOM 3344 C CA . ASP A 1 436 ? 5.645 -0.635 25.210 1.00 75.81 436 ASP A CA 1
ATOM 3345 C C . ASP A 1 436 ? 4.753 0.432 24.546 1.00 75.81 436 ASP A C 1
ATOM 3347 O O . ASP A 1 436 ? 5.068 1.624 24.499 1.00 75.81 436 ASP A O 1
ATOM 3351 N N . TYR A 1 437 ? 3.616 -0.001 23.996 1.00 82.25 437 TYR A N 1
ATOM 3352 C CA . TYR A 1 437 ? 2.624 0.938 23.467 1.00 82.25 437 TYR A CA 1
ATOM 3353 C C . TYR A 1 437 ? 1.905 1.641 24.595 1.00 82.25 437 TYR A C 1
ATOM 3355 O O . TYR A 1 437 ? 1.361 1.011 25.504 1.00 82.25 437 TYR A O 1
ATOM 3363 N N . ARG A 1 438 ? 1.837 2.959 24.461 1.00 87.19 438 ARG A N 1
ATOM 3364 C CA . ARG A 1 438 ? 1.275 3.863 25.452 1.00 87.19 438 ARG A CA 1
ATOM 3365 C C . ARG A 1 438 ? 0.044 4.539 24.841 1.00 87.19 438 ARG A C 1
ATOM 3367 O O . ARG A 1 438 ? 0.181 5.633 24.293 1.00 87.19 438 ARG A O 1
ATOM 3374 N N . PRO A 1 439 ? -1.150 3.911 24.898 1.00 88.00 439 PRO A N 1
ATOM 3375 C CA . PRO A 1 439 ? -2.352 4.400 24.211 1.00 88.00 439 PRO A CA 1
ATOM 3376 C C . PRO A 1 439 ? -2.773 5.801 24.654 1.00 88.00 439 PRO A C 1
ATOM 3378 O O . PRO A 1 439 ? -3.140 6.630 23.823 1.00 88.00 439 PRO A O 1
ATOM 3381 N N . ASP A 1 440 ? -2.681 6.093 25.950 1.00 92.56 440 ASP A N 1
ATOM 3382 C CA . ASP A 1 440 ? -3.053 7.408 26.473 1.00 92.56 440 ASP A CA 1
ATOM 3383 C C . ASP A 1 440 ? -2.047 8.483 26.058 1.00 92.56 440 ASP A C 1
ATOM 3385 O O . ASP A 1 440 ? -2.445 9.575 25.658 1.00 92.56 440 ASP A O 1
ATOM 3389 N N . GLN A 1 441 ? -0.751 8.152 26.046 1.00 92.12 441 GLN A N 1
ATOM 3390 C CA . GLN A 1 441 ? 0.272 9.047 25.508 1.00 92.12 441 GLN A CA 1
ATOM 3391 C C . GLN A 1 441 ? 0.062 9.281 24.007 1.00 92.12 441 GLN A C 1
ATOM 3393 O O . GLN A 1 441 ? 0.167 10.418 23.559 1.00 92.12 441 GLN A O 1
ATOM 3398 N N . PHE A 1 442 ? -0.268 8.240 23.236 1.00 92.31 442 PHE A N 1
ATOM 3399 C CA . PHE A 1 442 ? -0.591 8.365 21.814 1.00 92.31 442 PHE A CA 1
ATOM 3400 C C . PHE A 1 442 ? -1.750 9.347 21.596 1.00 92.31 442 PHE A C 1
ATOM 3402 O O . PHE A 1 442 ? -1.599 10.308 20.844 1.00 92.31 442 PHE A O 1
ATOM 3409 N N . SER A 1 443 ? -2.872 9.154 22.295 1.00 95.56 443 SER A N 1
ATOM 3410 C CA . SER A 1 443 ? -4.051 10.022 22.178 1.00 95.56 443 SER A CA 1
ATOM 3411 C C . SER A 1 443 ? -3.746 11.464 22.589 1.00 95.56 443 SER A C 1
ATOM 3413 O O . SER A 1 443 ? -4.055 12.407 21.857 1.00 95.56 443 SER A O 1
ATOM 3415 N N . GLN A 1 444 ? -3.042 11.644 23.711 1.00 97.19 444 GLN A N 1
ATOM 3416 C CA . GLN A 1 444 ? -2.626 12.959 24.189 1.00 97.19 444 GLN A CA 1
ATOM 3417 C C . GLN A 1 444 ? -1.722 13.672 23.175 1.00 97.19 444 GLN A C 1
ATOM 3419 O O . GLN A 1 444 ? -1.958 14.835 22.844 1.00 97.19 444 GLN A O 1
ATOM 3424 N N . THR A 1 445 ? -0.691 12.992 22.665 1.00 96.81 445 THR A N 1
ATOM 3425 C CA . THR A 1 445 ? 0.225 13.562 21.671 1.00 96.81 445 THR A CA 1
ATOM 3426 C C . THR A 1 445 ? -0.499 13.876 20.362 1.00 96.81 445 THR A C 1
ATOM 3428 O O . THR A 1 445 ? -0.255 14.931 19.774 1.00 96.81 445 THR A O 1
ATOM 3431 N N . LEU A 1 446 ? -1.442 13.034 19.931 1.00 96.62 446 LEU A N 1
ATOM 3432 C CA . LEU A 1 446 ? -2.249 13.302 18.743 1.00 96.62 446 LEU A CA 1
ATOM 3433 C C . LEU A 1 446 ? -3.107 14.568 18.907 1.00 96.62 446 LEU A C 1
ATOM 3435 O O . LEU A 1 446 ? -3.150 15.399 18.000 1.00 96.62 446 LEU A O 1
ATOM 3439 N N . GLY A 1 447 ? -3.702 14.783 20.085 1.00 97.50 447 GLY A N 1
ATOM 3440 C CA . GLY A 1 447 ? -4.432 16.016 20.402 1.00 97.50 447 GLY A CA 1
ATOM 3441 C C . GLY A 1 447 ? -3.549 17.275 20.400 1.00 97.50 447 GLY A C 1
ATOM 3442 O O . GLY A 1 447 ? -3.991 18.354 19.986 1.00 97.50 447 GLY A O 1
ATOM 3443 N N . VAL A 1 448 ? -2.275 17.152 20.797 1.00 97.19 448 VAL A N 1
ATOM 3444 C CA . VAL A 1 448 ? -1.285 18.239 20.674 1.00 97.19 448 VAL A CA 1
ATOM 3445 C C . VAL A 1 448 ? -1.006 18.553 19.203 1.00 97.19 448 VAL A C 1
ATOM 3447 O O . VAL A 1 448 ? -1.023 19.727 18.825 1.00 97.19 448 VAL A O 1
ATOM 3450 N N . ILE A 1 449 ? -0.801 17.528 18.368 1.00 95.81 449 ILE A N 1
ATOM 3451 C CA . ILE A 1 449 ? -0.621 17.685 16.916 1.00 95.81 449 ILE A CA 1
ATOM 3452 C C . ILE A 1 449 ? -1.839 18.388 16.309 1.00 95.81 449 ILE A C 1
ATOM 3454 O O . ILE A 1 449 ? -1.673 19.403 15.632 1.00 95.81 449 ILE A O 1
ATOM 3458 N N . HIS A 1 450 ? -3.054 17.916 16.609 1.00 96.44 450 HIS A N 1
ATOM 3459 C CA . HIS A 1 450 ? -4.300 18.533 16.150 1.00 96.44 450 HIS A CA 1
ATOM 3460 C C . HIS A 1 450 ? -4.344 20.026 16.492 1.00 96.44 450 HIS A C 1
ATOM 3462 O O . HIS A 1 450 ? -4.504 20.880 15.620 1.00 96.44 450 HIS A O 1
ATOM 3468 N N . SER A 1 451 ? -4.095 20.353 17.761 1.00 95.44 451 SER A N 1
ATOM 3469 C CA . SER A 1 451 ? -4.098 2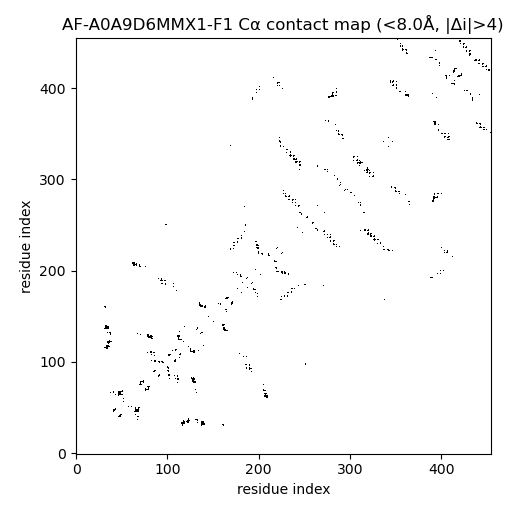1.733 18.238 1.00 95.44 451 SER A CA 1
ATOM 3470 C C . SER A 1 451 ? -3.078 22.611 17.512 1.00 95.44 451 SER A C 1
ATOM 3472 O O . SER A 1 451 ? -3.354 23.775 17.270 1.00 95.44 451 SER A O 1
ATOM 3474 N N . LYS A 1 452 ? -1.888 22.106 17.173 1.00 93.44 452 LYS A N 1
ATOM 3475 C CA . LYS A 1 452 ? -0.873 22.905 16.463 1.00 93.44 452 LYS A CA 1
ATOM 3476 C C . LYS A 1 452 ? -1.225 23.143 14.998 1.00 93.44 452 LYS A C 1
ATOM 3478 O O . LYS A 1 452 ? -0.887 24.194 14.458 1.00 93.44 452 LYS A O 1
ATOM 3483 N N . LEU A 1 453 ? -1.866 22.169 14.358 1.00 91.75 453 LEU A N 1
ATOM 3484 C CA . LEU A 1 453 ? -2.206 22.233 12.939 1.00 91.75 453 LEU A CA 1
ATOM 3485 C C . LEU A 1 453 ? -3.446 23.092 12.664 1.00 91.75 453 LEU A C 1
ATOM 3487 O O . LEU A 1 453 ? -3.487 23.781 11.647 1.00 91.75 453 LEU A O 1
ATOM 3491 N N . PHE A 1 454 ? -4.438 23.069 13.556 1.00 92.06 454 PHE A N 1
ATOM 3492 C CA . PHE A 1 454 ? -5.753 23.689 13.335 1.00 92.06 454 PHE A CA 1
ATOM 3493 C C . PHE A 1 454 ? -6.034 24.907 14.230 1.00 92.06 454 PHE A C 1
ATOM 3495 O O . PHE A 1 454 ? -7.190 25.291 14.395 1.00 92.06 454 PHE A O 1
ATOM 3502 N N . ARG A 1 455 ? -4.982 25.509 14.794 1.00 82.31 455 ARG A N 1
ATOM 3503 C CA . ARG A 1 455 ? -5.034 26.816 15.468 1.00 82.31 455 ARG A CA 1
ATOM 3504 C C . ARG A 1 455 ? -5.092 27.985 14.498 1.00 82.31 455 ARG A C 1
ATOM 3506 O O . ARG A 1 455 ? -4.469 27.889 13.413 1.00 82.31 455 ARG A O 1
#

Secondary structure (DSSP, 8-state):
------------------------------SPPPB--GGGT--TTTT-PPPPSSSS--TT--GGGGHHHHHH-TTT-SGGGHHHHTTSHHHHHHHHHHTS-TTT-HHHHHHHS----B-TT----GGG-S-HHHHH---TTTHHHHTSTTTTTSGGGGGGGT---TTSHHHHHHHHHHHHT---HHHHHTTPPPP---HHHHHTTS--S--TTSSTT--S--HHHHHHHHHHHHHHHHHHHHHHHS----TTGGGSGGGTT---TTT-HHHHHHHHHHHHHHHHHHHHHHHHH-GGGHHHHHHHHHHHHHHHTT-HHHHHHHHHHHHHHHHHHHHHHHHH---HHHHHHHHHHHHH-HHHHT-------PPPTT-------STTS---S--SHHHHHHHHHHHHHHHHH--TTSSSTT-TTHHHHHHHHHHB-SSSB-HHHHHHHHHHHHHHH--

Sequence (455 aa):
MTRWTTLVAIALALVSAVSASPSEAAGVQTEGGRFVGEGRCGAPTCHGAGLPSTEAAKRDWHPWKSARTQWNTSSIDHHSRAYRTLETEGAKAIANYMGIKATESEKCLVCHAPAAPTVEGSTHVRNEGVTCEHCHGPAESWLKPHVERDWKAHRAEYAGRGFYDNSNLLSRARKCASCHVDIDHEIVAGGHPPLQFEMVAYAQLMKHWDDQKLAINSFTIDPTLWALGQVTGLRRSLAMLSDRAGNTNYQSIGKVSHFQSGNCYQCHHKLVDDALRQTSGHYAMVEAVFTTLFPDQQGALASQWSGVSAGAGSSSEQARERAAALESWLAPYEERILRQGIGRDATRRMLGHITASGETLKRVERFSFSRSPTGNTVRVGSVSAPWWWTTGAPEQTALAIESLCEPAFERKSCIAPGGAIEKDLRQLLNALDRFDYRPDQFSQTLGVIHSKLFR

Foldseek 3Di:
DDDDDDDDDDPPDPPPPPPPDDPPPPDPPQVAAAAQELVLQQDLQHQNPDDDPDPDDDPPDWLQSNLSVQCCPCQQHVQQCLLVVLVDPLNCLLQVLLPHRLNPDCLNCCQFQNDGHHDVNGPDDSSSGCHPCLQQNHCNQPSVVCPDPCCVVCVVVCVSVGTQPCVLLLSVLLSCLVRQAAHDVSSVVSPDFHGDFQSQLVCQSRPNGGQVVPDDVDDVLFVLSRLSNLLSNLLSLLVRLLCVLDQDDRSRCVVPPVCPVRRCCVPPLVSNVLSLQLNQQSLLLNLLVCVLPPVVCSVVSVVLNVQLVVQSVPGSVSNNVSSNVNSVVSVVVSVVSSVVGDALVSLLSSLLSLLLCLVVLLDGPDDDDDDDPPDPPDDDDDPPRPDDSGNHNLVSSLVSCVSRVCRNPVDPACQPVVHQCVVLSVQLVVCSGPVHNPSVSNSVSSNVSSVSRPD

Mean predicted aligned error: 10.59 Å

pLDDT: mean 78.77, std 20.96, range [24.38, 98.44]

Solvent-accessible surface area (backbone atoms only — not comparable to full-atom values): 25494 Å² total; per-residue (Å²): 133,83,87,90,79,89,79,82,81,80,77,82,76,80,79,76,81,75,81,75,75,80,79,76,86,62,77,82,74,58,93,65,44,27,30,48,22,57,71,78,48,35,42,58,93,52,18,26,21,78,77,77,95,55,92,69,88,52,95,88,67,51,42,35,34,19,27,46,43,42,37,69,34,60,91,50,15,55,42,41,40,30,30,57,52,33,74,34,71,68,35,41,51,26,19,52,67,58,73,49,52,32,86,78,34,62,90,49,22,63,66,20,26,46,89,73,60,60,43,90,89,36,66,63,55,60,74,47,13,47,48,62,43,77,67,39,24,22,38,63,66,39,55,70,54,62,75,40,93,57,31,81,82,50,49,79,63,35,48,85,32,33,39,39,61,60,83,44,50,62,56,35,34,50,61,52,43,63,58,32,52,45,74,66,60,69,51,44,73,35,64,46,76,73,62,71,77,54,54,34,63,58,47,66,52,54,59,48,60,74,41,81,93,44,65,99,84,42,58,74,42,46,50,39,44,37,52,38,18,31,50,47,46,25,33,40,23,19,48,43,28,18,48,63,29,46,83,64,89,60,80,55,50,81,78,44,88,89,56,81,79,66,67,55,52,88,79,42,50,67,61,40,52,53,28,45,37,41,25,47,12,25,44,56,54,37,49,28,50,28,58,60,78,38,54,93,46,36,67,57,53,52,51,44,47,52,44,24,61,52,16,56,78,69,39,37,66,44,17,20,54,31,20,47,50,46,30,60,67,48,55,68,50,53,61,48,47,66,74,68,53,54,53,43,70,51,35,36,49,25,52,49,50,56,29,69,34,23,83,68,35,41,62,68,93,72,78,90,78,80,78,62,96,82,62,83,84,77,87,74,92,52,94,88,38,92,67,66,94,63,56,28,28,54,53,47,50,55,49,44,48,71,34,36,44,37,55,36,64,77,44,98,32,36,67,44,93,92,17,84,38,28,69,48,50,53,51,31,56,58,21,62,32,84,92,58,63,34,45,67,57,30,20,52,37,32,44,51,47,35,53,69,72,75,105

Radius of gyration: 25.19 Å; Cα contacts (8 Å, |Δi|>4): 625; chains: 1; bounding box: 78×96×57 Å